Protein AF-0000000081116086 (afdb_homodimer)

Solvent-accessible surface area (backbone atoms only — not comparable to full-atom values): 27758 Å² total; per-residue (Å²): 128,58,71,66,54,51,37,51,52,21,59,43,34,40,37,57,37,63,44,95,88,68,47,77,42,72,48,69,58,72,46,71,72,46,87,49,93,83,41,43,52,74,77,48,47,69,71,54,38,50,50,47,30,51,51,56,29,65,63,47,38,68,45,58,45,32,50,53,48,49,65,33,37,45,79,37,75,60,87,66,86,84,50,93,80,52,85,68,71,59,41,80,45,38,36,45,76,40,76,43,96,88,49,49,69,39,82,42,76,39,50,67,60,37,52,29,19,33,64,54,52,58,71,64,59,52,49,51,29,46,52,42,24,40,75,43,75,72,37,70,58,78,75,56,82,90,64,59,84,83,59,84,76,85,72,50,69,58,19,53,50,46,52,53,56,53,57,66,69,59,68,73,40,90,60,82,82,50,56,89,80,59,83,60,45,29,32,55,51,88,54,44,69,69,54,49,46,55,50,42,57,53,45,34,62,75,69,64,55,53,74,88,32,51,74,89,46,66,68,59,50,48,50,52,42,61,72,75,39,54,73,44,58,42,72,84,128,128,57,70,66,54,52,39,50,50,21,59,42,35,38,38,56,37,62,45,94,87,67,48,77,41,73,50,70,58,72,47,70,71,45,86,51,94,81,42,45,52,74,74,48,48,67,70,53,40,51,50,46,30,49,52,55,30,64,64,47,36,68,46,58,46,31,50,52,47,50,65,33,36,46,79,35,75,60,87,67,86,83,51,92,80,52,86,69,73,59,39,78,45,36,35,44,75,40,74,42,95,87,49,48,69,39,79,41,77,39,51,67,59,37,54,29,19,34,64,54,53,57,71,63,58,53,48,50,30,48,50,42,24,41,75,42,75,73,38,70,60,78,76,56,82,90,65,60,84,82,59,82,76,85,71,48,70,59,19,54,50,45,52,52,56,54,58,66,71,57,68,71,41,87,60,83,82,50,57,89,79,61,84,60,46,28,30,53,49,88,54,45,69,69,56,50,46,54,51,42,58,52,46,34,63,75,68,64,54,54,73,86,32,51,74,89,46,65,67,58,50,49,51,51,44,61,72,76,40,54,72,43,58,42,73,84,127

Sequence (474 aa):
MWLDEKRKFNVNRGLEYMSRSGKLRQQRKIKTACKCPKKCFEKIKESARCTIFKNYWEIGDHTRQWDFITKYVSRLDKKCVVKQNSQRNCTLQYSLPVTRDSGSIEKVYVCKVMFLNTLSISSIVVKTALDKFEKGFGVIGKDCRGKHSNHPIKIPRTAVESVCSHVKTFQPVESHNTRKKTSKVYLDGSLTYARMFNLYREWCVKEAIPVNCQIKILRHYRDIINKNFNLSFKKEKMWLDEKRKFNVNRGLEYMSRSGKLRQQRKIKTACKCPKKCFEKIKESARCTIFKNYWEIGDHTRQWDFITKYVSRLDKKCVVKQNSQRNCTLQYSLPVTRDSGSIEKVYVCKVMFLNTLSISSIVVKTALDKFEKGFGVIGKDCRGKHSNHPIKIPRTAVESVCSHVKTFQPVESHNTRKKTSKVYLDGSLTYARMFNLYREWCVKEAIPVNCQIKILRHYRDIINKNFNLSFKKEK

Structure (mmCIF, N/CA/C/O backbone):
data_AF-0000000081116086-model_v1
#
loop_
_entity.id
_entity.type
_entity.pdbx_description
1 polymer 'Uncharacterized protein'
#
loop_
_atom_site.group_PDB
_atom_site.id
_atom_site.type_symbol
_atom_site.label_atom_id
_atom_site.label_alt_id
_atom_site.label_comp_id
_atom_site.label_asym_id
_atom_site.label_entity_id
_atom_site.label_seq_id
_atom_site.pdbx_PDB_ins_code
_atom_site.Cartn_x
_atom_site.Cartn_y
_atom_site.Cartn_z
_atom_site.occupancy
_atom_site.B_iso_or_equiv
_atom_site.auth_seq_id
_atom_site.auth_comp_id
_atom_site.auth_asym_id
_atom_site.auth_atom_id
_atom_site.pdbx_PDB_model_num
ATOM 1 N N . MET A 1 1 ? -7.676 7.156 15.594 1 62.53 1 MET A N 1
ATOM 2 C CA . MET A 1 1 ? -8.031 6.699 14.25 1 62.53 1 MET A CA 1
ATOM 3 C C . MET A 1 1 ? -9.445 7.145 13.883 1 62.53 1 MET A C 1
ATOM 5 O O . MET A 1 1 ? -10.352 7.086 14.711 1 62.53 1 MET A O 1
ATOM 9 N N . TRP A 1 2 ? -9.578 7.82 12.781 1 77.56 2 TRP A N 1
ATOM 10 C CA . TRP A 1 2 ? -10.898 8.25 12.336 1 77.56 2 TRP A CA 1
ATOM 11 C C . TRP A 1 2 ? -11.828 7.055 12.133 1 77.56 2 TRP A C 1
ATOM 13 O O . TRP A 1 2 ? -11.367 5.961 11.789 1 77.56 2 TRP A O 1
ATOM 23 N N . LEU A 1 3 ? -13.047 7.094 12.594 1 80.44 3 LEU A N 1
ATOM 24 C CA . LEU A 1 3 ? -14.047 6.035 12.555 1 80.44 3 LEU A CA 1
ATOM 25 C C . LEU A 1 3 ? -14.047 5.332 11.203 1 80.44 3 LEU A C 1
ATOM 27 O O . LEU A 1 3 ? -14.141 4.102 11.141 1 80.44 3 LEU A O 1
ATOM 31 N N . ASP A 1 4 ? -13.891 6.074 10.172 1 87.5 4 ASP A N 1
ATOM 32 C CA . ASP A 1 4 ? -13.914 5.492 8.828 1 87.5 4 ASP A CA 1
ATOM 33 C C . ASP A 1 4 ? -12.641 4.688 8.555 1 87.5 4 ASP A C 1
ATOM 35 O O . ASP A 1 4 ? -12.688 3.664 7.875 1 87.5 4 ASP A O 1
ATOM 39 N N . GLU A 1 5 ? -11.633 5.145 9.102 1 86.12 5 GLU A N 1
ATOM 40 C CA . GLU A 1 5 ? -10.375 4.43 8.93 1 86.12 5 GLU A CA 1
ATOM 41 C C . GLU A 1 5 ? -10.406 3.074 9.633 1 86.12 5 GLU A C 1
ATOM 43 O O . GLU A 1 5 ? -9.906 2.082 9.102 1 86.12 5 GLU A O 1
ATOM 48 N N . LYS A 1 6 ? -10.906 3.154 10.805 1 87.81 6 LYS A N 1
ATOM 49 C CA . LYS A 1 6 ? -11.047 1.907 11.547 1 87.81 6 LYS A CA 1
ATOM 50 C C . LYS A 1 6 ? -11.945 0.925 10.805 1 87.81 6 LYS A C 1
ATOM 52 O O . LYS A 1 6 ? -11.664 -0.273 10.758 1 87.81 6 LYS A O 1
ATOM 57 N N . ARG A 1 7 ? -13.016 1.45 10.328 1 90.56 7 ARG A N 1
ATOM 58 C CA . ARG A 1 7 ? -13.938 0.611 9.562 1 90.56 7 ARG A CA 1
ATOM 59 C C . ARG A 1 7 ? -13.234 -0.019 8.367 1 90.56 7 ARG A C 1
ATOM 61 O O . ARG A 1 7 ? -13.359 -1.222 8.125 1 90.56 7 ARG A O 1
ATOM 68 N N . LYS A 1 8 ? -12.539 0.809 7.676 1 88.31 8 LYS A N 1
ATOM 69 C CA . LYS A 1 8 ? -11.82 0.302 6.508 1 88.31 8 LYS A CA 1
ATOM 70 C C . LYS A 1 8 ? -10.797 -0.754 6.906 1 88.31 8 LYS A C 1
ATOM 72 O O . LYS A 1 8 ? -10.625 -1.752 6.203 1 88.31 8 LYS A O 1
ATOM 77 N N . PHE A 1 9 ? -10.195 -0.54 7.93 1 92.19 9 PHE A N 1
ATOM 78 C CA . PHE A 1 9 ? -9.219 -1.485 8.469 1 92.19 9 PHE A CA 1
ATOM 79 C C . PHE A 1 9 ? -9.867 -2.838 8.727 1 92.19 9 PHE A C 1
ATOM 81 O O . PHE A 1 9 ? -9.336 -3.877 8.328 1 92.19 9 PHE A O 1
ATOM 88 N N . ASN A 1 10 ? -10.977 -2.781 9.305 1 92.88 10 ASN A N 1
ATOM 89 C CA . ASN A 1 10 ? -11.688 -4.004 9.656 1 92.88 10 ASN A CA 1
ATOM 90 C C . ASN A 1 10 ? -12.25 -4.703 8.422 1 92.88 10 ASN A C 1
ATOM 92 O O . ASN A 1 10 ? -12.203 -5.93 8.32 1 92.88 10 ASN A O 1
ATOM 96 N N . VAL A 1 11 ? -12.773 -3.941 7.52 1 91.69 11 VAL A N 1
ATOM 97 C CA . VAL A 1 11 ? -13.328 -4.496 6.289 1 91.69 11 VAL A CA 1
ATOM 98 C C . VAL A 1 11 ? -12.25 -5.281 5.547 1 91.69 11 VAL A C 1
ATOM 100 O O . VAL A 1 11 ? -12.461 -6.43 5.152 1 91.69 11 VAL A O 1
ATOM 103 N N . ASN A 1 12 ? -11.062 -4.691 5.457 1 92.25 12 ASN A N 1
ATOM 104 C CA . ASN A 1 12 ? -9.977 -5.266 4.664 1 92.25 12 ASN A CA 1
ATOM 105 C C . ASN A 1 12 ? -9.383 -6.5 5.34 1 92.25 12 ASN A C 1
ATOM 107 O O . ASN A 1 12 ? -8.734 -7.316 4.688 1 92.25 12 ASN A O 1
ATOM 111 N N . ARG A 1 13 ? -9.664 -6.648 6.562 1 94.81 13 ARG A N 1
ATOM 112 C CA . ARG A 1 13 ? -9.094 -7.773 7.297 1 94.81 13 ARG A CA 1
ATOM 113 C C . ARG A 1 13 ? -10.164 -8.797 7.652 1 94.81 13 ARG A C 1
ATOM 115 O O . ARG A 1 13 ? -9.883 -9.781 8.336 1 94.81 13 ARG A O 1
ATOM 122 N N . GLY A 1 14 ? -11.336 -8.586 7.207 1 93.38 14 GLY A N 1
ATOM 123 C CA . GLY A 1 14 ? -12.43 -9.508 7.449 1 93.38 14 GLY A CA 1
ATOM 124 C C . GLY A 1 14 ? -12.898 -9.516 8.891 1 93.38 14 GLY A C 1
ATOM 125 O O . GLY A 1 14 ? -13.422 -10.523 9.367 1 93.38 14 GLY A O 1
ATOM 126 N N . LEU A 1 15 ? -12.656 -8.453 9.562 1 94.81 15 LEU A N 1
ATOM 127 C CA . LEU A 1 15 ? -13.07 -8.328 10.953 1 94.81 15 LEU A CA 1
ATOM 128 C C . LEU A 1 15 ? -14.469 -7.715 11.047 1 94.81 15 LEU A C 1
ATOM 130 O O . LEU A 1 15 ? -15.008 -7.234 10.055 1 94.81 15 LEU A O 1
ATOM 134 N N . GLU A 1 16 ? -14.977 -7.82 12.242 1 94.62 16 GLU A N 1
ATOM 135 C CA . GLU A 1 16 ? -16.297 -7.262 12.477 1 94.62 16 GLU A CA 1
ATOM 136 C C . GLU A 1 16 ? -16.281 -5.738 12.375 1 94.62 16 GLU A C 1
ATOM 138 O O . GLU A 1 16 ? -15.336 -5.09 12.82 1 94.62 16 GLU A O 1
ATOM 143 N N . TYR A 1 17 ? -17.359 -5.23 11.812 1 93.31 17 TYR A N 1
ATOM 144 C CA . TYR A 1 17 ? -17.438 -3.777 11.711 1 93.31 17 TYR A CA 1
ATOM 145 C C . TYR A 1 17 ? -18.891 -3.311 11.609 1 93.31 17 TYR A C 1
ATOM 147 O O . TYR A 1 17 ? -19.781 -4.113 11.359 1 93.31 17 TYR A O 1
ATOM 155 N N . MET A 1 18 ? -19.078 -2.068 11.828 1 92.06 18 MET A N 1
ATOM 156 C CA . MET A 1 18 ? -20.375 -1.425 11.641 1 92.06 18 MET A CA 1
ATOM 157 C C . MET A 1 18 ? -20.406 -0.617 10.352 1 92.06 18 MET A C 1
ATOM 159 O O . MET A 1 18 ? -19.547 0.243 10.133 1 92.06 18 MET A O 1
ATOM 163 N N . SER A 1 19 ? -21.391 -0.964 9.539 1 90.88 19 SER A N 1
ATOM 164 C CA . SER A 1 19 ? -21.484 -0.231 8.281 1 90.88 19 SER A CA 1
ATOM 165 C C . SER A 1 19 ? -21.922 1.214 8.516 1 90.88 19 SER A C 1
ATOM 167 O O . SER A 1 19 ? -22.281 1.585 9.641 1 90.88 19 SER A O 1
ATOM 169 N N . ARG A 1 20 ? -21.828 2.01 7.523 1 86.25 20 ARG A N 1
ATOM 170 C CA . ARG A 1 20 ? -22.219 3.41 7.617 1 86.25 20 ARG A CA 1
ATOM 171 C C . ARG A 1 20 ? -23.719 3.537 7.922 1 86.25 20 ARG A C 1
ATOM 173 O O . ARG A 1 20 ? -24.141 4.492 8.57 1 86.25 20 ARG A O 1
ATOM 180 N N . SER A 1 21 ? -24.453 2.51 7.402 1 89.25 21 SER A N 1
ATOM 181 C CA . SER A 1 21 ? -25.891 2.496 7.609 1 89.25 21 SER A CA 1
ATOM 182 C C . SER A 1 21 ? -26.25 1.929 8.977 1 89.25 21 SER A C 1
ATOM 184 O O . SER A 1 21 ? -27.438 1.806 9.32 1 89.25 21 SER A O 1
ATOM 186 N N . GLY A 1 22 ? -25.266 1.469 9.766 1 88.56 22 GLY A N 1
ATOM 187 C CA . GLY A 1 22 ? -25.516 0.996 11.117 1 88.56 22 GLY A CA 1
ATOM 188 C C . GLY A 1 22 ? -25.703 -0.508 11.203 1 88.56 22 GLY A C 1
ATOM 189 O O . GLY A 1 22 ? -26.125 -1.033 12.234 1 88.56 22 GLY A O 1
ATOM 190 N N . LYS A 1 23 ? -25.469 -1.086 10.078 1 92.69 23 LYS A N 1
ATOM 191 C CA . LYS A 1 23 ? -25.594 -2.539 10.086 1 92.69 23 LYS A CA 1
ATOM 192 C C . LYS A 1 23 ? -24.312 -3.205 10.547 1 92.69 23 LYS A C 1
ATOM 194 O O . LYS A 1 23 ? -23.219 -2.861 10.078 1 92.69 23 LYS A O 1
ATOM 199 N N . LEU A 1 24 ? -24.453 -4.121 11.469 1 93.5 24 LEU A N 1
ATOM 200 C CA . LEU A 1 24 ? -23.312 -4.855 11.992 1 93.5 24 LEU A CA 1
ATOM 201 C C . LEU A 1 24 ? -22.906 -5.988 11.047 1 93.5 24 LEU A C 1
ATOM 203 O O . LEU A 1 24 ? -23.734 -6.848 10.727 1 93.5 24 LEU A O 1
ATOM 207 N N . ARG A 1 25 ? -21.766 -5.902 10.539 1 94.06 25 ARG A N 1
ATOM 208 C CA . ARG A 1 25 ? -21.219 -6.969 9.703 1 94.06 25 ARG A CA 1
ATOM 209 C C . ARG A 1 25 ? -20.297 -7.875 10.508 1 94.06 25 ARG A C 1
ATOM 211 O O . ARG A 1 25 ? -19.359 -7.402 11.156 1 94.06 25 ARG A O 1
ATOM 218 N N . GLN A 1 26 ? -20.594 -9.125 10.484 1 93.88 26 GLN A N 1
ATOM 219 C CA . GLN A 1 26 ? -19.859 -10.086 11.289 1 93.88 26 GLN A CA 1
ATOM 220 C C . GLN A 1 26 ? -18.484 -10.383 10.672 1 93.88 26 GLN A C 1
ATOM 222 O O . GLN A 1 26 ? -18.281 -10.172 9.477 1 93.88 26 GLN A O 1
ATOM 227 N N . GLN A 1 27 ? -17.578 -10.797 11.547 1 95.75 27 GLN A N 1
ATOM 228 C CA . GLN A 1 27 ? -16.266 -11.219 11.102 1 95.75 27 GLN A CA 1
ATOM 229 C C . GLN A 1 27 ? -16.359 -12.414 10.156 1 95.75 27 GLN A C 1
ATOM 231 O O . GLN A 1 27 ? -17.188 -13.297 10.344 1 95.75 27 GLN A O 1
ATOM 236 N N . ARG A 1 28 ? -15.516 -12.422 9.195 1 95.56 28 ARG A N 1
ATOM 237 C CA . ARG A 1 28 ? -15.445 -13.562 8.297 1 95.56 28 ARG A CA 1
ATOM 238 C C . ARG A 1 28 ? -14.961 -14.812 9.031 1 95.56 28 ARG A C 1
ATOM 240 O O . ARG A 1 28 ? -14.047 -14.734 9.859 1 95.56 28 ARG A O 1
ATOM 247 N N . LYS A 1 29 ? -15.609 -15.898 8.773 1 96.31 29 LYS A N 1
ATOM 248 C CA . LYS A 1 29 ? -15.219 -17.188 9.344 1 96.31 29 LYS A CA 1
ATOM 249 C C . LYS A 1 29 ? -14.977 -18.219 8.258 1 96.31 29 LYS A C 1
ATOM 251 O O . LYS A 1 29 ? -15.672 -18.234 7.238 1 96.31 29 LYS A O 1
ATOM 256 N N . ILE A 1 30 ? -13.984 -18.984 8.539 1 96.94 30 ILE A N 1
ATOM 257 C CA . ILE A 1 30 ? -13.688 -20.062 7.605 1 96.94 30 ILE A CA 1
ATOM 258 C C . ILE A 1 30 ? -14.891 -21 7.492 1 96.94 30 ILE A C 1
ATOM 260 O O . ILE A 1 30 ? -15.539 -21.312 8.5 1 96.94 30 ILE A O 1
ATOM 264 N N . LYS A 1 31 ? -15.211 -21.391 6.27 1 97 31 LYS A N 1
ATOM 265 C CA . LYS A 1 31 ? -16.328 -22.297 6.039 1 97 31 LYS A CA 1
ATOM 266 C C . LYS A 1 31 ? -15.867 -23.75 6 1 97 31 LYS A C 1
ATOM 268 O O . LYS A 1 31 ? -14.664 -24.016 6.008 1 97 31 LYS A O 1
ATOM 273 N N . THR A 1 32 ? -16.781 -24.625 5.961 1 95.38 32 THR A N 1
ATOM 274 C CA . THR A 1 32 ? -16.484 -26.047 6.039 1 95.38 32 THR A CA 1
ATOM 275 C C . THR A 1 32 ? -15.766 -26.531 4.777 1 95.38 32 THR A C 1
ATOM 277 O O . THR A 1 32 ? -16 -26 3.689 1 95.38 32 THR A O 1
ATOM 280 N N . ALA A 1 33 ? -14.922 -27.547 4.977 1 95.62 33 ALA A N 1
ATOM 281 C CA . ALA A 1 33 ? -14.203 -28.141 3.848 1 95.62 33 ALA A CA 1
ATOM 282 C C . ALA A 1 33 ? -15.172 -28.828 2.881 1 95.62 33 ALA A C 1
ATOM 284 O O . ALA A 1 33 ? -16.281 -29.203 3.266 1 95.62 33 ALA A O 1
ATOM 285 N N . CYS A 1 34 ? -14.695 -28.922 1.717 1 95.31 34 CYS A N 1
ATOM 286 C CA . CYS A 1 34 ? -15.516 -29.594 0.718 1 95.31 34 CYS A CA 1
ATOM 287 C C . CYS A 1 34 ? -15.547 -31.109 0.961 1 95.31 34 CYS A C 1
ATOM 289 O O . CYS A 1 34 ? -14.742 -31.625 1.724 1 95.31 34 CYS A O 1
ATOM 291 N N . LYS A 1 35 ? -16.547 -31.75 0.383 1 92.31 35 LYS A N 1
ATOM 292 C CA . LYS A 1 35 ? -16.656 -33.219 0.395 1 92.31 35 LYS A CA 1
ATOM 293 C C . LYS A 1 35 ? -16.656 -33.781 -1.023 1 92.31 35 LYS A C 1
ATOM 295 O O . LYS A 1 35 ? -17.438 -34.688 -1.339 1 92.31 35 LYS A O 1
ATOM 300 N N . CYS A 1 36 ? -15.75 -33.219 -1.729 1 92.88 36 CYS A N 1
ATOM 301 C CA . CYS A 1 36 ? -15.773 -33.562 -3.15 1 92.88 36 CYS A CA 1
ATOM 302 C C . CYS A 1 36 ? -15.023 -34.844 -3.426 1 92.88 36 CYS A C 1
ATOM 304 O O . CYS A 1 36 ? -14.273 -35.344 -2.57 1 92.88 36 CYS A O 1
ATOM 306 N N . PRO A 1 37 ? -15.211 -35.406 -4.555 1 93.5 37 PRO A N 1
ATOM 307 C CA . PRO A 1 37 ? -14.555 -36.688 -4.91 1 93.5 37 PRO A CA 1
ATOM 308 C C . PRO A 1 37 ? -13.039 -36.531 -5.066 1 93.5 37 PRO A C 1
ATOM 310 O O . PRO A 1 37 ? -12.312 -37.531 -5.016 1 93.5 37 PRO A O 1
ATOM 313 N N . LYS A 1 38 ? -12.547 -35.375 -5.227 1 93 38 LYS A N 1
ATOM 314 C CA . LYS A 1 38 ? -11.117 -35.125 -5.348 1 93 38 LYS A CA 1
ATOM 315 C C . LYS A 1 38 ? -10.43 -35.219 -3.986 1 93 38 LYS A C 1
ATOM 317 O O . LYS A 1 38 ? -9.195 -35.188 -3.902 1 93 38 LYS A O 1
ATOM 322 N N . LYS A 1 39 ? -11.242 -35.312 -2.895 1 94.81 39 LYS A N 1
ATOM 323 C CA . LYS A 1 39 ? -10.773 -35.5 -1.525 1 94.81 39 LYS A CA 1
ATOM 324 C C . LYS A 1 39 ? -9.844 -34.375 -1.106 1 94.81 39 LYS A C 1
ATOM 326 O O . LYS A 1 39 ? -8.766 -34.625 -0.551 1 94.81 39 LYS A O 1
ATOM 331 N N . CYS A 1 40 ? -10.203 -33.188 -1.398 1 95.94 40 CYS A N 1
ATOM 332 C CA . CYS A 1 40 ? -9.43 -32 -1.026 1 95.94 40 CYS A CA 1
ATOM 333 C C . CYS A 1 40 ? -9.195 -31.953 0.478 1 95.94 40 CYS A C 1
ATOM 335 O O . CYS A 1 40 ? -8.133 -31.516 0.931 1 95.94 40 CYS A O 1
ATOM 337 N N . PHE A 1 41 ? -10.156 -32.469 1.258 1 93.75 41 PHE A N 1
ATOM 338 C CA . PHE A 1 41 ? -10.094 -32.438 2.715 1 93.75 41 PHE A CA 1
ATOM 339 C C . PHE A 1 41 ? -8.984 -33.344 3.24 1 93.75 41 PHE A C 1
ATOM 341 O O . PHE A 1 41 ? -8.547 -33.188 4.383 1 93.75 41 PHE A O 1
ATOM 348 N N . GLU A 1 42 ? -8.562 -34.219 2.412 1 94.19 42 GLU A N 1
ATOM 349 C CA . GLU A 1 42 ? -7.441 -35.062 2.787 1 94.19 42 GLU A CA 1
ATOM 350 C C . GLU A 1 42 ? -6.109 -34.438 2.402 1 94.19 42 GLU A C 1
ATOM 352 O O . GLU A 1 42 ? -5.098 -34.656 3.072 1 94.19 42 GLU A O 1
ATOM 357 N N . LYS A 1 43 ? -6.191 -33.688 1.354 1 94.69 43 LYS A N 1
ATOM 358 C CA . LYS A 1 43 ? -4.977 -33.094 0.84 1 94.69 43 LYS A CA 1
ATOM 359 C C . LYS A 1 43 ? -4.527 -31.922 1.734 1 94.69 43 LYS A C 1
ATOM 361 O O . LYS A 1 43 ? -3.33 -31.703 1.918 1 94.69 43 LYS A O 1
ATOM 366 N N . ILE A 1 44 ? -5.512 -31.172 2.266 1 95.25 44 ILE A N 1
ATOM 367 C CA . ILE A 1 44 ? -5.207 -30.031 3.113 1 95.25 44 ILE A CA 1
ATOM 368 C C . ILE A 1 44 ? -5.918 -30.172 4.457 1 95.25 44 ILE A C 1
ATOM 370 O O . ILE A 1 44 ? -7.148 -30.156 4.52 1 95.25 44 ILE A O 1
ATOM 374 N N . LYS A 1 45 ? -5.07 -30.25 5.414 1 93.62 45 LYS A N 1
ATOM 375 C CA . LYS A 1 45 ? -5.609 -30.406 6.762 1 93.62 45 LYS A CA 1
ATOM 376 C C . LYS A 1 45 ? -6.305 -29.125 7.23 1 93.62 45 LYS A C 1
ATOM 378 O O . LYS A 1 45 ? -6.008 -28.047 6.742 1 93.62 45 LYS A O 1
ATOM 383 N N . GLU A 1 46 ? -7.148 -29.328 8.211 1 95.19 46 GLU A N 1
ATOM 384 C CA . GLU A 1 46 ? -7.922 -28.203 8.734 1 95.19 46 GLU A CA 1
ATOM 385 C C . GLU A 1 46 ? -7.008 -27.141 9.344 1 95.19 46 GLU A C 1
ATOM 387 O O . GLU A 1 46 ? -7.273 -25.938 9.219 1 95.19 46 GLU A O 1
ATOM 392 N N . SER A 1 47 ? -5.992 -27.578 10.008 1 94.06 47 SER A N 1
ATOM 393 C CA . SER A 1 47 ? -5.047 -26.625 10.594 1 94.06 47 SER A CA 1
ATOM 394 C C . SER A 1 47 ? -4.395 -25.766 9.523 1 94.06 47 SER A C 1
ATOM 396 O O . SER A 1 47 ? -4.211 -24.562 9.727 1 94.06 47 SER A O 1
ATOM 398 N N . ALA A 1 48 ? -4.074 -26.359 8.406 1 94.31 48 ALA A N 1
ATOM 399 C CA . ALA A 1 48 ? -3.49 -25.625 7.285 1 94.31 48 ALA A CA 1
ATOM 400 C C . ALA A 1 48 ? -4.496 -24.641 6.691 1 94.31 48 ALA A C 1
ATOM 402 O O . ALA A 1 48 ? -4.141 -23.5 6.352 1 94.31 48 ALA A O 1
ATOM 403 N N . ARG A 1 49 ? -5.75 -25.062 6.637 1 96.25 49 ARG A N 1
ATOM 404 C CA . ARG A 1 49 ? -6.801 -24.188 6.129 1 96.25 49 ARG A CA 1
ATOM 405 C C . ARG A 1 49 ? -6.949 -22.938 7.004 1 96.25 49 ARG A C 1
ATOM 407 O O . ARG A 1 49 ? -7.07 -21.828 6.492 1 96.25 49 ARG A O 1
ATOM 414 N N . CYS A 1 50 ? -6.848 -23.141 8.25 1 96.56 50 CYS A N 1
ATOM 415 C CA . CYS A 1 50 ? -6.977 -22.047 9.195 1 96.56 50 CYS A CA 1
ATOM 416 C C . CYS A 1 50 ? -5.82 -21.062 9.047 1 96.56 50 CYS A C 1
ATOM 418 O O . CYS A 1 50 ? -6.023 -19.844 9.109 1 96.56 50 CYS A O 1
ATOM 420 N N . THR A 1 51 ? -4.695 -21.641 8.859 1 94.62 51 THR A N 1
ATOM 421 C CA . THR A 1 51 ? -3.518 -20.797 8.688 1 94.62 51 THR A CA 1
ATOM 422 C C . THR A 1 51 ? -3.633 -19.969 7.41 1 94.62 51 THR A C 1
ATOM 424 O O . THR A 1 51 ? -3.324 -18.766 7.406 1 94.62 51 THR A O 1
ATOM 427 N N . ILE A 1 52 ? -4.078 -20.609 6.383 1 96.38 52 ILE A N 1
ATOM 428 C CA . ILE A 1 52 ? -4.242 -19.938 5.102 1 96.38 52 ILE A CA 1
ATOM 429 C C . ILE A 1 52 ? -5.27 -18.812 5.238 1 96.38 52 ILE A C 1
ATOM 431 O O . ILE A 1 52 ? -5.051 -17.703 4.758 1 96.38 52 ILE A O 1
ATOM 435 N N . PHE A 1 53 ? -6.379 -19.141 5.918 1 97.56 53 PHE A N 1
ATOM 436 C CA . PHE A 1 53 ? -7.438 -18.156 6.164 1 97.56 53 PHE A CA 1
ATOM 437 C C . PHE A 1 53 ? -6.895 -16.938 6.902 1 97.56 53 PHE A C 1
ATOM 439 O O . PHE A 1 53 ? -7.102 -15.812 6.473 1 97.56 53 PHE A O 1
ATOM 446 N N . LYS A 1 54 ? -6.203 -17.203 7.891 1 95.69 54 LYS A N 1
ATOM 447 C CA . LYS A 1 54 ? -5.641 -16.141 8.711 1 95.69 54 LYS A CA 1
ATOM 448 C C . LYS A 1 54 ? -4.66 -15.289 7.91 1 95.69 54 LYS A C 1
ATOM 450 O O . LYS A 1 54 ? -4.723 -14.062 7.941 1 95.69 54 LYS A O 1
ATOM 455 N N . ASN A 1 55 ? -3.816 -15.922 7.215 1 94.31 55 ASN A N 1
ATOM 456 C CA . ASN A 1 55 ? -2.789 -15.234 6.441 1 94.31 55 ASN A CA 1
ATOM 457 C C . ASN A 1 55 ? -3.398 -14.352 5.355 1 94.31 55 ASN A C 1
ATOM 459 O O . ASN A 1 55 ? -2.963 -13.219 5.148 1 94.31 55 ASN A O 1
ATOM 463 N N . TYR A 1 56 ? -4.398 -14.883 4.738 1 95.88 56 TYR A N 1
ATOM 464 C CA . TYR A 1 56 ? -5.066 -14.141 3.674 1 95.88 56 TYR A CA 1
ATOM 465 C C . TYR A 1 56 ? -5.676 -12.852 4.203 1 95.88 56 TYR A C 1
ATOM 467 O O . TYR A 1 56 ? -5.469 -11.781 3.635 1 95.88 56 TYR A O 1
ATOM 475 N N . TRP A 1 57 ? -6.328 -12.93 5.289 1 96.25 57 TRP A N 1
ATOM 476 C CA . TRP A 1 57 ? -7.059 -11.766 5.781 1 96.25 57 TRP A CA 1
ATOM 477 C C . TRP A 1 57 ? -6.129 -10.812 6.531 1 96.25 57 TRP A C 1
ATOM 479 O O . TRP A 1 57 ? -6.398 -9.617 6.621 1 96.25 57 TRP A O 1
ATOM 489 N N . GLU A 1 58 ? -5.02 -11.336 6.93 1 93.62 58 GLU A N 1
ATOM 490 C CA . GLU A 1 58 ? -4.035 -10.484 7.59 1 93.62 58 GLU A CA 1
ATOM 491 C C . GLU A 1 58 ? -3.369 -9.531 6.598 1 93.62 58 GLU A C 1
ATOM 493 O O . GLU A 1 58 ? -2.787 -8.523 6.996 1 93.62 58 GLU A O 1
ATOM 498 N N . ILE A 1 59 ? -3.373 -9.953 5.301 1 93.5 59 ILE A N 1
ATOM 499 C CA . ILE A 1 59 ? -2.836 -9.055 4.289 1 93.5 59 ILE A CA 1
ATOM 500 C C . ILE A 1 59 ? -3.457 -7.668 4.449 1 93.5 59 ILE A C 1
ATOM 502 O O . ILE A 1 59 ? -2.762 -6.652 4.348 1 93.5 59 ILE A O 1
ATOM 506 N N . GLY A 1 60 ? -4.797 -7.535 4.605 1 93 60 GLY A N 1
ATOM 507 C CA . GLY A 1 60 ? -5.508 -6.305 4.926 1 93 60 GLY A CA 1
ATOM 508 C C . GLY A 1 60 ? -5.492 -5.297 3.793 1 93 60 GLY A C 1
ATOM 509 O O . GLY A 1 60 ? -5.699 -4.102 4.016 1 93 60 GLY A O 1
ATOM 510 N N . ASP A 1 61 ? -5.082 -5.691 2.594 1 92.81 61 ASP A N 1
ATOM 511 C CA . ASP A 1 61 ? -5.023 -4.867 1.391 1 92.81 61 ASP A CA 1
ATOM 512 C C . ASP A 1 61 ? -5.645 -5.59 0.199 1 92.81 61 ASP A C 1
ATOM 514 O O . ASP A 1 61 ? -5.223 -6.691 -0.156 1 92.81 61 ASP A O 1
ATOM 518 N N . HIS A 1 62 ? -6.59 -4.949 -0.396 1 92.94 62 HIS A N 1
ATOM 519 C CA . HIS A 1 62 ? -7.352 -5.598 -1.458 1 92.94 62 HIS A CA 1
ATOM 520 C C . HIS A 1 62 ? -6.461 -5.926 -2.65 1 92.94 62 HIS A C 1
ATOM 522 O O . HIS A 1 62 ? -6.605 -6.984 -3.266 1 92.94 62 HIS A O 1
ATOM 528 N N . THR A 1 63 ? -5.625 -4.996 -3.008 1 93.81 63 THR A N 1
ATOM 529 C CA . THR A 1 63 ? -4.738 -5.227 -4.141 1 93.81 63 THR A CA 1
ATOM 530 C C . THR A 1 63 ? -3.869 -6.461 -3.91 1 93.81 63 THR A C 1
ATOM 532 O O . THR A 1 63 ? -3.744 -7.312 -4.793 1 93.81 63 THR A O 1
ATOM 535 N N . ARG A 1 64 ? -3.379 -6.598 -2.75 1 94.38 64 ARG A N 1
ATOM 536 C CA . ARG A 1 64 ? -2.521 -7.734 -2.42 1 94.38 64 ARG A CA 1
ATOM 537 C C . ARG A 1 64 ? -3.34 -9.016 -2.268 1 94.38 64 ARG A C 1
ATOM 539 O O . ARG A 1 64 ? -2.852 -10.102 -2.562 1 94.38 64 ARG A O 1
ATOM 546 N N . GLN A 1 65 ? -4.512 -8.844 -1.805 1 95.94 65 GLN A N 1
ATOM 547 C CA . GLN A 1 65 ? -5.398 -10 -1.734 1 95.94 65 GLN A CA 1
ATOM 548 C C . GLN A 1 65 ? -5.723 -10.531 -3.127 1 95.94 65 GLN A C 1
ATOM 550 O O . GLN A 1 65 ? -5.773 -11.742 -3.338 1 95.94 65 GLN A O 1
ATOM 555 N N . TRP A 1 66 ? -5.902 -9.586 -4.047 1 96.25 66 TRP A N 1
ATOM 556 C CA . TRP A 1 66 ? -6.082 -10.008 -5.434 1 96.25 66 TRP A CA 1
ATOM 557 C C . TRP A 1 66 ? -4.824 -10.688 -5.965 1 96.25 66 TRP A C 1
ATOM 559 O O . TRP A 1 66 ? -4.91 -11.68 -6.691 1 96.25 66 TRP A O 1
ATOM 569 N N . ASP A 1 67 ? -3.689 -10.125 -5.602 1 95.62 67 ASP A N 1
ATOM 570 C CA . ASP A 1 67 ? -2.436 -10.773 -5.973 1 95.62 67 ASP A CA 1
ATOM 571 C C . ASP A 1 67 ? -2.393 -12.211 -5.461 1 95.62 67 ASP A C 1
ATOM 573 O O . ASP A 1 67 ? -1.978 -13.125 -6.188 1 95.62 67 ASP A O 1
ATOM 577 N N . PHE A 1 68 ? -2.812 -12.422 -4.246 1 96.44 68 PHE A N 1
ATOM 578 C CA . PHE A 1 68 ? -2.846 -13.75 -3.645 1 96.44 68 PHE A CA 1
ATOM 579 C C . PHE A 1 68 ? -3.738 -14.688 -4.449 1 96.44 68 PHE A C 1
ATOM 581 O O . PHE A 1 68 ? -3.336 -15.805 -4.785 1 96.44 68 PHE A O 1
ATOM 588 N N . ILE A 1 69 ? -4.871 -14.211 -4.762 1 97.38 69 ILE A N 1
ATOM 589 C CA . ILE A 1 69 ? -5.859 -15.031 -5.461 1 97.38 69 ILE A CA 1
ATOM 590 C C . ILE A 1 69 ? -5.316 -15.438 -6.828 1 97.38 69 ILE A C 1
ATOM 592 O O . ILE A 1 69 ? -5.383 -16.609 -7.203 1 97.38 69 ILE A O 1
ATOM 596 N N . THR A 1 70 ? -4.73 -14.531 -7.547 1 95.88 70 THR A N 1
ATOM 597 C CA . THR A 1 70 ? -4.262 -14.812 -8.898 1 95.88 70 THR A CA 1
ATOM 598 C C . THR A 1 70 ? -3.02 -15.695 -8.875 1 95.88 70 THR A C 1
ATOM 600 O O . THR A 1 70 ? -2.641 -16.266 -9.898 1 95.88 70 THR A O 1
ATOM 603 N N . LYS A 1 71 ? -2.426 -15.758 -7.738 1 95.5 71 LYS A N 1
ATOM 604 C CA . LYS A 1 71 ? -1.303 -16.672 -7.57 1 95.5 71 LYS A CA 1
ATOM 605 C C . LYS A 1 71 ? -1.781 -18.125 -7.484 1 95.5 71 LYS A C 1
ATOM 607 O O . LYS A 1 71 ? -1.084 -19.031 -7.926 1 95.5 71 LYS A O 1
ATOM 612 N N . TYR A 1 72 ? -2.992 -18.25 -7 1 96.75 72 TYR A N 1
ATOM 613 C CA . TYR A 1 72 ? -3.408 -19.609 -6.68 1 96.75 72 TYR A CA 1
ATOM 614 C C . TYR A 1 72 ? -4.617 -20.016 -7.512 1 96.75 72 TYR A C 1
ATOM 616 O O . TYR A 1 72 ? -5.121 -21.141 -7.379 1 96.75 72 TYR A O 1
ATOM 624 N N . VAL A 1 73 ? -5.062 -19.141 -8.312 1 96.5 73 VAL A N 1
ATOM 625 C CA . VAL A 1 73 ? -6.117 -19.469 -9.266 1 96.5 73 VAL A CA 1
ATOM 626 C C . VAL A 1 73 ? -5.672 -19.109 -10.68 1 96.5 73 VAL A C 1
ATOM 628 O O . VAL A 1 73 ? -5.145 -18.016 -10.906 1 96.5 73 VAL A O 1
ATOM 631 N N . SER A 1 74 ? -5.84 -19.984 -11.641 1 91.56 74 SER A N 1
ATOM 632 C CA . SER A 1 74 ? -5.465 -19.719 -13.023 1 91.56 74 SER A CA 1
ATOM 633 C C . SER A 1 74 ? -6.566 -20.125 -13.992 1 91.56 74 SER A C 1
ATOM 635 O O . SER A 1 74 ? -7.363 -21.016 -13.68 1 91.56 74 SER A O 1
ATOM 637 N N . ARG A 1 75 ? -6.555 -19.484 -15.102 1 89.06 75 ARG A N 1
ATOM 638 C CA . ARG A 1 75 ? -7.496 -19.812 -16.172 1 89.06 75 ARG A CA 1
ATOM 639 C C . ARG A 1 75 ? -6.883 -20.797 -17.156 1 89.06 75 ARG A C 1
ATOM 641 O O . ARG A 1 75 ? -5.734 -20.641 -17.578 1 89.06 75 ARG A O 1
ATOM 648 N N . LEU A 1 76 ? -7.641 -21.875 -17.328 1 84.06 76 LEU A N 1
ATOM 649 C CA . LEU A 1 76 ? -7.211 -22.844 -18.312 1 84.06 76 LEU A CA 1
ATOM 650 C C . LEU A 1 76 ? -8.125 -22.812 -19.531 1 84.06 76 LEU A C 1
ATOM 652 O O . LEU A 1 76 ? -9.336 -22.609 -19.406 1 84.06 76 LEU A O 1
ATOM 656 N N . ASP A 1 77 ? -7.465 -22.891 -20.672 1 76.94 77 ASP A N 1
ATOM 657 C CA . ASP A 1 77 ? -8.25 -22.906 -21.906 1 76.94 77 ASP A CA 1
ATOM 658 C C . ASP A 1 77 ? -9.141 -24.156 -21.953 1 76.94 77 ASP A C 1
ATOM 660 O O . ASP A 1 77 ? -8.773 -25.203 -21.438 1 76.94 77 ASP A O 1
ATOM 664 N N . LYS A 1 78 ? -10.297 -23.891 -22.5 1 73.88 78 LYS A N 1
ATOM 665 C CA . LYS A 1 78 ? -11.234 -25 -22.625 1 73.88 78 LYS A CA 1
ATOM 666 C C . LYS A 1 78 ? -10.656 -26.109 -23.5 1 73.88 78 LYS A C 1
ATOM 668 O O . LYS A 1 78 ? -10.156 -25.844 -24.594 1 73.88 78 LYS A O 1
ATOM 673 N N . LYS A 1 79 ? -10.352 -27.328 -22.922 1 66.06 79 LYS A N 1
ATOM 674 C CA . LYS A 1 79 ? -9.836 -28.438 -23.703 1 66.06 79 LYS A CA 1
ATOM 675 C C . LYS A 1 79 ? -10.883 -28.953 -24.688 1 66.06 79 LYS A C 1
ATOM 677 O O . LYS A 1 79 ? -10.57 -29.25 -25.844 1 66.06 79 LYS A O 1
ATOM 682 N N . CYS A 1 80 ? -12.164 -29.203 -24.109 1 66.5 80 CYS A N 1
ATOM 683 C CA . CYS A 1 80 ? -13.188 -29.797 -24.969 1 66.5 80 CYS A CA 1
ATOM 684 C C . CYS A 1 80 ? -14.469 -28.969 -24.922 1 66.5 80 CYS A C 1
ATOM 686 O O . CYS A 1 80 ? -14.797 -28.375 -23.906 1 66.5 80 CYS A O 1
ATOM 688 N N . VAL A 1 81 ? -14.898 -28.375 -26.156 1 63.78 81 VAL A N 1
ATOM 689 C CA . VAL A 1 81 ? -16.203 -27.734 -26.234 1 63.78 81 VAL A CA 1
ATOM 690 C C . VAL A 1 81 ? -17.312 -28.766 -26.047 1 63.78 81 VAL A C 1
ATOM 692 O O . VAL A 1 81 ? -17.484 -29.656 -26.875 1 63.78 81 VAL A O 1
ATOM 695 N N . VAL A 1 82 ? -17.75 -29.125 -24.766 1 62.78 82 VAL A N 1
ATOM 696 C CA . VAL A 1 82 ? -18.812 -30.094 -24.5 1 62.78 82 VAL A CA 1
ATOM 697 C C . VAL A 1 82 ? -20.141 -29.594 -25.047 1 62.78 82 VAL A C 1
ATOM 699 O O . VAL A 1 82 ? -20.922 -30.359 -25.609 1 62.78 82 VAL A O 1
ATOM 702 N N . LYS A 1 83 ? -20.438 -28.266 -24.688 1 63.62 83 LYS A N 1
ATOM 703 C CA . LYS A 1 83 ? -21.734 -27.781 -25.141 1 63.62 83 LYS A CA 1
ATOM 704 C C . LYS A 1 83 ? -21.594 -26.672 -26.172 1 63.62 83 LYS A C 1
ATOM 706 O O . LYS A 1 83 ? -20.766 -25.766 -26 1 63.62 83 LYS A O 1
ATOM 711 N N . GLN A 1 84 ? -22.031 -26.984 -27.297 1 63.84 84 GLN A N 1
ATOM 712 C CA . GLN A 1 84 ? -21.984 -26.062 -28.422 1 63.84 84 GLN A CA 1
ATOM 713 C C . GLN A 1 84 ? -22.219 -24.625 -27.969 1 63.84 84 GLN A C 1
ATOM 715 O O . GLN A 1 84 ? -21.562 -23.703 -28.453 1 63.84 84 GLN A O 1
ATOM 720 N N . ASN A 1 85 ? -23.109 -24.328 -27.078 1 62.41 85 ASN A N 1
ATOM 721 C CA . ASN A 1 85 ? -23.5 -22.969 -26.719 1 62.41 85 ASN A CA 1
ATOM 722 C C . ASN A 1 85 ? -22.969 -22.562 -25.359 1 62.41 85 ASN A C 1
ATOM 724 O O . ASN A 1 85 ? -23.578 -21.75 -24.656 1 62.41 85 ASN A O 1
ATOM 728 N N . SER A 1 86 ? -21.906 -23.25 -25.078 1 65.94 86 SER A N 1
ATOM 729 C CA . SER A 1 86 ? -21.438 -22.922 -23.734 1 65.94 86 SER A CA 1
ATOM 730 C C . SER A 1 86 ? -20.781 -21.531 -23.688 1 65.94 86 SER A C 1
ATOM 732 O O . SER A 1 86 ? -20.016 -21.188 -24.578 1 65.94 86 SER A O 1
ATOM 734 N N . GLN A 1 87 ? -21.391 -20.703 -22.875 1 69.44 87 GLN A N 1
ATOM 735 C CA . GLN A 1 87 ? -20.844 -19.359 -22.688 1 69.44 87 GLN A CA 1
ATOM 736 C C . GLN A 1 87 ? -19.531 -19.406 -21.891 1 69.44 87 GLN A C 1
ATOM 738 O O . GLN A 1 87 ? -18.781 -18.438 -21.891 1 69.44 87 GLN A O 1
ATOM 743 N N . ARG A 1 88 ? -19.25 -20.75 -21.594 1 73.19 88 ARG A N 1
ATOM 744 C CA . ARG A 1 88 ? -18.047 -20.875 -20.781 1 73.19 88 ARG A CA 1
ATOM 745 C C . ARG A 1 88 ? -16.797 -20.938 -21.672 1 73.19 88 ARG A C 1
ATOM 747 O O . ARG A 1 88 ? -16.703 -21.797 -22.547 1 73.19 88 ARG A O 1
ATOM 754 N N . ASN A 1 89 ? -15.992 -19.984 -21.531 1 72.38 89 ASN A N 1
ATOM 755 C CA . ASN A 1 89 ? -14.828 -19.875 -22.406 1 72.38 89 ASN A CA 1
ATOM 756 C C . ASN A 1 89 ? -13.562 -20.375 -21.719 1 72.38 89 ASN A C 1
ATOM 758 O O . ASN A 1 89 ? -12.547 -20.625 -22.391 1 72.38 89 ASN A O 1
ATOM 762 N N . CYS A 1 90 ? -13.734 -20.641 -20.312 1 82 90 CYS A N 1
ATOM 763 C CA . CYS A 1 90 ? -12.5 -21.078 -19.656 1 82 90 CYS A CA 1
ATOM 764 C C . CYS A 1 90 ? -12.805 -21.875 -18.406 1 82 90 CYS A C 1
ATOM 766 O O . CYS A 1 90 ? -13.953 -21.938 -17.953 1 82 90 CYS A O 1
ATOM 768 N N . THR A 1 91 ? -11.93 -22.688 -18.125 1 87.75 91 THR A N 1
ATOM 769 C CA . THR A 1 91 ? -11.977 -23.438 -16.859 1 87.75 91 THR A CA 1
ATOM 770 C C . THR A 1 91 ? -10.984 -22.859 -15.859 1 87.75 91 THR A C 1
ATOM 772 O O . THR A 1 91 ? -9.859 -22.516 -16.219 1 87.75 91 THR A O 1
ATOM 775 N N . LEU A 1 92 ? -11.492 -22.797 -14.641 1 93.19 92 LEU A N 1
ATOM 776 C CA . LEU A 1 92 ? -10.617 -22.266 -13.594 1 93.19 92 LEU A CA 1
ATOM 777 C C . LEU A 1 92 ? -9.984 -23.406 -12.805 1 93.19 92 LEU A C 1
ATOM 779 O O . LEU A 1 92 ? -10.633 -24.406 -12.516 1 93.19 92 LEU A O 1
ATOM 783 N N . GLN A 1 93 ? -8.711 -23.234 -12.562 1 95.25 93 GLN A N 1
ATOM 784 C CA . GLN A 1 93 ? -7.965 -24.141 -11.711 1 95.25 93 GLN A CA 1
ATOM 785 C C . GLN A 1 93 ? -7.609 -23.5 -10.375 1 95.25 93 GLN A C 1
ATOM 787 O O . GLN A 1 93 ? -7.055 -22.391 -10.344 1 95.25 93 GLN A O 1
ATOM 792 N N . TYR A 1 94 ? -7.926 -24.25 -9.297 1 97.38 94 TYR A N 1
ATOM 793 C CA . TYR A 1 94 ? -7.734 -23.688 -7.957 1 97.38 94 TYR A CA 1
ATOM 794 C C . TYR A 1 94 ? -6.629 -24.438 -7.215 1 97.38 94 TYR A C 1
ATOM 796 O O . TYR A 1 94 ? -6.512 -25.656 -7.324 1 97.38 94 TYR A O 1
ATOM 804 N N . SER A 1 95 ? -5.879 -23.703 -6.453 1 97.12 95 SER A N 1
ATOM 805 C CA . SER A 1 95 ? -4.852 -24.266 -5.586 1 97.12 95 SER A CA 1
ATOM 806 C C . SER A 1 95 ? -4.699 -23.453 -4.305 1 97.12 95 SER A C 1
ATOM 808 O O . SER A 1 95 ? -5.219 -22.344 -4.203 1 97.12 95 SER A O 1
ATOM 810 N N . LEU A 1 96 ? -4.078 -24 -3.27 1 96.81 96 LEU A N 1
ATOM 811 C CA . LEU A 1 96 ? -3.809 -23.328 -2.002 1 96.81 96 LEU A CA 1
ATOM 812 C C . LEU A 1 96 ? -2.369 -23.562 -1.558 1 96.81 96 LEU A C 1
ATOM 814 O O . LEU A 1 96 ? -1.78 -24.594 -1.878 1 96.81 96 LEU A O 1
ATOM 818 N N . PRO A 1 97 ? -1.849 -22.578 -0.9 1 95.31 97 PRO A N 1
ATOM 819 C CA . PRO A 1 97 ? -0.492 -22.75 -0.376 1 95.31 97 PRO A CA 1
ATOM 820 C C . PRO A 1 97 ? -0.448 -23.641 0.864 1 95.31 97 PRO A C 1
ATOM 822 O O . PRO A 1 97 ? -1.198 -23.422 1.817 1 95.31 97 PRO A O 1
ATOM 825 N N . VAL A 1 98 ? 0.368 -24.609 0.82 1 92.62 98 VAL A N 1
ATOM 826 C CA . VAL A 1 98 ? 0.565 -25.469 1.981 1 92.62 98 VAL A CA 1
ATOM 827 C C . VAL A 1 98 ? 2.049 -25.516 2.342 1 92.62 98 VAL A C 1
ATOM 829 O O . VAL A 1 98 ? 2.898 -25.719 1.47 1 92.62 98 VAL A O 1
ATOM 832 N N . THR A 1 99 ? 2.303 -25.297 3.568 1 88.75 99 THR A N 1
ATOM 833 C CA . THR A 1 99 ? 3.68 -25.359 4.047 1 88.75 99 THR A CA 1
ATOM 834 C C . THR A 1 99 ? 4.105 -26.797 4.305 1 88.75 99 THR A C 1
ATOM 836 O O . THR A 1 99 ? 3.436 -27.531 5.043 1 88.75 99 THR A O 1
ATOM 839 N N . ARG A 1 100 ? 5.203 -27.172 3.699 1 85.19 100 ARG A N 1
ATOM 840 C CA . ARG A 1 100 ? 5.746 -28.5 3.914 1 85.19 100 ARG A CA 1
ATOM 841 C C . ARG A 1 100 ? 6.68 -28.531 5.121 1 85.19 100 ARG A C 1
ATOM 843 O O . ARG A 1 100 ? 6.984 -27.484 5.695 1 85.19 100 ARG A O 1
ATOM 850 N N . ASP A 1 101 ? 7 -29.703 5.469 1 80.75 101 ASP A N 1
ATOM 851 C CA . ASP A 1 101 ? 7.867 -29.875 6.633 1 80.75 101 ASP A CA 1
ATOM 852 C C . ASP A 1 101 ? 9.219 -29.188 6.418 1 80.75 101 ASP A C 1
ATOM 854 O O . ASP A 1 101 ? 9.836 -28.719 7.371 1 80.75 101 ASP A O 1
ATOM 858 N N . SER A 1 102 ? 9.625 -29.047 5.184 1 76.75 102 SER A N 1
ATOM 859 C CA . SER A 1 102 ? 10.898 -28.406 4.855 1 76.75 102 SER A CA 1
ATOM 860 C C . SER A 1 102 ? 10.82 -26.891 4.98 1 76.75 102 SER A C 1
ATOM 862 O O . SER A 1 102 ? 11.844 -26.203 4.926 1 76.75 102 SER A O 1
ATOM 864 N N . GLY A 1 103 ? 9.555 -26.375 5.199 1 79.81 103 GLY A N 1
ATOM 865 C CA . GLY A 1 103 ? 9.367 -24.938 5.27 1 79.81 103 GLY A CA 1
ATOM 866 C C . GLY A 1 103 ? 9 -24.312 3.934 1 79.81 103 GLY A C 1
ATOM 867 O O . GLY A 1 103 ? 8.586 -23.156 3.873 1 79.81 103 GLY A O 1
ATOM 868 N N . SER A 1 104 ? 9.125 -25.141 2.945 1 85.5 104 SER A N 1
ATOM 869 C CA . SER A 1 104 ? 8.789 -24.672 1.609 1 85.5 104 SER A CA 1
ATOM 870 C C . SER A 1 104 ? 7.277 -24.625 1.396 1 85.5 104 SER A C 1
ATOM 872 O O . SER A 1 104 ? 6.539 -25.391 2.025 1 85.5 104 SER A O 1
ATOM 874 N N . ILE A 1 105 ? 6.844 -23.703 0.589 1 90.25 105 ILE A N 1
ATOM 875 C CA . ILE A 1 105 ? 5.422 -23.562 0.296 1 90.25 105 ILE A CA 1
ATOM 876 C C . ILE A 1 105 ? 5.102 -24.234 -1.036 1 90.25 105 ILE A C 1
ATOM 878 O O . ILE A 1 105 ? 5.738 -23.953 -2.053 1 90.25 105 ILE A O 1
ATOM 882 N N . GLU A 1 106 ? 4.172 -25.141 -0.959 1 89.44 106 GLU A N 1
ATOM 883 C CA . GLU A 1 106 ? 3.781 -25.844 -2.17 1 89.44 106 GLU A CA 1
ATOM 884 C C . GLU A 1 106 ? 2.34 -25.531 -2.559 1 89.44 106 GLU A C 1
ATOM 886 O O . GLU A 1 106 ? 1.499 -25.281 -1.693 1 89.44 106 GLU A O 1
ATOM 891 N N . LYS A 1 107 ? 2.133 -25.594 -3.852 1 92.5 107 LYS A N 1
ATOM 892 C CA . LYS A 1 107 ? 0.787 -25.422 -4.391 1 92.5 107 LYS A CA 1
ATOM 893 C C . LYS A 1 107 ? 0.038 -26.75 -4.441 1 92.5 107 LYS A C 1
ATOM 895 O O . LYS A 1 107 ? 0.508 -27.703 -5.055 1 92.5 107 LYS A O 1
ATOM 900 N N . VAL A 1 108 ? -1.028 -26.766 -3.748 1 95.44 108 VAL A N 1
ATOM 901 C CA . VAL A 1 108 ? -1.867 -27.953 -3.766 1 95.44 108 VAL A CA 1
ATOM 902 C C . VAL A 1 108 ? -3.176 -27.656 -4.492 1 95.44 108 VAL A C 1
ATOM 904 O O . VAL A 1 108 ? -3.908 -26.75 -4.117 1 95.44 108 VAL A O 1
ATOM 907 N N . TYR A 1 109 ? -3.457 -28.422 -5.516 1 96.5 109 TYR A N 1
ATOM 908 C CA . TYR A 1 109 ? -4.656 -28.203 -6.312 1 96.5 109 TYR A CA 1
ATOM 909 C C . TYR A 1 109 ? -5.898 -28.672 -5.574 1 96.5 109 TYR A C 1
ATOM 911 O O . TYR A 1 109 ? -5.902 -29.766 -4.992 1 96.5 109 TYR A O 1
ATOM 919 N N . VAL A 1 110 ? -6.902 -27.859 -5.547 1 97.94 110 VAL A N 1
ATOM 920 C CA . VAL A 1 110 ? -8.148 -28.141 -4.848 1 97.94 110 VAL A CA 1
ATOM 921 C C . VAL A 1 110 ? -9.336 -27.75 -5.719 1 97.94 110 VAL A C 1
ATOM 923 O O . VAL A 1 110 ? -9.164 -27.141 -6.777 1 97.94 110 VAL A O 1
ATOM 926 N N . CYS A 1 111 ? -10.523 -28.125 -5.281 1 97.25 111 CYS A N 1
ATOM 927 C CA . CYS A 1 111 ? -11.727 -27.766 -6.012 1 97.25 111 CYS A CA 1
ATOM 928 C C . CYS A 1 111 ? -12.141 -26.328 -5.684 1 97.25 111 CYS A C 1
ATOM 930 O O . CYS A 1 111 ? -11.602 -25.719 -4.766 1 97.25 111 CYS A O 1
ATOM 932 N N . LYS A 1 112 ? -13.094 -25.875 -6.383 1 97 112 LYS A N 1
ATOM 933 C CA . LYS A 1 112 ? -13.586 -24.5 -6.234 1 97 112 LYS A CA 1
ATOM 934 C C . LYS A 1 112 ? -14.172 -24.281 -4.84 1 97 112 LYS A C 1
ATOM 936 O O . LYS A 1 112 ? -13.875 -23.281 -4.191 1 97 112 LYS A O 1
ATOM 941 N N . VAL A 1 113 ? -14.898 -25.203 -4.367 1 97.75 113 VAL A N 1
ATOM 942 C CA . VAL A 1 113 ? -15.586 -25.078 -3.084 1 97.75 113 VAL A CA 1
ATOM 943 C C . VAL A 1 113 ? -14.562 -25 -1.955 1 97.75 113 VAL A C 1
ATOM 945 O O . VAL A 1 113 ? -14.672 -24.156 -1.065 1 97.75 113 VAL A O 1
ATOM 948 N N . MET A 1 114 ? -13.578 -25.844 -1.996 1 98.06 114 MET A N 1
ATOM 949 C CA . MET A 1 114 ? -12.523 -25.844 -0.985 1 98.06 114 MET A CA 1
ATOM 950 C C . MET A 1 114 ? -11.812 -24.5 -0.945 1 98.06 114 MET A C 1
ATOM 952 O O . MET A 1 114 ? -11.578 -23.953 0.131 1 98.06 114 MET A O 1
ATOM 956 N N . PHE A 1 115 ? -11.492 -23.969 -2.088 1 98.44 115 PHE A N 1
ATOM 957 C CA . PHE A 1 115 ? -10.789 -22.703 -2.193 1 98.44 115 PHE A CA 1
ATOM 958 C C . PHE A 1 115 ? -11.625 -21.578 -1.611 1 98.44 115 PHE A C 1
ATOM 960 O O . PHE A 1 115 ? -11.164 -20.828 -0.743 1 98.44 115 PHE A O 1
ATOM 967 N N . LEU A 1 116 ? -12.852 -21.469 -2.045 1 98.62 116 LEU A N 1
ATOM 968 C CA . LEU A 1 116 ? -13.734 -20.391 -1.628 1 98.62 116 LEU A CA 1
ATOM 969 C C . LEU A 1 116 ? -14.039 -20.484 -0.135 1 98.62 116 LEU A C 1
ATOM 971 O O . LEU A 1 116 ? -14.008 -19.469 0.568 1 98.62 116 LEU A O 1
ATOM 975 N N . ASN A 1 117 ? -14.234 -21.688 0.291 1 98.25 117 ASN A N 1
ATOM 976 C CA . ASN A 1 117 ? -14.602 -21.891 1.688 1 98.25 117 ASN A CA 1
ATOM 977 C C . ASN A 1 117 ? -13.422 -21.625 2.623 1 98.25 117 ASN A C 1
ATOM 979 O O . ASN A 1 117 ? -13.609 -21.188 3.76 1 98.25 117 ASN A O 1
ATOM 983 N N . THR A 1 118 ? -12.281 -21.922 2.174 1 98 118 THR A N 1
ATOM 984 C CA . THR A 1 118 ? -11.102 -21.688 2.996 1 98 118 THR A CA 1
ATOM 985 C C . THR A 1 118 ? -10.867 -20.188 3.186 1 98 118 THR A C 1
ATOM 987 O O . THR A 1 118 ? -10.586 -19.734 4.297 1 98 118 THR A O 1
ATOM 990 N N . LEU A 1 119 ? -11.094 -19.453 2.146 1 97.88 119 LEU A N 1
ATOM 991 C CA . LEU A 1 119 ? -10.859 -18.016 2.213 1 97.88 119 LEU A CA 1
ATOM 992 C C . LEU A 1 119 ? -12.133 -17.266 2.607 1 97.88 119 LEU A C 1
ATOM 994 O O . LEU A 1 119 ? -12.086 -16.078 2.949 1 97.88 119 LEU A O 1
ATOM 998 N N . SER A 1 120 ? -13.234 -17.969 2.559 1 98.12 120 SER A N 1
ATOM 999 C CA . SER A 1 120 ? -14.539 -17.375 2.836 1 98.12 120 SER A CA 1
ATOM 1000 C C . SER A 1 120 ? -14.82 -16.188 1.904 1 98.12 120 SER A C 1
ATOM 1002 O O . SER A 1 120 ? -15.164 -15.102 2.361 1 98.12 120 SER A O 1
ATOM 1004 N N . ILE A 1 121 ? -14.68 -16.484 0.611 1 97.81 121 ILE A N 1
ATOM 1005 C CA . ILE A 1 121 ? -14.945 -15.484 -0.414 1 97.81 121 ILE A CA 1
ATOM 1006 C C . ILE A 1 121 ? -15.891 -16.062 -1.465 1 97.81 121 ILE A C 1
ATOM 1008 O O . ILE A 1 121 ? -16.125 -17.266 -1.504 1 97.81 121 ILE A O 1
ATOM 1012 N N . SER A 1 122 ? -16.469 -15.141 -2.236 1 97.25 122 SER A N 1
ATOM 1013 C CA . SER A 1 122 ? -17.359 -15.57 -3.307 1 97.25 122 SER A CA 1
ATOM 1014 C C . SER A 1 122 ? -16.609 -15.727 -4.625 1 97.25 122 SER A C 1
ATOM 1016 O O . SER A 1 122 ? -15.477 -15.266 -4.758 1 97.25 122 SER A O 1
ATOM 1018 N N . SER A 1 123 ? -17.266 -16.359 -5.582 1 96.19 123 SER A N 1
ATOM 1019 C CA . SER A 1 123 ? -16.672 -16.562 -6.898 1 96.19 123 SER A CA 1
ATOM 1020 C C . SER A 1 123 ? -16.5 -15.25 -7.641 1 96.19 123 SER A C 1
ATOM 1022 O O . SER A 1 123 ? -15.633 -15.141 -8.523 1 96.19 123 SER A O 1
ATOM 1024 N N . ILE A 1 124 ? -17.25 -14.273 -7.25 1 96.69 124 ILE A N 1
ATOM 1025 C CA . ILE A 1 124 ? -17.188 -12.977 -7.91 1 96.69 124 ILE A CA 1
ATOM 1026 C C . ILE A 1 124 ? -15.852 -12.305 -7.586 1 96.69 124 ILE A C 1
ATOM 1028 O O . ILE A 1 124 ? -15.258 -11.633 -8.438 1 96.69 124 ILE A O 1
ATOM 1032 N N . VAL A 1 125 ? -15.406 -12.539 -6.336 1 96.5 125 VAL A N 1
ATOM 1033 C CA . VAL A 1 125 ? -14.125 -11.969 -5.918 1 96.5 125 VAL A CA 1
ATOM 1034 C C . VAL A 1 125 ? -12.992 -12.57 -6.754 1 96.5 125 VAL A C 1
ATOM 1036 O O . VAL A 1 125 ? -12.094 -11.852 -7.195 1 96.5 125 VAL A O 1
ATOM 1039 N N . VAL A 1 126 ? -13.062 -13.789 -7.027 1 97.38 126 VAL A N 1
ATOM 1040 C CA . VAL A 1 126 ? -12.062 -14.492 -7.824 1 97.38 126 VAL A CA 1
ATOM 1041 C C . VAL A 1 126 ? -12.109 -13.984 -9.266 1 97.38 126 VAL A C 1
ATOM 1043 O O . VAL A 1 126 ? -11.062 -13.68 -9.852 1 97.38 126 VAL A O 1
ATOM 1046 N N . LYS A 1 127 ? -13.297 -13.859 -9.766 1 95.12 127 LYS A N 1
ATOM 1047 C CA . LYS A 1 127 ? -13.461 -13.391 -11.141 1 95.12 127 LYS A CA 1
ATOM 1048 C C . LYS A 1 127 ? -12.914 -11.977 -11.305 1 95.12 127 LYS A C 1
ATOM 1050 O O . LYS A 1 127 ? -12.227 -11.688 -12.289 1 95.12 127 LYS A O 1
ATOM 1055 N N . THR A 1 128 ? -13.234 -11.211 -10.359 1 95.81 128 THR A N 1
ATOM 1056 C CA . THR A 1 128 ? -12.758 -9.836 -10.398 1 95.81 128 THR A CA 1
ATOM 1057 C C . THR A 1 128 ? -11.227 -9.789 -10.367 1 95.81 128 THR A C 1
ATOM 1059 O O . THR A 1 128 ? -10.609 -9.047 -11.141 1 95.81 128 THR A O 1
ATOM 1062 N N . ALA A 1 129 ? -10.641 -10.594 -9.508 1 96.44 129 ALA A N 1
ATOM 1063 C CA . ALA A 1 129 ? -9.188 -10.641 -9.398 1 96.44 129 ALA A CA 1
ATOM 1064 C C . ALA A 1 129 ? -8.547 -11.078 -10.711 1 96.44 129 ALA A C 1
ATOM 1066 O O . ALA A 1 129 ? -7.582 -10.461 -11.172 1 96.44 129 ALA A O 1
ATOM 1067 N N . LEU A 1 130 ? -9.078 -12.055 -11.305 1 94.69 130 LEU A N 1
ATOM 1068 C CA . LEU A 1 130 ? -8.531 -12.586 -12.555 1 94.69 130 LEU A CA 1
ATOM 1069 C C . LEU A 1 130 ? -8.688 -11.578 -13.688 1 94.69 130 LEU A C 1
ATOM 1071 O O . LEU A 1 130 ? -7.777 -11.414 -14.508 1 94.69 130 LEU A O 1
ATOM 1075 N N . ASP A 1 131 ? -9.852 -10.93 -13.727 1 93.19 131 ASP A N 1
ATOM 1076 C CA . ASP A 1 131 ? -10.086 -9.914 -14.75 1 93.19 131 ASP A CA 1
ATOM 1077 C C . ASP A 1 131 ? -9.078 -8.773 -14.633 1 93.19 131 ASP A C 1
ATOM 1079 O O . ASP A 1 131 ? -8.508 -8.328 -15.633 1 93.19 131 ASP A O 1
ATOM 1083 N N . LYS A 1 132 ? -8.898 -8.375 -13.438 1 93.69 132 LYS A N 1
ATOM 1084 C CA . LYS A 1 132 ? -7.938 -7.305 -13.195 1 93.69 132 LYS A CA 1
ATOM 1085 C C . LYS A 1 132 ? -6.523 -7.742 -13.57 1 93.69 132 LYS A C 1
ATOM 1087 O O . LYS A 1 132 ? -5.746 -6.957 -14.117 1 93.69 132 LYS A O 1
ATOM 1092 N N . PHE A 1 133 ? -6.23 -8.945 -13.258 1 94 133 PHE A N 1
ATOM 1093 C CA . PHE A 1 133 ? -4.922 -9.516 -13.547 1 94 133 PHE A CA 1
ATOM 1094 C C . PHE A 1 133 ? -4.664 -9.555 -15.047 1 94 133 PHE A C 1
ATOM 1096 O O . PHE A 1 133 ? -3.59 -9.164 -15.508 1 94 133 PHE A O 1
ATOM 1103 N N . GLU A 1 134 ? -5.613 -9.914 -15.75 1 91 134 GLU A N 1
ATOM 1104 C CA . GLU A 1 134 ? -5.484 -10.023 -17.203 1 91 134 GLU A CA 1
ATOM 1105 C C . GLU A 1 134 ? -5.457 -8.648 -17.859 1 91 134 GLU A C 1
ATOM 1107 O O . GLU A 1 134 ? -4.66 -8.406 -18.766 1 91 134 GLU A O 1
ATOM 1112 N N . LYS A 1 135 ? -6.281 -7.805 -17.359 1 89.44 135 LYS A N 1
ATOM 1113 C CA . LYS A 1 135 ? -6.305 -6.445 -17.891 1 89.44 135 LYS A CA 1
ATOM 1114 C C . LYS A 1 135 ? -4.98 -5.73 -17.641 1 89.44 135 LYS A C 1
ATOM 1116 O O . LYS A 1 135 ? -4.555 -4.902 -18.438 1 89.44 135 LYS A O 1
ATOM 1121 N N . GLY A 1 136 ? -4.348 -6.141 -16.562 1 88.75 136 GLY A N 1
ATOM 1122 C CA . GLY A 1 136 ? -3.082 -5.523 -16.203 1 88.75 136 GLY A CA 1
ATOM 1123 C C . GLY A 1 136 ? -1.88 -6.262 -16.766 1 88.75 136 GLY A C 1
ATOM 1124 O O . GLY A 1 136 ? -0.752 -6.051 -16.312 1 88.75 136 GLY A O 1
ATOM 1125 N N . PHE A 1 137 ? -2.098 -7.203 -17.625 1 86.25 137 PHE A N 1
ATOM 1126 C CA . PHE A 1 137 ? -1.037 -7.961 -18.281 1 86.25 137 PHE A CA 1
ATOM 1127 C C . PHE A 1 137 ? -0.151 -8.656 -17.25 1 86.25 137 PHE A C 1
ATOM 1129 O O . PHE A 1 137 ? 1.077 -8.602 -17.344 1 86.25 137 PHE A O 1
ATOM 1136 N N . GLY A 1 138 ? -0.816 -9.094 -16.219 1 86.94 138 GLY A N 1
ATOM 1137 C CA . GLY A 1 138 ? -0.081 -9.883 -15.242 1 86.94 138 GLY A CA 1
ATOM 1138 C C . GLY A 1 138 ? 0.209 -9.133 -13.953 1 86.94 138 GLY A C 1
ATOM 1139 O O . GLY A 1 138 ? 0.89 -9.656 -13.07 1 86.94 138 GLY A O 1
ATOM 1140 N N . VAL A 1 139 ? -0.188 -7.934 -13.906 1 90.12 139 VAL A N 1
ATOM 1141 C CA . VAL A 1 139 ? 0 -7.137 -12.695 1 90.12 139 VAL A CA 1
ATOM 1142 C C . VAL A 1 139 ? -1.336 -6.547 -12.25 1 90.12 139 VAL A C 1
ATOM 1144 O O . VAL A 1 139 ? -2.088 -6.012 -13.07 1 90.12 139 VAL A O 1
ATOM 1147 N N . ILE A 1 140 ? -1.569 -6.645 -11 1 92.19 140 ILE A N 1
ATOM 1148 C CA . ILE A 1 140 ? -2.811 -6.105 -10.453 1 92.19 140 ILE A CA 1
ATOM 1149 C C . ILE A 1 140 ? -2.664 -4.602 -10.227 1 92.19 140 ILE A C 1
ATOM 1151 O O . ILE A 1 140 ? -1.709 -4.156 -9.586 1 92.19 140 ILE A O 1
ATOM 1155 N N . GLY A 1 141 ? -3.555 -3.873 -10.789 1 87.75 141 GLY A N 1
ATOM 1156 C CA . GLY A 1 141 ? -3.549 -2.436 -10.578 1 87.75 141 GLY A CA 1
ATOM 1157 C C . GLY A 1 141 ? -4.039 -2.029 -9.203 1 87.75 141 GLY A C 1
ATOM 1158 O O . GLY A 1 141 ? -4.562 -2.859 -8.453 1 87.75 141 GLY A O 1
ATOM 1159 N N . LYS A 1 142 ? -3.84 -0.862 -8.898 1 86.69 142 LYS A N 1
ATOM 1160 C CA . LYS A 1 142 ? -4.258 -0.311 -7.609 1 86.69 142 LYS A CA 1
ATOM 1161 C C . LYS A 1 142 ? -5.773 -0.402 -7.438 1 86.69 142 LYS A C 1
ATOM 1163 O O . LYS A 1 142 ? -6.52 -0.29 -8.414 1 86.69 142 LYS A O 1
ATOM 1168 N N . ASP A 1 143 ? -6.062 -0.628 -6.23 1 87.69 143 ASP A N 1
ATOM 1169 C CA . ASP A 1 143 ? -7.48 -0.637 -5.887 1 87.69 143 ASP A CA 1
ATOM 1170 C C . ASP A 1 143 ? -8.109 0.737 -6.105 1 87.69 143 ASP A C 1
ATOM 1172 O O . ASP A 1 143 ? -7.707 1.718 -5.473 1 87.69 143 ASP A O 1
ATOM 1176 N N . CYS A 1 144 ? -9.094 0.859 -6.941 1 84.62 144 CYS A N 1
ATOM 1177 C CA . CYS A 1 144 ? -9.711 2.135 -7.277 1 84.62 144 CYS A CA 1
ATOM 1178 C C . CYS A 1 144 ? -11.164 2.178 -6.816 1 84.62 144 CYS A C 1
ATOM 1180 O O . CYS A 1 144 ? -11.977 2.93 -7.359 1 84.62 144 CYS A O 1
ATOM 1182 N N . ARG A 1 145 ? -11.477 1.316 -5.879 1 81.56 145 ARG A N 1
ATOM 1183 C CA . ARG A 1 145 ? -12.82 1.402 -5.324 1 81.56 145 ARG A CA 1
ATOM 1184 C C . ARG A 1 145 ? -13.047 2.746 -4.641 1 81.56 145 ARG A C 1
ATOM 1186 O O . ARG A 1 145 ? -12.188 3.225 -3.9 1 81.56 145 ARG A O 1
ATOM 1193 N N . GLY A 1 146 ? -14.102 3.449 -4.93 1 76.25 146 GLY A N 1
ATOM 1194 C CA . GLY A 1 146 ? -14.438 4.75 -4.375 1 76.25 146 GLY A CA 1
ATOM 1195 C C . GLY A 1 146 ? -13.797 5.902 -5.133 1 76.25 146 GLY A C 1
ATOM 1196 O O . GLY A 1 146 ? -14.078 7.07 -4.844 1 76.25 146 GLY A O 1
ATOM 1197 N N . LYS A 1 147 ? -12.945 5.562 -6.062 1 81.06 147 LYS A N 1
ATOM 1198 C CA . LYS A 1 147 ? -12.258 6.625 -6.789 1 81.06 147 LYS A CA 1
ATOM 1199 C C . LYS A 1 147 ? -12.805 6.762 -8.211 1 81.06 147 LYS A C 1
ATOM 1201 O O . LYS A 1 147 ? -12.078 7.168 -9.117 1 81.06 147 LYS A O 1
ATOM 1206 N N . HIS A 1 148 ? -13.992 6.352 -8.352 1 80.25 148 HIS A N 1
ATOM 1207 C CA . HIS A 1 148 ? -14.617 6.473 -9.664 1 80.25 148 HIS A CA 1
ATOM 1208 C C . HIS A 1 148 ? -15.039 7.91 -9.945 1 80.25 148 HIS A C 1
ATOM 1210 O O . HIS A 1 148 ? -15.117 8.727 -9.023 1 80.25 148 HIS A O 1
ATOM 1216 N N . SER A 1 149 ? -15.016 8.289 -11.094 1 77.06 149 SER A N 1
ATOM 1217 C CA . SER A 1 149 ? -15.25 9.672 -11.516 1 77.06 149 SER A CA 1
ATOM 1218 C C . SER A 1 149 ? -16.734 10.023 -11.484 1 77.06 149 SER A C 1
ATOM 1220 O O . SER A 1 149 ? -17.109 11.188 -11.633 1 77.06 149 SER A O 1
ATOM 1222 N N . ASN A 1 150 ? -17.516 9.062 -11.25 1 76.88 150 ASN A N 1
ATOM 1223 C CA . ASN A 1 150 ? -18.938 9.305 -11.352 1 76.88 150 ASN A CA 1
ATOM 1224 C C . ASN A 1 150 ? -19.531 9.766 -10.016 1 76.88 150 ASN A C 1
ATOM 1226 O O . ASN A 1 150 ? -20.672 9.422 -9.688 1 76.88 150 ASN A O 1
ATOM 1230 N N . HIS A 1 151 ? -18.797 10.516 -9.258 1 80.44 151 HIS A N 1
ATOM 1231 C CA . HIS A 1 151 ? -19.344 11.039 -8.016 1 80.44 151 HIS A CA 1
ATOM 1232 C C . HIS A 1 151 ? -20.281 12.211 -8.273 1 80.44 151 HIS A C 1
ATOM 1234 O O . HIS A 1 151 ? -20.047 13.016 -9.18 1 80.44 151 HIS A O 1
ATOM 1240 N N . PRO A 1 152 ? -21.312 12.203 -7.539 1 79.31 152 PRO A N 1
ATOM 1241 C CA . PRO A 1 152 ? -22.234 13.32 -7.734 1 79.31 152 PRO A CA 1
ATOM 1242 C C . PRO A 1 152 ? -21.578 14.68 -7.457 1 79.31 152 PRO A C 1
ATOM 1244 O O . PRO A 1 152 ? -20.766 14.797 -6.539 1 79.31 152 PRO A O 1
ATOM 1247 N N . ILE A 1 153 ? -21.797 15.555 -8.391 1 78.12 153 ILE A N 1
ATOM 1248 C CA . ILE A 1 153 ? -21.312 16.922 -8.227 1 78.12 153 ILE A CA 1
ATOM 1249 C C . ILE A 1 153 ? -22.266 17.703 -7.32 1 78.12 153 ILE A C 1
ATOM 1251 O O . ILE A 1 153 ? -23.422 17.906 -7.668 1 78.12 153 ILE A O 1
ATOM 1255 N N . LYS A 1 154 ? -21.844 18 -6.121 1 79.06 154 LYS A N 1
ATOM 1256 C CA . LYS A 1 154 ? -22.688 18.656 -5.137 1 79.06 154 LYS A CA 1
ATOM 1257 C C . LYS A 1 154 ? -22.828 20.156 -5.445 1 79.06 154 LYS A C 1
ATOM 1259 O O . LYS A 1 154 ? -23.891 20.734 -5.238 1 79.06 154 LYS A O 1
ATOM 1264 N N . ILE A 1 155 ? -21.781 20.781 -5.957 1 87.88 155 ILE A N 1
ATOM 1265 C CA . ILE A 1 155 ? -21.797 22.203 -6.266 1 87.88 155 ILE A CA 1
ATOM 1266 C C . ILE A 1 155 ? -21.719 22.406 -7.777 1 87.88 155 ILE A C 1
ATOM 1268 O O . ILE A 1 155 ? -20.672 22.141 -8.391 1 87.88 155 ILE A O 1
ATOM 1272 N N . PRO A 1 156 ? -22.891 22.828 -8.266 1 88.25 156 PRO A N 1
ATOM 1273 C CA . PRO A 1 156 ? -22.875 23.031 -9.711 1 88.25 156 PRO A CA 1
ATOM 1274 C C . PRO A 1 156 ? -21.859 24.094 -10.148 1 88.25 156 PRO A C 1
ATOM 1276 O O . PRO A 1 156 ? -21.531 25 -9.375 1 88.25 156 PRO A O 1
ATOM 1279 N N . ARG A 1 157 ? -21.406 23.922 -11.375 1 92 157 ARG A N 1
ATOM 1280 C CA . ARG A 1 157 ? -20.438 24.844 -11.945 1 92 157 ARG A CA 1
ATOM 1281 C C . ARG A 1 157 ? -20.984 26.281 -11.945 1 92 157 ARG A C 1
ATOM 1283 O O . ARG A 1 157 ? -20.234 27.219 -11.711 1 92 157 ARG A O 1
ATOM 1290 N N . THR A 1 158 ? -22.219 26.406 -12.156 1 93.56 158 THR A N 1
ATOM 1291 C CA . THR A 1 158 ? -22.844 27.719 -12.219 1 93.56 158 THR A CA 1
ATOM 1292 C C . THR A 1 158 ? -22.797 28.422 -10.867 1 93.56 158 THR A C 1
ATOM 1294 O O . THR A 1 158 ? -22.625 29.641 -10.797 1 93.56 158 THR A O 1
ATOM 1297 N N . ALA A 1 159 ? -22.891 27.719 -9.836 1 95.06 159 ALA A N 1
ATOM 1298 C CA . ALA A 1 159 ? -22.797 28.281 -8.492 1 95.06 159 ALA A CA 1
ATOM 1299 C C . ALA A 1 159 ? -21.391 28.766 -8.188 1 95.06 159 ALA A C 1
ATOM 1301 O O . ALA A 1 159 ? -21.203 29.828 -7.582 1 95.06 159 ALA A O 1
ATOM 1302 N N . VAL A 1 160 ? -20.469 27.969 -8.641 1 96.25 160 VAL A N 1
ATOM 1303 C CA . VAL A 1 160 ? -19.078 28.359 -8.469 1 96.25 160 VAL A CA 1
ATOM 1304 C C . VAL A 1 160 ? -18.812 29.672 -9.211 1 96.25 160 VAL A C 1
ATOM 1306 O O . VAL A 1 160 ? -18.188 30.594 -8.68 1 96.25 160 VAL A O 1
ATOM 1309 N N . GLU A 1 161 ? -19.328 29.75 -10.383 1 95.88 161 GLU A N 1
ATOM 1310 C CA . GLU A 1 161 ? -19.141 30.938 -11.211 1 95.88 161 GLU A CA 1
ATOM 1311 C C . GLU A 1 161 ? -19.766 32.156 -10.555 1 95.88 161 GLU A C 1
ATOM 1313 O O . GLU A 1 161 ? -19.219 33.281 -10.641 1 95.88 161 GLU A O 1
ATOM 1318 N N . SER A 1 162 ? -20.906 31.969 -9.992 1 96.69 162 SER A N 1
ATOM 1319 C CA . SER A 1 162 ? -21.562 33.094 -9.336 1 96.69 162 SER A CA 1
ATOM 1320 C C . SER A 1 162 ? -20.719 33.656 -8.195 1 96.69 162 SER A C 1
ATOM 1322 O O . SER A 1 162 ? -20.609 34.875 -8.031 1 96.69 162 SER A O 1
ATOM 1324 N N . VAL A 1 163 ? -20.156 32.781 -7.406 1 97 163 VAL A N 1
ATOM 1325 C CA . VAL A 1 163 ? -19.297 33.188 -6.297 1 97 163 VAL A CA 1
ATOM 1326 C C . VAL A 1 163 ? -18.078 33.938 -6.832 1 97 163 VAL A C 1
ATOM 1328 O O . VAL A 1 163 ? -17.734 35 -6.328 1 97 163 VAL A O 1
ATOM 1331 N N . CYS A 1 164 ? -17.469 33.406 -7.852 1 96.56 164 CYS A N 1
ATOM 1332 C CA . CYS A 1 164 ? -16.281 34.031 -8.438 1 96.56 164 CYS A CA 1
ATOM 1333 C C . CYS A 1 164 ? -16.609 35.438 -8.977 1 96.56 164 CYS A C 1
ATOM 1335 O O . CYS A 1 164 ? -15.828 36.375 -8.805 1 96.56 164 CYS A O 1
ATOM 1337 N N . SER A 1 165 ? -17.734 35.531 -9.648 1 95.94 165 SER A N 1
ATOM 1338 C CA . SER A 1 165 ? -18.156 36.812 -10.172 1 95.94 165 SER A CA 1
ATOM 1339 C C . SER A 1 165 ? -18.344 37.844 -9.047 1 95.94 165 SER A C 1
ATOM 1341 O O . SER A 1 165 ? -17.984 39 -9.195 1 95.94 165 SER A O 1
ATOM 1343 N N . HIS A 1 166 ? -18.922 37.438 -8.008 1 96.5 166 HIS A N 1
ATOM 1344 C CA . HIS A 1 166 ? -19.125 38.312 -6.855 1 96.5 166 HIS A CA 1
ATOM 1345 C C . HIS A 1 166 ? -17.797 38.781 -6.273 1 96.5 166 HIS A C 1
ATOM 1347 O O . HIS A 1 166 ? -17.641 39.969 -5.973 1 96.5 166 HIS A O 1
ATOM 1353 N N . VAL A 1 167 ? -16.859 37.844 -6.066 1 95.25 167 VAL A N 1
ATOM 1354 C CA . VAL A 1 167 ? -15.57 38.156 -5.449 1 95.25 167 VAL A CA 1
ATOM 1355 C C . VAL A 1 167 ? -14.812 39.188 -6.305 1 95.25 167 VAL A C 1
ATOM 1357 O O . VAL A 1 167 ? -14.125 40.062 -5.777 1 95.25 167 VAL A O 1
ATOM 1360 N N . LYS A 1 168 ? -14.984 39.062 -7.566 1 94.19 168 LYS A N 1
ATOM 1361 C CA . LYS A 1 168 ? -14.289 39.938 -8.5 1 94.19 168 LYS A CA 1
ATOM 1362 C C . LYS A 1 168 ? -14.805 41.375 -8.391 1 94.19 168 LYS A C 1
ATOM 1364 O O . LYS A 1 168 ? -14.164 42.312 -8.867 1 94.19 168 LYS A O 1
ATOM 1369 N N . THR A 1 169 ? -15.938 41.562 -7.793 1 93.06 169 THR A N 1
ATOM 1370 C CA . THR A 1 169 ? -16.484 42.875 -7.617 1 93.06 169 THR A CA 1
ATOM 1371 C C . THR A 1 169 ? -15.75 43.625 -6.52 1 93.06 169 THR A C 1
ATOM 1373 O O . THR A 1 169 ? -15.82 44.875 -6.445 1 93.06 169 THR A O 1
ATOM 1376 N N . PHE A 1 170 ? -15.023 42.906 -5.652 1 92.88 170 PHE A N 1
ATOM 1377 C CA . PHE A 1 170 ? -14.305 43.562 -4.57 1 92.88 170 PHE A CA 1
ATOM 1378 C C . PHE A 1 170 ? -13.008 44.188 -5.082 1 92.88 170 PHE A C 1
ATOM 1380 O O . PHE A 1 170 ? -12.328 43.594 -5.934 1 92.88 170 PHE A O 1
ATOM 1387 N N . GLN A 1 171 ? -12.672 45.344 -4.656 1 85.25 171 GLN A N 1
ATOM 1388 C CA . GLN A 1 171 ? -11.445 46.031 -5.027 1 85.25 171 GLN A CA 1
ATOM 1389 C C . GLN A 1 171 ? -10.281 45.625 -4.125 1 85.25 171 GLN A C 1
ATOM 1391 O O . GLN A 1 171 ? -10.375 45.719 -2.9 1 85.25 171 GLN A O 1
ATOM 1396 N N . PRO A 1 172 ? -9.234 45.156 -4.707 1 86.5 172 PRO A N 1
ATOM 1397 C CA . PRO A 1 172 ? -8.062 44.812 -3.893 1 86.5 172 PRO A CA 1
ATOM 1398 C C . PRO A 1 172 ? -7.414 46.031 -3.25 1 86.5 172 PRO A C 1
ATOM 1400 O O . PRO A 1 172 ? -7.508 47.156 -3.783 1 86.5 172 PRO A O 1
ATOM 1403 N N . VAL A 1 173 ? -6.867 45.812 -2.027 1 82.69 173 VAL A N 1
ATOM 1404 C CA . VAL A 1 173 ? -6.16 46.875 -1.342 1 82.69 173 VAL A CA 1
ATOM 1405 C C . VAL A 1 173 ? -4.656 46.656 -1.412 1 82.69 173 VAL A C 1
ATOM 1407 O O . VAL A 1 173 ? -4.207 45.5 -1.483 1 82.69 173 VAL A O 1
ATOM 1410 N N . GLU A 1 174 ? -3.863 47.688 -1.611 1 72.88 174 GLU A N 1
ATOM 1411 C CA . GLU A 1 174 ? -2.406 47.625 -1.66 1 72.88 174 GLU A CA 1
ATOM 1412 C C . GLU A 1 174 ? -1.831 47.219 -0.308 1 72.88 174 GLU A C 1
ATOM 1414 O O . GLU A 1 174 ? -2.281 47.688 0.735 1 72.88 174 GLU A O 1
ATOM 1419 N N . SER A 1 175 ? -1.279 46.125 -0.205 1 67.56 175 SER A N 1
ATOM 1420 C CA . SER A 1 175 ? -0.639 45.75 1.048 1 67.56 175 SER A CA 1
ATOM 1421 C C . SER A 1 175 ? 0.835 46.156 1.059 1 67.56 175 SER A C 1
ATOM 1423 O O . SER A 1 175 ? 1.546 45.938 0.074 1 67.56 175 SER A O 1
ATOM 1425 N N . HIS A 1 176 ? 1.194 47.094 1.706 1 61.06 176 HIS A N 1
ATOM 1426 C CA . HIS A 1 176 ? 2.59 47.5 1.825 1 61.06 176 HIS A CA 1
ATOM 1427 C C . HIS A 1 176 ? 3.482 46.344 2.184 1 61.06 176 HIS A C 1
ATOM 1429 O O . HIS A 1 176 ? 4.648 46.281 1.788 1 61.06 176 HIS A O 1
ATOM 1435 N N . ASN A 1 177 ? 3.123 45.688 3.168 1 52.06 177 ASN A N 1
ATOM 1436 C CA . ASN A 1 177 ? 4.004 44.656 3.693 1 52.06 177 ASN A CA 1
ATOM 1437 C C . ASN A 1 177 ? 4.039 43.438 2.777 1 52.06 177 ASN A C 1
ATOM 1439 O O . ASN A 1 177 ? 4.371 42.312 3.219 1 52.06 177 ASN A O 1
ATOM 1443 N N . THR A 1 178 ? 3.355 43.625 1.763 1 53.84 178 THR A N 1
ATOM 1444 C CA . THR A 1 178 ? 3.238 42.438 0.929 1 53.84 178 THR A CA 1
ATOM 1445 C C . THR A 1 178 ? 4.594 42.062 0.341 1 53.84 178 THR A C 1
ATOM 1447 O O . THR A 1 178 ? 5.277 42.906 -0.251 1 53.84 178 THR A O 1
ATOM 1450 N N . ARG A 1 179 ? 5.145 41.312 0.983 1 54.34 179 ARG A N 1
ATOM 1451 C CA . ARG A 1 179 ? 6.383 40.781 0.43 1 54.34 179 ARG A CA 1
ATOM 1452 C C . ARG A 1 179 ? 6.297 40.656 -1.088 1 54.34 179 ARG A C 1
ATOM 1454 O O . ARG A 1 179 ? 5.219 40.438 -1.639 1 54.34 179 ARG A O 1
ATOM 1461 N N . LYS A 1 180 ? 7.09 41.375 -1.802 1 54.22 180 LYS A N 1
ATOM 1462 C CA . LYS A 1 180 ? 7.25 41.469 -3.25 1 54.22 180 LYS A CA 1
ATOM 1463 C C . LYS A 1 180 ? 6.676 40.219 -3.936 1 54.22 180 LYS A C 1
ATOM 1465 O O . LYS A 1 180 ? 6.227 40.281 -5.082 1 54.22 180 LYS A O 1
ATOM 1470 N N . LYS A 1 181 ? 6.82 39.156 -3.383 1 59.88 181 LYS A N 1
ATOM 1471 C CA . LYS A 1 181 ? 6.672 37.969 -4.199 1 59.88 181 LYS A CA 1
ATOM 1472 C C . LYS A 1 181 ? 5.355 37.25 -3.902 1 59.88 181 LYS A C 1
ATOM 1474 O O . LYS A 1 181 ? 5.129 36.125 -4.355 1 59.88 181 LYS A O 1
ATOM 1479 N N . THR A 1 182 ? 4.441 38 -3.135 1 63.53 182 THR A N 1
ATOM 1480 C CA . THR A 1 182 ? 3.303 37.125 -2.863 1 63.53 182 THR A CA 1
ATOM 1481 C C . THR A 1 182 ? 2.203 37.344 -3.9 1 63.53 182 THR A C 1
ATOM 1483 O O . THR A 1 182 ? 2.037 38.438 -4.422 1 63.53 182 THR A O 1
ATOM 1486 N N . SER A 1 183 ? 1.612 36.469 -4.582 1 69.5 183 SER A N 1
ATOM 1487 C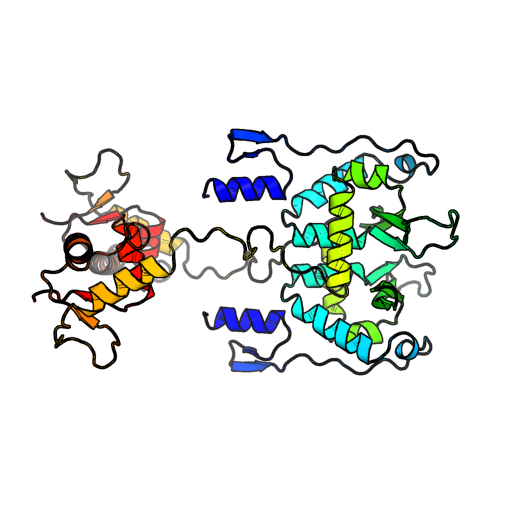 CA . SER A 1 183 ? 0.49 36.469 -5.516 1 69.5 183 SER A CA 1
ATOM 1488 C C . SER A 1 183 ? -0.839 36.625 -4.781 1 69.5 183 SER A C 1
ATOM 1490 O O . SER A 1 183 ? -1.905 36.438 -5.379 1 69.5 183 SER A O 1
ATOM 1492 N N . LYS A 1 184 ? -0.667 37.062 -3.537 1 81.25 184 LYS A N 1
ATOM 1493 C CA . LYS A 1 184 ? -1.899 37.156 -2.76 1 81.25 184 LYS A CA 1
ATOM 1494 C C . LYS A 1 184 ? -2.635 38.438 -3.053 1 81.25 184 LYS A C 1
ATOM 1496 O O . LYS A 1 184 ? -2.01 39.5 -3.209 1 81.25 184 LYS A O 1
ATOM 1501 N N . VAL A 1 185 ? -3.938 38.375 -3.305 1 83.19 185 VAL A N 1
ATOM 1502 C CA . VAL A 1 185 ? -4.809 39.531 -3.439 1 83.19 185 VAL A CA 1
ATOM 1503 C C . VAL A 1 185 ? -5.34 39.938 -2.066 1 83.19 185 VAL A C 1
ATOM 1505 O O . VAL A 1 185 ? -5.934 39.125 -1.355 1 83.19 185 VAL A O 1
ATOM 1508 N N . TYR A 1 186 ? -5.09 41.156 -1.696 1 87.56 186 TYR A N 1
ATOM 1509 C CA . TYR A 1 186 ? -5.516 41.625 -0.384 1 87.56 186 TYR A CA 1
ATOM 1510 C C . TYR A 1 186 ? -6.797 42.438 -0.488 1 87.56 186 TYR A C 1
ATOM 1512 O O . TYR A 1 186 ? -6.902 43.344 -1.335 1 87.56 186 TYR A O 1
ATOM 1520 N N . LEU A 1 187 ? -7.707 42.094 0.307 1 90.5 187 LEU A N 1
ATOM 1521 C CA . LEU A 1 187 ? -8.945 42.875 0.427 1 90.5 187 LEU A CA 1
ATOM 1522 C C . LEU A 1 187 ? -8.945 43.688 1.707 1 90.5 187 LEU A C 1
ATOM 1524 O O . LEU A 1 187 ? -8.039 43.562 2.535 1 90.5 187 LEU A O 1
ATOM 1528 N N . ASP A 1 188 ? -9.891 44.625 1.732 1 87.94 188 ASP A N 1
ATOM 1529 C CA . ASP A 1 188 ? -10.016 45.531 2.887 1 87.94 188 ASP A CA 1
ATOM 1530 C C . ASP A 1 188 ? -10.094 44.719 4.184 1 87.94 188 ASP A C 1
ATOM 1532 O O . ASP A 1 188 ? -10.758 43.688 4.242 1 87.94 188 ASP A O 1
ATOM 1536 N N . GLY A 1 189 ? -9.445 45.125 5.238 1 88.12 189 GLY A N 1
ATOM 1537 C CA . GLY A 1 189 ? -9.359 44.438 6.523 1 88.12 189 GLY A CA 1
ATOM 1538 C C . GLY A 1 189 ? -10.688 44.344 7.234 1 88.12 189 GLY A C 1
ATOM 1539 O O . GLY A 1 189 ? -10.844 43.531 8.164 1 88.12 189 GLY A O 1
ATOM 1540 N N . SER A 1 190 ? -11.664 45.156 6.832 1 88.38 190 SER A N 1
ATOM 1541 C CA . SER A 1 190 ? -12.992 45.125 7.434 1 88.38 190 SER A CA 1
ATOM 1542 C C . SER A 1 190 ? -13.797 43.938 6.891 1 88.38 190 SER A C 1
ATOM 1544 O O . SER A 1 190 ? -14.828 43.562 7.461 1 88.38 190 SER A O 1
ATOM 1546 N N . LEU A 1 191 ? -13.336 43.406 5.844 1 92.06 191 LEU A N 1
ATOM 1547 C CA . LEU A 1 191 ? -14.047 42.312 5.23 1 92.06 191 LEU A CA 1
ATOM 1548 C C . LEU A 1 191 ? -13.617 40.969 5.855 1 92.06 191 LEU A C 1
ATOM 1550 O O . LEU A 1 191 ? -12.477 40.844 6.301 1 92.06 191 LEU A O 1
ATOM 1554 N N . THR A 1 192 ? -14.547 40.125 6 1 93.31 192 THR A N 1
ATOM 1555 C CA . THR A 1 192 ? -14.391 38.719 6.375 1 93.31 192 THR A CA 1
ATOM 1556 C C . THR A 1 192 ? -15.203 37.812 5.449 1 93.31 192 THR A C 1
ATOM 1558 O O . THR A 1 192 ? -16.047 38.281 4.688 1 93.31 192 THR A O 1
ATOM 1561 N N . TYR A 1 193 ? -14.938 36.594 5.496 1 95.62 193 TYR A N 1
ATOM 1562 C CA . TYR A 1 193 ? -15.719 35.656 4.676 1 95.62 193 TYR A CA 1
ATOM 1563 C C . TYR A 1 193 ? -17.203 35.75 5.031 1 95.62 193 TYR A C 1
ATOM 1565 O O . TYR A 1 193 ? -18.062 35.656 4.148 1 95.62 193 TYR A O 1
ATOM 1573 N N . ALA A 1 194 ? -17.406 35.906 6.301 1 96.19 194 ALA A N 1
ATOM 1574 C CA . ALA A 1 194 ? -18.781 36 6.746 1 96.19 194 ALA A CA 1
ATOM 1575 C C . ALA A 1 194 ? -19.469 37.25 6.148 1 96.19 194 ALA A C 1
ATOM 1577 O O . ALA A 1 194 ? -20.594 37.156 5.656 1 96.19 194 ALA A O 1
ATOM 1578 N N . ARG A 1 195 ? -18.719 38.375 6.195 1 95.88 195 ARG A N 1
ATOM 1579 C CA . ARG A 1 195 ? -19.266 39.625 5.641 1 95.88 195 ARG A CA 1
ATOM 1580 C C . ARG A 1 195 ? -19.422 39.531 4.129 1 95.88 195 ARG A C 1
ATOM 1582 O O . ARG A 1 195 ? -20.422 39.969 3.568 1 95.88 195 ARG A O 1
ATOM 1589 N N . MET A 1 196 ? -18.484 38.906 3.502 1 96.62 196 MET A N 1
ATOM 1590 C CA . MET A 1 196 ? -18.531 38.75 2.053 1 96.62 196 MET A CA 1
ATOM 1591 C C . MET A 1 196 ? -19.703 37.844 1.648 1 96.62 196 MET A C 1
ATOM 1593 O O . MET A 1 196 ? -20.359 38.094 0.63 1 96.62 196 MET A O 1
ATOM 1597 N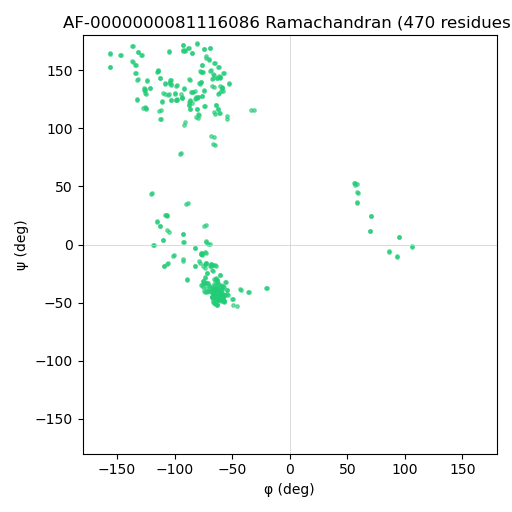 N . PHE A 1 197 ? -19.938 36.875 2.436 1 97.56 197 PHE A N 1
ATOM 1598 C CA . PHE A 1 197 ? -21.047 35.938 2.154 1 97.56 197 PHE A CA 1
ATOM 1599 C C . PHE A 1 197 ? -22.375 36.656 2.256 1 97.56 197 PHE A C 1
ATOM 1601 O O . PHE A 1 197 ? -23.266 36.438 1.431 1 97.56 197 PHE A O 1
ATOM 1608 N N . ASN A 1 198 ? -22.484 37.5 3.279 1 97.12 198 ASN A N 1
ATOM 1609 C CA . ASN A 1 198 ? -23.703 38.312 3.398 1 97.12 198 ASN A CA 1
ATOM 1610 C C . ASN A 1 198 ? -23.891 39.219 2.195 1 97.12 198 ASN A C 1
ATOM 1612 O O . ASN A 1 198 ? -25 39.344 1.678 1 97.12 198 ASN A O 1
ATOM 1616 N N . LEU A 1 199 ? -22.797 39.812 1.78 1 96.62 199 LEU A N 1
ATOM 1617 C CA . LEU A 1 199 ? -22.844 40.688 0.608 1 96.62 199 LEU A CA 1
ATOM 1618 C C . LEU A 1 199 ? -23.172 39.875 -0.647 1 96.62 199 LEU A C 1
ATOM 1620 O O . LEU A 1 199 ? -23.844 40.406 -1.552 1 96.62 199 LEU A O 1
ATOM 1624 N N . TYR A 1 200 ? -22.766 38.656 -0.624 1 97.75 200 TYR A N 1
ATOM 1625 C CA . TYR A 1 200 ? -23.047 37.781 -1.74 1 97.75 200 TYR A CA 1
ATOM 1626 C C . TYR A 1 200 ? -24.547 37.5 -1.861 1 97.75 200 TYR A C 1
ATOM 1628 O O . TYR A 1 200 ? -25.094 37.531 -2.961 1 97.75 200 TYR A O 1
ATOM 1636 N N . ARG A 1 201 ? -25.141 37.156 -0.754 1 96.62 201 ARG A N 1
ATOM 1637 C CA . ARG A 1 201 ? -26.578 36.938 -0.741 1 96.62 201 ARG A CA 1
ATOM 1638 C C . ARG A 1 201 ? -27.344 38.125 -1.28 1 96.62 201 ARG A C 1
ATOM 1640 O O . ARG A 1 201 ? -28.281 37.969 -2.066 1 96.62 201 ARG A O 1
ATOM 1647 N N . GLU A 1 202 ? -26.922 39.312 -0.874 1 96.81 202 GLU A N 1
ATOM 1648 C CA . GLU A 1 202 ? -27.531 40.531 -1.358 1 96.81 202 GLU A CA 1
ATOM 1649 C C . GLU A 1 202 ? -27.281 40.719 -2.852 1 96.81 202 GLU A C 1
ATOM 1651 O O . GLU A 1 202 ? -28.188 41.125 -3.59 1 96.81 202 GLU A O 1
ATOM 1656 N N . TRP A 1 203 ? -26.094 40.406 -3.209 1 96.75 203 TRP A N 1
ATOM 1657 C CA . TRP A 1 203 ? -25.688 40.531 -4.605 1 96.75 203 TRP A CA 1
ATOM 1658 C C . TRP A 1 203 ? -26.484 39.594 -5.492 1 96.75 203 TRP A C 1
ATOM 1660 O O . TRP A 1 203 ? -26.875 39.969 -6.609 1 96.75 203 TRP A O 1
ATOM 1670 N N . CYS A 1 204 ? -26.781 38.469 -5.055 1 96.75 204 CYS A N 1
ATOM 1671 C CA . CYS A 1 204 ? -27.562 37.5 -5.812 1 96.75 204 CYS A CA 1
ATOM 1672 C C . CYS A 1 204 ? -28.969 38 -6.07 1 96.75 204 CYS A C 1
ATOM 1674 O O . CYS A 1 204 ? -29.531 37.781 -7.148 1 96.75 204 CYS A O 1
ATOM 1676 N N . VAL A 1 205 ? -29.531 38.656 -5.027 1 95.56 205 VAL A N 1
ATOM 1677 C CA . VAL A 1 205 ? -30.875 39.219 -5.164 1 95.56 205 VAL A CA 1
ATOM 1678 C C . VAL A 1 205 ? -30.844 40.344 -6.184 1 95.56 205 VAL A C 1
ATOM 1680 O O . VAL A 1 205 ? -31.703 40.406 -7.066 1 95.56 205 VAL A O 1
ATOM 1683 N N . LYS A 1 206 ? -29.859 41.188 -6.098 1 96.12 206 LYS A N 1
ATOM 1684 C CA . LYS A 1 206 ? -29.734 42.344 -6.961 1 96.12 206 LYS A CA 1
ATOM 1685 C C . LYS A 1 206 ? -29.531 41.938 -8.414 1 96.12 206 LYS A C 1
ATOM 1687 O O . LYS A 1 206 ? -30.141 42.531 -9.32 1 96.12 206 LYS A O 1
ATOM 1692 N N . GLU A 1 207 ? -28.719 40.906 -8.633 1 95.69 207 GLU A N 1
ATOM 1693 C CA . GLU A 1 207 ? -28.391 40.469 -9.977 1 95.69 207 GLU A CA 1
ATOM 1694 C C . GLU A 1 207 ? -29.344 39.375 -10.461 1 95.69 207 GLU A C 1
ATOM 1696 O O . GLU A 1 207 ? -29.172 38.844 -11.562 1 95.69 207 GLU A O 1
ATOM 1701 N N . ALA A 1 208 ? -30.312 39 -9.703 1 95.06 208 ALA A N 1
ATOM 1702 C CA . ALA A 1 208 ? -31.328 38 -10.039 1 95.06 208 ALA A CA 1
ATOM 1703 C C . ALA A 1 208 ? -30.688 36.688 -10.414 1 95.06 208 ALA A C 1
ATOM 1705 O O . ALA A 1 208 ? -31 36.094 -11.453 1 95.06 208 ALA A O 1
ATOM 1706 N N . ILE A 1 209 ? -29.844 36.156 -9.625 1 95.19 209 ILE A N 1
ATOM 1707 C CA . ILE A 1 209 ? -29.203 34.875 -9.828 1 95.19 209 ILE A CA 1
ATOM 1708 C C . ILE A 1 209 ? -30.156 33.75 -9.43 1 95.19 209 ILE A C 1
ATOM 1710 O O . ILE A 1 209 ? -30.734 33.781 -8.336 1 95.19 209 ILE A O 1
ATOM 1714 N N . PRO A 1 210 ? -30.344 32.844 -10.328 1 94.88 210 PRO A N 1
ATOM 1715 C CA . PRO A 1 210 ? -31.219 31.734 -9.984 1 94.88 210 PRO A CA 1
ATOM 1716 C C . PRO A 1 210 ? -30.766 30.969 -8.742 1 94.88 210 PRO A C 1
ATOM 1718 O O . PRO A 1 210 ? -29.562 30.844 -8.5 1 94.88 210 PRO A O 1
ATOM 1721 N N . VAL A 1 211 ? -31.734 30.484 -8.062 1 92.19 211 VAL A N 1
ATOM 1722 C CA . VAL A 1 211 ? -31.484 29.812 -6.785 1 92.19 211 VAL A CA 1
ATOM 1723 C C . VAL A 1 211 ? -30.562 28.609 -6.988 1 92.19 211 VAL A C 1
ATOM 1725 O O . VAL A 1 211 ? -29.703 28.344 -6.152 1 92.19 211 VAL A O 1
ATOM 1728 N N . ASN A 1 212 ? -30.703 27.984 -8.07 1 89.56 212 ASN A N 1
ATOM 1729 C CA . ASN A 1 212 ? -29.906 26.797 -8.359 1 89.56 212 ASN A CA 1
ATOM 1730 C C . ASN A 1 212 ? -28.469 27.141 -8.695 1 89.56 212 ASN A C 1
ATOM 1732 O O . ASN A 1 212 ? -27.594 26.266 -8.734 1 89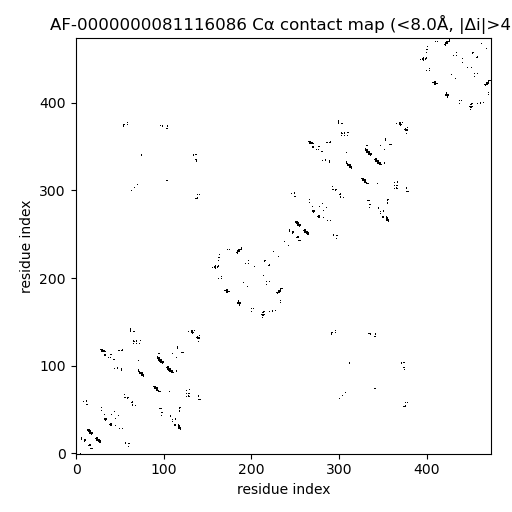.56 212 ASN A O 1
ATOM 1736 N N . CYS A 1 213 ? -28.219 28.438 -8.805 1 94.25 213 CYS A N 1
ATOM 1737 C CA . CYS A 1 213 ? -26.875 28.906 -9.141 1 94.25 213 CYS A CA 1
ATOM 1738 C C . CYS A 1 213 ? -26.25 29.656 -7.973 1 94.25 213 CYS A C 1
ATOM 1740 O O . CYS A 1 213 ? -25.281 30.391 -8.148 1 94.25 213 CYS A O 1
ATOM 1742 N N . GLN A 1 214 ? -26.844 29.484 -6.801 1 95.19 214 GLN A N 1
ATOM 1743 C CA . GLN A 1 214 ? -26.359 30.203 -5.625 1 95.19 214 GLN A CA 1
ATOM 1744 C C . GLN A 1 214 ? -25.781 29.234 -4.59 1 95.19 214 GLN A C 1
ATOM 1746 O O . GLN A 1 214 ? -26.188 28.078 -4.512 1 95.19 214 GLN A O 1
ATOM 1751 N N . ILE A 1 215 ? -24.859 29.703 -3.889 1 95.62 215 ILE A N 1
ATOM 1752 C CA . ILE A 1 215 ? -24.328 28.969 -2.734 1 95.62 215 ILE A CA 1
ATOM 1753 C C . ILE A 1 215 ? -25.094 29.391 -1.477 1 95.62 215 ILE A C 1
ATOM 1755 O O . ILE A 1 215 ? -25.297 30.594 -1.241 1 95.62 215 ILE A O 1
ATOM 1759 N N . LYS A 1 216 ? -25.469 28.391 -0.737 1 92.06 216 LYS A N 1
ATOM 1760 C CA . LYS A 1 216 ? -26.359 28.688 0.38 1 92.06 216 LYS A CA 1
ATOM 1761 C C . LYS A 1 216 ? -25.609 28.625 1.711 1 92.06 216 LYS A C 1
ATOM 1763 O O . LYS A 1 216 ? -26.109 29.109 2.727 1 92.06 216 LYS A O 1
ATOM 1768 N N . ILE A 1 217 ? -24.453 28.031 1.69 1 93.94 217 ILE A N 1
ATOM 1769 C CA . ILE A 1 217 ? -23.766 27.812 2.959 1 93.94 217 ILE A CA 1
ATOM 1770 C C . ILE A 1 217 ? -22.391 28.5 2.924 1 93.94 217 ILE A C 1
ATOM 1772 O O . ILE A 1 217 ? -21.703 28.469 1.9 1 93.94 217 ILE A O 1
ATOM 1776 N N . LEU A 1 218 ? -22.078 29.219 4.031 1 96.31 218 LEU A N 1
ATOM 1777 C CA . LEU A 1 218 ? -20.844 30 4.164 1 96.31 218 LEU A CA 1
ATOM 1778 C C . LEU A 1 218 ? -19.625 29.125 3.904 1 96.31 218 LEU A C 1
ATOM 1780 O O . LEU A 1 218 ? -18.672 29.547 3.252 1 96.31 218 LEU A O 1
ATOM 1784 N N . ARG A 1 219 ? -19.688 27.906 4.383 1 95.81 219 ARG A N 1
ATOM 1785 C CA . ARG A 1 219 ? -18.547 27.016 4.227 1 95.81 219 ARG A CA 1
ATOM 1786 C C . ARG A 1 219 ? -18.219 26.797 2.752 1 95.81 219 ARG A C 1
ATOM 1788 O O . ARG A 1 219 ? -17.062 26.891 2.354 1 95.81 219 ARG A O 1
ATOM 1795 N N . HIS A 1 220 ? -19.25 26.562 1.959 1 95.19 220 HIS A N 1
ATOM 1796 C CA . HIS A 1 220 ? -19.047 26.359 0.529 1 95.19 220 HIS A CA 1
ATOM 1797 C C . HIS A 1 220 ? -18.516 27.641 -0.133 1 95.19 220 HIS A C 1
ATOM 1799 O O . HIS A 1 220 ? -17.672 27.578 -1.022 1 95.19 220 HIS A O 1
ATOM 1805 N N . TYR A 1 221 ? -19.109 28.766 0.316 1 96.69 221 TYR A N 1
ATOM 1806 C CA . TYR A 1 221 ? -18.672 30.062 -0.197 1 96.69 221 TYR A CA 1
ATOM 1807 C C . TYR A 1 221 ? -17.172 30.266 0.033 1 96.69 221 TYR A C 1
ATOM 1809 O O . TYR A 1 221 ? -16.438 30.594 -0.898 1 96.69 221 TYR A O 1
ATOM 1817 N N . ARG A 1 222 ? -16.828 30 1.204 1 95.88 222 ARG A N 1
ATOM 1818 C CA . ARG A 1 222 ? -15.422 30.141 1.591 1 95.88 222 ARG A CA 1
ATOM 1819 C C . ARG A 1 222 ? -14.539 29.172 0.804 1 95.88 222 ARG A C 1
ATOM 1821 O O . ARG A 1 222 ? -13.477 29.562 0.301 1 95.88 222 ARG A O 1
ATOM 1828 N N . ASP A 1 223 ? -14.938 27.953 0.692 1 95.25 223 ASP A N 1
ATOM 1829 C CA . ASP A 1 223 ? -14.164 26.938 0.001 1 95.25 223 ASP A CA 1
ATOM 1830 C C . ASP A 1 223 ? -13.93 27.312 -1.461 1 95.25 223 ASP A C 1
ATOM 1832 O O . ASP A 1 223 ? -12.836 27.141 -1.99 1 95.25 223 ASP A O 1
ATOM 1836 N N . ILE A 1 224 ? -14.945 27.812 -2.064 1 95 224 ILE A N 1
ATOM 1837 C CA . ILE A 1 224 ? -14.859 28.203 -3.469 1 95 224 ILE A CA 1
ATOM 1838 C C . ILE A 1 224 ? -13.852 29.328 -3.631 1 95 224 ILE A C 1
ATOM 1840 O O . ILE A 1 224 ? -13.031 29.312 -4.551 1 95 224 ILE A O 1
ATOM 1844 N N . ILE A 1 225 ? -13.914 30.25 -2.736 1 95.25 225 ILE A N 1
ATOM 1845 C CA . ILE A 1 225 ? -13.008 31.391 -2.807 1 95.25 225 ILE A CA 1
ATOM 1846 C C . ILE A 1 225 ? -11.562 30.922 -2.629 1 95.25 225 ILE A C 1
ATOM 1848 O O . ILE A 1 225 ? -10.68 31.297 -3.398 1 95.25 225 ILE A O 1
ATOM 1852 N N . ASN A 1 226 ? -11.391 30.125 -1.653 1 94 226 ASN A N 1
ATOM 1853 C CA . ASN A 1 226 ? -10.047 29.641 -1.366 1 94 226 ASN A CA 1
ATOM 1854 C C . ASN A 1 226 ? -9.484 28.812 -2.521 1 94 226 ASN A C 1
ATOM 1856 O O . ASN A 1 226 ? -8.281 28.812 -2.766 1 94 226 ASN A O 1
ATOM 1860 N N . LYS A 1 227 ? -10.336 28.156 -3.16 1 93.75 227 LYS A N 1
ATOM 1861 C CA . LYS A 1 227 ? -9.922 27.312 -4.277 1 93.75 227 LYS A CA 1
ATOM 1862 C C . LYS A 1 227 ? -9.586 28.156 -5.508 1 93.75 227 LYS A C 1
ATOM 1864 O O . LYS A 1 227 ? -8.703 27.797 -6.285 1 93.75 227 LYS A O 1
ATOM 1869 N N . ASN A 1 228 ? -10.25 29.281 -5.676 1 92.94 228 ASN A N 1
ATOM 1870 C CA . ASN A 1 228 ? -10.156 30.016 -6.934 1 92.94 228 ASN A CA 1
ATOM 1871 C C . ASN A 1 228 ? -9.367 31.312 -6.766 1 92.94 228 ASN A C 1
ATOM 1873 O O . ASN A 1 228 ? -8.938 31.906 -7.754 1 92.94 228 ASN A O 1
ATOM 1877 N N . PHE A 1 229 ? -9.266 31.719 -5.516 1 92.19 229 PHE A N 1
ATOM 1878 C CA . PHE A 1 229 ? -8.586 32.969 -5.266 1 92.19 229 PHE A CA 1
ATOM 1879 C C . PHE A 1 229 ? -7.566 32.844 -4.141 1 92.19 229 PHE A C 1
ATOM 1881 O O . PHE A 1 229 ? -7.75 32.031 -3.232 1 92.19 229 PHE A O 1
ATOM 1888 N N . ASN A 1 230 ? -6.484 33.438 -4.219 1 89.38 230 ASN A N 1
ATOM 1889 C CA . ASN A 1 230 ? -5.516 33.562 -3.135 1 89.38 230 ASN A CA 1
ATOM 1890 C C . ASN A 1 230 ? -5.707 34.875 -2.379 1 89.38 230 ASN A C 1
ATOM 1892 O O . ASN A 1 230 ? -4.918 35.812 -2.539 1 89.38 230 ASN A O 1
ATOM 1896 N N . LEU A 1 231 ? -6.719 34.844 -1.536 1 87.94 231 LEU A N 1
ATOM 1897 C CA . LEU A 1 231 ? -7.184 36.094 -0.916 1 87.94 231 LEU A CA 1
ATOM 1898 C C . LEU A 1 231 ? -6.707 36.188 0.529 1 87.94 231 LEU A C 1
ATOM 1900 O O . LEU A 1 231 ? -6.551 35.156 1.206 1 87.94 231 LEU A O 1
ATOM 1904 N N . SER A 1 232 ? -6.359 37.375 0.9 1 88.62 232 SER A N 1
ATOM 1905 C CA . SER A 1 232 ? -6.086 37.688 2.295 1 88.62 232 SER A CA 1
ATOM 1906 C C . SER A 1 232 ? -6.723 39.031 2.678 1 88.62 232 SER A C 1
ATOM 1908 O O . SER A 1 232 ? -7.09 39.812 1.808 1 88.62 232 SER A O 1
ATOM 1910 N N . PHE A 1 233 ? -6.922 39.156 4.008 1 87.75 233 PHE A N 1
ATOM 1911 C CA . PHE A 1 233 ? -7.512 40.375 4.508 1 87.75 233 PHE A CA 1
ATOM 1912 C C . PHE A 1 233 ? -6.457 41.25 5.191 1 87.75 233 PHE A C 1
ATOM 1914 O O . PHE A 1 233 ? -5.668 40.75 5.996 1 87.75 233 PHE A O 1
ATOM 1921 N N . LYS A 1 234 ? -6.395 42.5 4.809 1 81.06 234 LYS A N 1
ATOM 1922 C CA . LYS A 1 234 ? -5.402 43.406 5.363 1 81.06 234 LYS A CA 1
ATOM 1923 C C . LYS A 1 234 ? -5.59 43.594 6.867 1 81.06 234 LYS A C 1
ATOM 1925 O O . LYS A 1 234 ? -6.707 43.812 7.336 1 81.06 234 LYS A O 1
ATOM 1930 N N . LYS A 1 235 ? -4.617 43.188 7.625 1 74.12 235 LYS A N 1
ATOM 1931 C CA . LYS A 1 235 ? -4.637 43.406 9.07 1 74.12 235 LYS A CA 1
ATOM 1932 C C . LYS A 1 235 ? -4.254 44.812 9.422 1 74.12 235 LYS A C 1
ATOM 1934 O O . LYS A 1 235 ? -3.311 45.375 8.852 1 74.12 235 LYS A O 1
ATOM 1939 N N . GLU A 1 236 ? -5.145 45.719 9.953 1 60.5 236 GLU A N 1
ATOM 1940 C CA . GLU A 1 236 ? -4.738 47.031 10.43 1 60.5 236 GLU A CA 1
ATOM 1941 C C . GLU A 1 236 ? -3.619 46.938 11.461 1 60.5 236 GLU A C 1
ATOM 1943 O O . GLU A 1 236 ? -3.65 46.062 12.336 1 60.5 236 GLU A O 1
ATOM 1948 N N . LYS A 1 237 ? -2.363 47.344 11.086 1 50.38 237 LYS A N 1
ATOM 1949 C CA . LYS A 1 237 ? -1.301 47.5 12.07 1 50.38 237 LYS A CA 1
ATOM 1950 C C . LYS A 1 237 ? -1.798 48.281 13.289 1 50.38 237 LYS A C 1
ATOM 1952 O O . LYS A 1 237 ? -2.658 49.156 13.164 1 50.38 237 LYS A O 1
ATOM 1957 N N . MET B 1 1 ? 6.16 17.641 -3.75 1 61.62 1 MET B N 1
ATOM 1958 C CA . MET B 1 1 ? 6.66 16.359 -3.254 1 61.62 1 MET B CA 1
ATOM 1959 C C . MET B 1 1 ? 8.023 16.531 -2.59 1 61.62 1 MET B C 1
ATOM 1961 O O . MET B 1 1 ? 8.883 17.25 -3.102 1 61.62 1 MET B O 1
ATOM 1965 N N . TRP B 1 2 ? 8.141 16.109 -1.363 1 77.62 2 TRP B N 1
ATOM 1966 C CA . TRP B 1 2 ? 9.422 16.203 -0.673 1 77.62 2 TRP B CA 1
ATOM 1967 C C . TRP B 1 2 ? 10.5 15.43 -1.423 1 77.62 2 TRP B C 1
ATOM 1969 O O . TRP B 1 2 ? 10.211 14.43 -2.078 1 77.62 2 TRP B O 1
ATOM 1979 N N . LEU B 1 3 ? 11.672 15.984 -1.607 1 79.75 3 LEU B N 1
ATOM 1980 C CA . LEU B 1 3 ? 12.797 15.445 -2.359 1 79.75 3 LEU B CA 1
ATOM 1981 C C . LEU B 1 3 ? 12.992 13.961 -2.059 1 79.75 3 LEU B C 1
ATOM 1983 O O . LEU B 1 3 ? 13.25 13.164 -2.965 1 79.75 3 LEU B O 1
ATOM 1987 N N . ASP B 1 4 ? 12.797 13.602 -0.837 1 87.38 4 ASP B N 1
ATOM 1988 C CA . ASP B 1 4 ? 13 12.211 -0.449 1 87.38 4 ASP B CA 1
ATOM 1989 C C . ASP B 1 4 ? 11.867 11.328 -0.977 1 87.38 4 ASP B C 1
ATOM 1991 O O . ASP B 1 4 ? 12.102 10.172 -1.338 1 87.38 4 ASP B O 1
ATOM 1995 N N . GLU B 1 5 ? 10.766 11.883 -1.027 1 86.25 5 GLU B N 1
ATOM 1996 C CA . GLU B 1 5 ? 9.625 11.133 -1.547 1 86.25 5 GLU B CA 1
ATOM 1997 C C . GLU B 1 5 ? 9.789 10.844 -3.037 1 86.25 5 GLU B C 1
ATOM 1999 O O . GLU B 1 5 ? 9.461 9.758 -3.504 1 86.25 5 GLU B O 1
ATOM 2004 N N . LYS B 1 6 ? 10.188 11.875 -3.684 1 87.81 6 LYS B N 1
ATOM 2005 C CA . LYS B 1 6 ? 10.445 11.695 -5.109 1 87.81 6 LYS B CA 1
ATOM 2006 C C . LYS B 1 6 ? 11.516 10.641 -5.352 1 87.81 6 LYS B C 1
ATOM 2008 O O . LYS B 1 6 ? 11.398 9.82 -6.262 1 87.81 6 LYS B O 1
ATOM 2013 N N . ARG B 1 7 ? 12.547 10.727 -4.582 1 90.5 7 ARG B N 1
ATOM 2014 C CA . ARG B 1 7 ? 13.617 9.742 -4.695 1 90.5 7 ARG B CA 1
ATOM 2015 C C . ARG B 1 7 ? 13.094 8.328 -4.469 1 90.5 7 ARG B C 1
ATOM 2017 O O . ARG B 1 7 ? 13.398 7.414 -5.238 1 90.5 7 ARG B O 1
ATOM 2024 N N . LYS B 1 8 ? 12.344 8.219 -3.441 1 88.5 8 LYS B N 1
ATOM 2025 C CA . LYS B 1 8 ? 11.789 6.902 -3.137 1 88.5 8 LYS B CA 1
ATOM 2026 C C . LYS B 1 8 ? 10.891 6.41 -4.266 1 88.5 8 LYS B C 1
ATOM 2028 O O . LYS B 1 8 ? 10.898 5.227 -4.602 1 88.5 8 LYS B O 1
ATOM 2033 N N . PHE B 1 9 ? 10.18 7.254 -4.785 1 92.44 9 PHE B N 1
ATOM 2034 C CA . PHE B 1 9 ? 9.312 6.945 -5.914 1 92.44 9 PHE B CA 1
ATOM 2035 C C . PHE B 1 9 ? 10.117 6.395 -7.086 1 92.44 9 PHE B C 1
ATOM 2037 O O . PHE B 1 9 ? 9.758 5.367 -7.664 1 92.44 9 PHE B O 1
ATOM 2044 N N . ASN B 1 10 ? 11.164 7.039 -7.344 1 93 10 ASN B N 1
ATOM 2045 C CA . ASN B 1 10 ? 12.008 6.648 -8.469 1 93 10 ASN B CA 1
ATOM 2046 C C . ASN B 1 10 ? 12.742 5.336 -8.195 1 93 10 ASN B C 1
ATOM 2048 O O . ASN B 1 10 ? 12.859 4.488 -9.078 1 93 10 ASN B O 1
ATOM 2052 N N . VAL B 1 11 ? 13.203 5.184 -6.992 1 91.88 11 VAL B N 1
ATOM 2053 C CA . VAL B 1 11 ? 13.906 3.963 -6.609 1 91.88 11 VAL B CA 1
ATOM 2054 C C . VAL B 1 11 ? 12.992 2.756 -6.812 1 91.88 11 VAL B C 1
ATOM 2056 O O . VAL B 1 11 ? 13.391 1.769 -7.438 1 91.88 11 VAL B O 1
ATOM 2059 N N . ASN B 1 12 ? 11.766 2.893 -6.379 1 92.31 12 ASN B N 1
ATOM 2060 C CA . ASN B 1 12 ? 10.828 1.775 -6.391 1 92.31 12 ASN B CA 1
ATOM 2061 C C . ASN B 1 12 ? 10.359 1.448 -7.805 1 92.31 12 ASN B C 1
ATOM 2063 O O . ASN B 1 12 ? 9.875 0.346 -8.062 1 92.31 12 ASN B O 1
ATOM 2067 N N . ARG B 1 13 ? 10.562 2.33 -8.672 1 94.81 13 ARG B N 1
ATOM 2068 C CA . ARG B 1 13 ? 10.094 2.123 -10.039 1 94.81 13 ARG B CA 1
ATOM 2069 C C . ARG B 1 13 ? 11.266 1.903 -10.984 1 94.81 13 ARG B C 1
ATOM 2071 O O . ARG B 1 13 ? 11.078 1.777 -12.195 1 94.81 13 ARG B O 1
ATOM 2078 N N . GLY B 1 14 ? 12.422 1.853 -10.484 1 93.5 14 GLY B N 1
ATOM 2079 C CA . GLY B 1 14 ? 13.609 1.612 -11.281 1 93.5 14 GLY B CA 1
ATOM 2080 C C . GLY B 1 14 ? 13.977 2.785 -12.172 1 93.5 14 GLY B C 1
ATOM 2081 O O . GLY B 1 14 ? 14.602 2.604 -13.219 1 93.5 14 GLY B O 1
ATOM 2082 N N . LEU B 1 15 ? 13.555 3.939 -11.773 1 94.94 15 LEU B N 1
ATOM 2083 C CA . LEU B 1 15 ? 13.852 5.148 -12.523 1 94.94 15 LEU B CA 1
ATOM 2084 C C . LEU B 1 15 ? 15.148 5.793 -12.031 1 94.94 15 LEU B C 1
ATOM 2086 O O . LEU B 1 15 ? 15.688 5.395 -11 1 94.94 15 LEU B O 1
ATOM 2090 N N . GLU B 1 16 ? 15.602 6.703 -12.836 1 94.69 16 GLU B N 1
ATOM 2091 C CA . GLU B 1 16 ? 16.828 7.41 -12.469 1 94.69 16 GLU B CA 1
ATOM 2092 C C . GLU B 1 16 ? 16.609 8.273 -11.234 1 94.69 16 GLU B C 1
ATOM 2094 O O . GLU B 1 16 ? 15.555 8.898 -11.078 1 94.69 16 GLU B O 1
ATOM 2099 N N . TYR B 1 17 ? 17.641 8.305 -10.422 1 93.38 17 TYR B N 1
ATOM 2100 C CA . TYR B 1 17 ? 17.531 9.141 -9.227 1 93.38 17 TYR B CA 1
ATOM 2101 C C . TYR B 1 17 ? 18.906 9.547 -8.711 1 93.38 17 TYR B C 1
ATOM 2103 O O . TYR B 1 17 ? 19.922 8.977 -9.125 1 93.38 17 TYR B O 1
ATOM 2111 N N . MET B 1 18 ? 18.906 10.516 -7.887 1 92.19 18 MET B N 1
ATOM 2112 C CA . MET B 1 18 ? 20.125 10.953 -7.195 1 92.19 18 MET B CA 1
ATOM 2113 C C . MET B 1 18 ? 20.141 10.461 -5.754 1 92.19 18 MET B C 1
ATOM 2115 O O . MET B 1 18 ? 19.188 10.703 -5 1 92.19 18 MET B O 1
ATOM 2119 N N . SER B 1 19 ? 21.219 9.758 -5.453 1 91 19 SER B N 1
ATOM 2120 C CA . SER B 1 19 ? 21.297 9.258 -4.086 1 91 19 SER B CA 1
ATOM 2121 C C . SER B 1 19 ? 21.516 10.391 -3.092 1 91 19 SER B C 1
ATOM 2123 O O . SER B 1 19 ? 21.75 11.539 -3.492 1 91 19 SER B O 1
ATOM 2125 N N . ARG B 1 20 ? 21.391 10.109 -1.86 1 86.44 20 ARG B N 1
ATOM 2126 C CA . ARG B 1 20 ? 21.594 11.109 -0.816 1 86.44 20 ARG B CA 1
ATOM 2127 C C . ARG B 1 20 ? 23.031 11.625 -0.818 1 86.44 20 ARG B C 1
ATOM 2129 O O . ARG B 1 20 ? 23.281 12.773 -0.463 1 86.44 20 ARG B O 1
ATOM 2136 N N . SER B 1 21 ? 23.922 10.688 -1.239 1 89.56 21 SER B N 1
ATOM 2137 C CA . SER B 1 21 ? 25.344 11.039 -1.295 1 89.56 21 SER B CA 1
ATOM 2138 C C . SER B 1 21 ? 25.672 11.797 -2.578 1 89.56 21 SER B C 1
ATOM 2140 O O . SER B 1 21 ? 26.828 12.125 -2.828 1 89.56 21 SER B O 1
ATOM 2142 N N . GLY B 1 22 ? 24.688 11.984 -3.484 1 88.69 22 GLY B N 1
ATOM 2143 C CA . GLY B 1 22 ? 24.906 12.773 -4.691 1 88.69 22 GLY B CA 1
ATOM 2144 C C . GLY B 1 22 ? 25.281 11.922 -5.891 1 88.69 22 GLY B C 1
ATOM 2145 O O . GLY B 1 22 ? 25.703 12.453 -6.922 1 88.69 22 GLY B O 1
ATOM 2146 N N . LYS B 1 23 ? 25.203 10.656 -5.641 1 92.88 23 LYS B N 1
ATOM 2147 C CA . LYS B 1 23 ? 25.531 9.773 -6.758 1 92.88 23 LYS B CA 1
ATOM 2148 C C . LYS B 1 23 ? 24.312 9.539 -7.645 1 92.88 23 LYS B C 1
ATOM 2150 O O . LYS B 1 23 ? 23.234 9.234 -7.148 1 92.88 23 LYS B O 1
ATOM 2155 N N . LEU B 1 24 ? 24.516 9.703 -8.93 1 93.62 24 LEU B N 1
ATOM 2156 C CA . LEU B 1 24 ? 23.453 9.492 -9.898 1 93.62 24 LEU B CA 1
ATOM 2157 C C . LEU B 1 24 ? 23.281 8.008 -10.203 1 93.62 24 LEU B C 1
ATOM 2159 O O . LEU B 1 24 ? 24.234 7.336 -10.602 1 93.62 24 LEU B O 1
ATOM 2163 N N . ARG B 1 25 ? 22.172 7.527 -9.883 1 94.25 25 ARG B N 1
ATOM 2164 C CA . ARG B 1 25 ? 21.828 6.145 -10.203 1 94.25 25 ARG B CA 1
ATOM 2165 C C . ARG B 1 25 ? 20.984 6.078 -11.477 1 94.25 25 ARG B C 1
ATOM 2167 O O . ARG B 1 25 ? 19.953 6.742 -11.57 1 94.25 25 ARG B O 1
ATOM 2174 N N . GLN B 1 26 ? 21.438 5.316 -12.406 1 94 26 GLN B N 1
ATOM 2175 C CA . GLN B 1 26 ? 20.781 5.238 -13.703 1 94 26 GLN B CA 1
ATOM 2176 C C . GLN B 1 26 ? 19.516 4.391 -13.625 1 94 26 GLN B C 1
ATOM 2178 O O . GLN B 1 26 ? 19.359 3.574 -12.719 1 94 26 GLN B O 1
ATOM 2183 N N . GLN B 1 27 ? 18.609 4.688 -14.539 1 95.81 27 GLN B N 1
ATOM 2184 C CA . GLN B 1 27 ? 17.391 3.9 -14.664 1 95.81 27 GLN B CA 1
ATOM 2185 C C . GLN B 1 27 ? 17.719 2.441 -14.984 1 95.81 27 GLN B C 1
ATOM 2187 O O . GLN B 1 27 ? 18.641 2.152 -15.734 1 95.81 27 GLN B O 1
ATOM 2192 N N . ARG B 1 28 ? 16.938 1.598 -14.438 1 95.56 28 ARG B N 1
ATOM 2193 C CA . ARG B 1 28 ? 17.094 0.181 -14.75 1 95.56 28 ARG B CA 1
ATOM 2194 C C . ARG B 1 28 ? 16.734 -0.095 -16.203 1 95.56 28 ARG B C 1
ATOM 2196 O O . ARG B 1 28 ? 15.773 0.472 -16.734 1 95.56 28 ARG B O 1
ATOM 2203 N N . LYS B 1 29 ? 17.547 -0.888 -16.844 1 96.38 29 LYS B N 1
ATOM 2204 C CA . LYS B 1 29 ? 17.312 -1.298 -18.219 1 96.38 29 LYS B CA 1
ATOM 2205 C C . LYS B 1 29 ? 17.281 -2.818 -18.344 1 96.38 29 LYS B C 1
ATOM 2207 O O . LYS B 1 29 ? 18.031 -3.518 -17.656 1 96.38 29 LYS B O 1
ATOM 2212 N N . ILE B 1 30 ? 16.359 -3.221 -19.188 1 96.94 30 ILE B N 1
ATOM 2213 C CA . ILE B 1 30 ? 16.281 -4.652 -19.453 1 96.94 30 ILE B CA 1
ATOM 2214 C C . ILE B 1 30 ? 17.609 -5.152 -20.016 1 96.94 30 ILE B C 1
ATOM 2216 O O . ILE B 1 30 ? 18.219 -4.484 -20.859 1 96.94 30 ILE B O 1
ATOM 2220 N N . LYS B 1 31 ? 18.062 -6.285 -19.516 1 97 31 LYS B N 1
ATOM 2221 C CA . LYS B 1 31 ? 19.312 -6.871 -20 1 97 31 LYS B CA 1
ATOM 2222 C C . LYS B 1 31 ? 19.047 -7.867 -21.125 1 97 31 LYS B C 1
ATOM 2224 O O . LYS B 1 31 ? 17.891 -8.188 -21.422 1 97 31 LYS B O 1
ATOM 2229 N N . THR B 1 32 ? 20.078 -8.32 -21.734 1 95.44 32 THR B N 1
ATOM 2230 C CA . THR B 1 32 ? 19.969 -9.188 -22.906 1 95.44 32 THR B CA 1
ATOM 2231 C C . THR B 1 32 ? 19.406 -10.547 -22.516 1 95.44 32 THR B C 1
ATOM 2233 O O . THR B 1 32 ? 19.625 -11.023 -21.406 1 95.44 32 THR B O 1
ATOM 2236 N N . ALA B 1 33 ? 18.688 -11.156 -23.484 1 95.62 33 ALA B N 1
ATOM 2237 C CA . ALA B 1 33 ? 18.141 -12.492 -23.281 1 95.62 33 ALA B CA 1
ATOM 2238 C C . ALA B 1 33 ? 19.25 -13.523 -23.125 1 95.62 33 ALA B C 1
ATOM 2240 O O . ALA B 1 33 ? 20.359 -13.312 -23.594 1 95.62 33 ALA B O 1
ATOM 2241 N N . CYS B 1 34 ? 18.859 -14.547 -22.484 1 95.19 34 CYS B N 1
ATOM 2242 C CA . CYS B 1 34 ? 19.844 -15.625 -22.328 1 95.19 34 CYS B CA 1
ATOM 2243 C C . CYS B 1 34 ? 20.062 -16.359 -23.641 1 95.19 34 CYS B C 1
ATOM 2245 O O . CYS B 1 34 ? 19.266 -16.219 -24.578 1 95.19 34 CYS B O 1
ATOM 2247 N N . LYS B 1 35 ? 21.156 -17.078 -23.719 1 92.25 35 LYS B N 1
ATOM 2248 C CA . LYS B 1 35 ? 21.469 -17.953 -24.844 1 92.25 35 LYS B CA 1
ATOM 2249 C C . LYS B 1 35 ? 21.641 -19.406 -24.391 1 92.25 35 LYS B C 1
ATOM 2251 O O . LYS B 1 35 ? 22.547 -20.094 -24.844 1 92.25 35 LYS B O 1
ATOM 2256 N N . CYS B 1 36 ? 20.719 -19.719 -23.562 1 92.88 36 CYS B N 1
ATOM 2257 C CA . CYS B 1 36 ? 20.891 -21.031 -22.922 1 92.88 36 CYS B CA 1
ATOM 2258 C C . CYS B 1 36 ? 20.328 -22.141 -23.797 1 92.88 36 CYS B C 1
ATOM 2260 O O . CYS B 1 36 ? 19.609 -21.875 -24.766 1 92.88 36 CYS B O 1
ATOM 2262 N N . PRO B 1 37 ? 20.672 -23.344 -23.516 1 93.31 37 PRO B N 1
ATOM 2263 C CA . PRO B 1 37 ? 20.219 -24.484 -24.297 1 93.31 37 PRO B CA 1
ATOM 2264 C C . PRO B 1 37 ? 18.719 -24.734 -24.188 1 93.31 37 PRO B C 1
ATOM 2266 O O . PRO B 1 37 ? 18.125 -25.406 -25.031 1 93.31 37 PRO B O 1
ATOM 2269 N N . LYS B 1 38 ? 18.078 -24.203 -23.234 1 92.81 38 LYS B N 1
ATOM 2270 C CA . LYS B 1 38 ? 16.641 -24.344 -23.062 1 92.81 38 LYS B CA 1
ATOM 2271 C C . LYS B 1 38 ? 15.883 -23.438 -24.031 1 92.81 38 LYS B C 1
ATOM 2273 O O . LYS B 1 38 ? 14.656 -23.516 -24.125 1 92.81 38 LYS B O 1
ATOM 2278 N N . LYS B 1 39 ? 16.625 -22.547 -24.75 1 94.75 39 LYS B N 1
ATOM 2279 C CA . LYS B 1 39 ? 16.094 -21.672 -25.797 1 94.75 39 LYS B CA 1
ATOM 2280 C C . LYS B 1 39 ? 15 -20.766 -25.25 1 94.75 39 LYS B C 1
ATOM 2282 O O . LYS B 1 39 ? 13.938 -20.625 -25.859 1 94.75 39 LYS B O 1
ATOM 2287 N N . CYS B 1 40 ? 15.211 -20.203 -24.109 1 95.94 40 CYS B N 1
ATOM 2288 C CA . CYS B 1 40 ? 14.266 -19.281 -23.484 1 95.94 40 CYS B CA 1
ATOM 2289 C C . CYS B 1 40 ? 13.93 -18.125 -24.406 1 95.94 40 CYS B C 1
ATOM 2291 O O . CYS B 1 40 ? 12.789 -17.656 -24.438 1 95.94 40 CYS B O 1
ATOM 2293 N N . PHE B 1 41 ? 14.898 -17.719 -25.234 1 93.62 41 PHE B N 1
ATOM 2294 C CA . PHE B 1 41 ? 14.75 -16.562 -26.125 1 93.62 41 PHE B CA 1
ATOM 2295 C C . PHE B 1 41 ? 13.742 -16.859 -27.234 1 93.62 41 PHE B C 1
ATOM 2297 O O . PHE B 1 41 ? 13.219 -15.953 -27.859 1 93.62 41 PHE B O 1
ATOM 2304 N N . GLU B 1 42 ? 13.492 -18.109 -27.438 1 94.12 42 GLU B N 1
ATOM 2305 C CA . GLU B 1 42 ? 12.484 -18.5 -28.406 1 94.12 42 GLU B CA 1
ATOM 2306 C C . GLU B 1 42 ? 11.102 -18.594 -27.766 1 94.12 42 GLU B C 1
ATOM 2308 O O . GLU B 1 42 ? 10.086 -18.344 -28.422 1 94.12 42 GLU B O 1
ATOM 2313 N N . LYS B 1 43 ? 11.133 -18.938 -26.531 1 94.62 43 LYS B N 1
ATOM 2314 C CA . LYS B 1 43 ? 9.875 -19.109 -25.812 1 94.62 43 LYS B CA 1
ATOM 2315 C C . LYS B 1 43 ? 9.219 -17.766 -25.516 1 94.62 43 LYS B C 1
ATOM 2317 O O . LYS B 1 43 ? 7.992 -17.641 -25.547 1 94.62 43 LYS B O 1
ATOM 2322 N N . ILE B 1 44 ? 10.062 -16.766 -25.203 1 95.12 44 ILE B N 1
ATOM 2323 C CA . ILE B 1 44 ? 9.555 -15.438 -24.859 1 95.12 44 ILE B CA 1
ATOM 2324 C C . ILE B 1 44 ? 10.188 -14.391 -25.766 1 95.12 44 ILE B C 1
ATOM 2326 O O . ILE B 1 44 ? 11.398 -14.172 -25.719 1 95.12 44 ILE B O 1
ATOM 2330 N N . LYS B 1 45 ? 9.297 -13.82 -26.484 1 93.56 45 LYS B N 1
ATOM 2331 C CA . LYS B 1 45 ? 9.766 -12.805 -27.438 1 93.56 45 LYS B CA 1
ATOM 2332 C C . LYS B 1 45 ? 10.25 -11.555 -26.703 1 93.56 45 LYS B C 1
ATOM 2334 O O . LYS B 1 45 ? 9.836 -11.297 -25.562 1 93.56 45 LYS B O 1
ATOM 2339 N N . GLU B 1 46 ? 11.055 -10.797 -27.391 1 95.12 46 GLU B N 1
ATOM 2340 C CA . GLU B 1 46 ? 11.625 -9.594 -26.797 1 95.12 46 GLU B CA 1
ATOM 2341 C C . GLU B 1 46 ? 10.539 -8.586 -26.422 1 95.12 46 GLU B C 1
ATOM 2343 O O . GLU B 1 46 ? 10.648 -7.91 -25.406 1 95.12 46 GLU B O 1
ATOM 2348 N N . SER B 1 47 ? 9.555 -8.484 -27.25 1 94.06 47 SER B N 1
ATOM 2349 C CA . SER B 1 47 ? 8.453 -7.574 -26.969 1 94.06 47 SER B CA 1
ATOM 2350 C C . SER B 1 47 ? 7.758 -7.949 -25.656 1 94.06 47 SER B C 1
ATOM 2352 O O . SER B 1 47 ? 7.398 -7.074 -24.859 1 94.06 47 SER B O 1
ATOM 2354 N N . ALA B 1 48 ? 7.602 -9.219 -25.438 1 94.25 48 ALA B N 1
ATOM 2355 C CA . ALA B 1 48 ? 6.996 -9.711 -24.203 1 94.25 48 ALA B CA 1
ATOM 2356 C C . ALA B 1 48 ? 7.891 -9.422 -23 1 94.25 48 ALA B C 1
ATOM 2358 O O . ALA B 1 48 ? 7.406 -9.031 -21.938 1 94.25 48 ALA B O 1
ATOM 2359 N N . ARG B 1 49 ? 9.188 -9.562 -23.203 1 96.19 49 ARG B N 1
ATOM 2360 C CA . ARG B 1 49 ? 10.133 -9.266 -22.141 1 96.19 49 ARG B CA 1
ATOM 2361 C C . ARG B 1 49 ? 10.055 -7.805 -21.719 1 96.19 49 ARG B C 1
ATOM 2363 O O . ARG B 1 49 ? 10.062 -7.488 -20.531 1 96.19 49 ARG B O 1
ATOM 2370 N N . CYS B 1 50 ? 9.906 -6.98 -22.672 1 96.5 50 CYS B N 1
ATOM 2371 C CA . CYS B 1 50 ? 9.828 -5.547 -22.406 1 96.5 50 CYS B CA 1
ATOM 2372 C C . CYS B 1 50 ? 8.562 -5.207 -21.641 1 96.5 50 CYS B C 1
ATOM 2374 O O . CYS B 1 50 ? 8.594 -4.379 -20.719 1 96.5 50 CYS B O 1
ATOM 2376 N N . THR B 1 51 ? 7.535 -5.867 -22.031 1 94.56 51 THR B N 1
ATOM 2377 C CA . THR B 1 51 ? 6.266 -5.641 -21.344 1 94.56 51 THR B CA 1
ATOM 2378 C C . THR B 1 51 ? 6.348 -6.102 -19.891 1 94.56 51 THR B C 1
ATOM 2380 O O . THR B 1 51 ? 5.883 -5.406 -18.984 1 94.56 51 THR B O 1
ATOM 2383 N N . ILE B 1 52 ? 6.941 -7.234 -19.719 1 96.31 52 ILE B N 1
ATOM 2384 C CA . ILE B 1 52 ? 7.094 -7.781 -18.375 1 96.31 52 ILE B CA 1
ATOM 2385 C C . ILE B 1 52 ? 7.949 -6.848 -17.531 1 96.31 52 ILE B C 1
ATOM 2387 O O . ILE B 1 52 ? 7.609 -6.559 -16.375 1 96.31 52 ILE B O 1
ATOM 2391 N N . PHE B 1 53 ? 9.039 -6.367 -18.125 1 97.56 53 PHE B N 1
ATOM 2392 C CA . PHE B 1 53 ? 9.938 -5.434 -17.469 1 97.56 53 PHE B CA 1
ATOM 2393 C C . PHE B 1 53 ? 9.188 -4.184 -17.031 1 97.56 53 PHE B C 1
ATOM 2395 O O . PHE B 1 53 ? 9.266 -3.783 -15.859 1 97.56 53 PHE B O 1
ATOM 2402 N N . LYS B 1 54 ? 8.477 -3.668 -17.891 1 95.62 54 LYS B N 1
ATOM 2403 C CA . LYS B 1 54 ? 7.723 -2.447 -17.625 1 95.62 54 LYS B CA 1
ATOM 2404 C C . LYS B 1 54 ? 6.684 -2.674 -16.531 1 95.62 54 LYS B C 1
ATOM 2406 O O . LYS B 1 54 ? 6.582 -1.88 -15.594 1 95.62 54 LYS B O 1
ATOM 2411 N N . ASN B 1 55 ? 5.988 -3.713 -16.641 1 94.31 55 ASN B N 1
ATOM 2412 C CA . ASN B 1 55 ? 4.93 -4.023 -15.68 1 94.31 55 ASN B CA 1
ATOM 2413 C C . ASN B 1 55 ? 5.484 -4.238 -14.273 1 94.31 55 ASN B C 1
ATOM 2415 O O . ASN B 1 55 ? 4.91 -3.76 -13.297 1 94.31 55 ASN B O 1
ATOM 2419 N N . TYR B 1 56 ? 6.582 -4.906 -14.234 1 95.88 56 TYR B N 1
ATOM 2420 C CA . TYR B 1 56 ? 7.211 -5.184 -12.945 1 95.88 56 TYR B CA 1
ATOM 2421 C C . TYR B 1 56 ? 7.605 -3.889 -12.242 1 95.88 56 TYR B C 1
ATOM 2423 O O . TYR B 1 56 ? 7.289 -3.695 -11.062 1 95.88 56 TYR B O 1
ATOM 2431 N N . TRP B 1 57 ? 8.188 -3.008 -12.938 1 96.25 57 TRP B N 1
ATOM 2432 C CA . TRP B 1 57 ? 8.719 -1.809 -12.297 1 96.25 57 TRP B CA 1
ATOM 2433 C C . TRP B 1 57 ? 7.625 -0.767 -12.102 1 96.25 57 TRP B C 1
ATOM 2435 O O . TRP B 1 57 ? 7.727 0.084 -11.211 1 96.25 57 TRP B O 1
ATOM 2445 N N . GLU B 1 58 ? 6.578 -0.925 -12.828 1 93.56 58 GLU B N 1
ATOM 2446 C CA . GLU B 1 58 ? 5.441 -0.022 -12.648 1 93.56 58 GLU B CA 1
ATOM 2447 C C . GLU B 1 58 ? 4.719 -0.291 -11.336 1 93.56 58 GLU B C 1
ATOM 2449 O O . GLU B 1 58 ? 3.977 0.561 -10.844 1 93.56 58 GLU B O 1
ATOM 2454 N N . ILE B 1 59 ? 4.875 -1.55 -10.836 1 93.44 59 ILE B N 1
ATOM 2455 C CA . ILE B 1 59 ? 4.285 -1.848 -9.539 1 93.44 59 ILE B CA 1
ATOM 2456 C C . ILE B 1 59 ? 4.695 -0.78 -8.523 1 93.44 59 ILE B C 1
ATOM 2458 O O . ILE B 1 59 ? 3.873 -0.323 -7.73 1 93.44 59 ILE B O 1
ATOM 2462 N N . GLY B 1 60 ? 5.996 -0.395 -8.43 1 93.06 60 GLY B N 1
ATOM 2463 C CA . GLY B 1 60 ? 6.504 0.713 -7.633 1 93.06 60 GLY B CA 1
ATOM 2464 C C . GLY B 1 60 ? 6.434 0.458 -6.137 1 93.06 60 GLY B C 1
ATOM 2465 O O . GLY B 1 60 ? 6.461 1.398 -5.34 1 93.06 60 GLY B O 1
ATOM 2466 N N . ASP B 1 61 ? 6.164 -0.767 -5.723 1 92.88 61 ASP B N 1
ATOM 2467 C CA . ASP B 1 61 ? 6.074 -1.192 -4.328 1 92.88 61 ASP B CA 1
ATOM 2468 C C . ASP B 1 61 ? 6.867 -2.477 -4.094 1 92.88 61 ASP B C 1
ATOM 2470 O O . ASP B 1 61 ? 6.621 -3.492 -4.75 1 92.88 61 ASP B O 1
ATOM 2474 N N . HIS B 1 62 ? 7.75 -2.42 -3.154 1 93.06 62 HIS B N 1
ATOM 2475 C CA . HIS B 1 62 ? 8.664 -3.539 -2.936 1 93.06 62 HIS B CA 1
ATOM 2476 C C . HIS B 1 62 ? 7.902 -4.789 -2.498 1 93.06 62 HIS B C 1
ATOM 2478 O O . HIS B 1 62 ? 8.234 -5.898 -2.924 1 93.06 62 HIS B O 1
ATOM 2484 N N . THR B 1 63 ? 6.973 -4.594 -1.621 1 93.88 63 THR B N 1
ATOM 2485 C CA . THR B 1 63 ? 6.203 -5.734 -1.14 1 93.88 63 THR B CA 1
ATOM 2486 C C . THR B 1 63 ? 5.496 -6.438 -2.295 1 93.88 63 THR B C 1
ATOM 2488 O O . THR B 1 63 ? 5.543 -7.664 -2.408 1 93.88 63 THR B O 1
ATOM 2491 N N . ARG B 1 64 ? 4.953 -5.695 -3.158 1 94.38 64 ARG B N 1
ATOM 2492 C CA . ARG B 1 64 ? 4.238 -6.258 -4.301 1 94.38 64 ARG B CA 1
ATOM 2493 C C . ARG B 1 64 ? 5.211 -6.824 -5.332 1 94.38 64 ARG B C 1
ATOM 2495 O O . ARG B 1 64 ? 4.891 -7.793 -6.023 1 94.38 64 ARG B O 1
ATOM 2502 N N . GLN B 1 65 ? 6.312 -6.199 -5.422 1 95.94 65 GLN B N 1
ATOM 2503 C CA . GLN B 1 65 ? 7.344 -6.742 -6.301 1 95.94 65 GLN B CA 1
ATOM 2504 C C . GLN B 1 65 ? 7.824 -8.102 -5.812 1 95.94 65 GLN B C 1
ATOM 2506 O O . GLN B 1 65 ? 8.055 -9.016 -6.613 1 95.94 65 GLN B O 1
ATOM 2511 N N . TRP B 1 66 ? 7.926 -8.211 -4.488 1 96.31 66 TRP B N 1
ATOM 2512 C CA . TRP B 1 66 ? 8.25 -9.516 -3.924 1 96.31 66 TRP B CA 1
ATOM 2513 C C . TRP B 1 66 ? 7.133 -10.523 -4.195 1 96.31 66 TRP B C 1
ATOM 2515 O O . TRP B 1 66 ? 7.398 -11.688 -4.496 1 96.31 66 TRP B O 1
ATOM 2525 N N . ASP B 1 67 ? 5.91 -10.039 -4.066 1 95.69 67 ASP B N 1
ATOM 2526 C CA . ASP B 1 67 ? 4.785 -10.898 -4.414 1 95.69 67 ASP B CA 1
ATOM 2527 C C . ASP B 1 67 ? 4.902 -11.406 -5.852 1 95.69 67 ASP B C 1
ATOM 2529 O O . ASP B 1 67 ? 4.66 -12.586 -6.121 1 95.69 67 ASP B O 1
ATOM 2533 N N . PHE B 1 68 ? 5.27 -10.539 -6.746 1 96.38 68 PHE B N 1
ATOM 2534 C CA . PHE B 1 68 ? 5.445 -10.891 -8.148 1 96.38 68 PHE B CA 1
ATOM 2535 C C . PHE B 1 68 ? 6.508 -11.977 -8.305 1 96.38 68 PHE B C 1
ATOM 2537 O O . PHE B 1 68 ? 6.277 -12.984 -8.984 1 96.38 68 PHE B O 1
ATOM 2544 N N . ILE B 1 69 ? 7.586 -11.766 -7.68 1 97.38 69 ILE B N 1
ATOM 2545 C CA . ILE B 1 69 ? 8.719 -12.68 -7.805 1 97.38 69 ILE B CA 1
ATOM 2546 C C . ILE B 1 69 ? 8.328 -14.062 -7.289 1 97.38 69 ILE B C 1
ATOM 2548 O O . ILE B 1 69 ? 8.586 -15.07 -7.953 1 97.38 69 ILE B O 1
ATOM 2552 N N . THR B 1 70 ? 7.668 -14.133 -6.184 1 95.81 70 THR B N 1
ATOM 2553 C CA . THR B 1 70 ? 7.332 -15.414 -5.57 1 95.81 70 THR B CA 1
ATOM 2554 C C . THR B 1 70 ? 6.227 -16.109 -6.355 1 95.81 70 THR B C 1
ATOM 2556 O O . THR B 1 70 ? 5.996 -17.312 -6.18 1 95.81 70 THR B O 1
ATOM 2559 N N . LYS B 1 71 ? 5.57 -15.359 -7.152 1 95.44 71 LYS B N 1
ATOM 2560 C CA . LYS B 1 71 ? 4.574 -15.953 -8.039 1 95.44 71 LYS B CA 1
ATOM 2561 C C . LYS B 1 71 ? 5.238 -16.719 -9.18 1 95.44 71 LYS B C 1
ATOM 2563 O O . LYS B 1 71 ? 4.703 -17.719 -9.656 1 95.44 71 LYS B O 1
ATOM 2568 N N . TYR B 1 72 ? 6.422 -16.25 -9.516 1 96.69 72 TYR B N 1
ATOM 2569 C CA . TYR B 1 72 ? 7 -16.797 -10.742 1 96.69 72 TYR B CA 1
ATOM 2570 C C . TYR B 1 72 ? 8.305 -17.531 -10.453 1 96.69 72 TYR B C 1
ATOM 2572 O O . TYR B 1 72 ? 8.945 -18.047 -11.375 1 96.69 72 TYR B O 1
ATOM 2580 N N . VAL B 1 73 ? 8.68 -17.547 -9.234 1 96.5 73 VAL B N 1
ATOM 2581 C CA . VAL B 1 73 ? 9.828 -18.344 -8.82 1 96.5 73 VAL B CA 1
ATOM 2582 C C . VAL B 1 73 ? 9.43 -19.266 -7.668 1 96.5 73 VAL B C 1
ATOM 2584 O O . VAL B 1 73 ? 8.781 -18.828 -6.719 1 96.5 73 VAL B O 1
ATOM 2587 N N . SER B 1 74 ? 9.781 -20.516 -7.738 1 91.62 74 SER B N 1
ATOM 2588 C CA . SER B 1 74 ? 9.461 -21.469 -6.676 1 91.62 74 SER B CA 1
ATOM 2589 C C . SER B 1 74 ? 10.672 -22.328 -6.324 1 91.62 74 SER B C 1
ATOM 2591 O O . SER B 1 74 ? 11.555 -22.547 -7.156 1 91.62 74 SER B O 1
ATOM 2593 N N . ARG B 1 75 ? 10.656 -22.797 -5.121 1 89.06 75 ARG B N 1
ATOM 2594 C CA . ARG B 1 75 ? 11.703 -23.703 -4.641 1 89.06 75 ARG B CA 1
ATOM 2595 C C . ARG B 1 75 ? 11.289 -25.156 -4.82 1 89.06 75 ARG B C 1
ATOM 2597 O O . ARG B 1 75 ? 10.156 -25.531 -4.504 1 89.06 75 ARG B O 1
ATOM 2604 N N . LEU B 1 76 ? 12.188 -25.844 -5.5 1 83.88 76 LEU B N 1
ATOM 2605 C CA . LEU B 1 76 ? 11.953 -27.266 -5.656 1 83.88 76 LEU B CA 1
ATOM 2606 C C . LEU B 1 76 ? 12.93 -28.078 -4.809 1 83.88 76 LEU B C 1
ATOM 2608 O O . LEU B 1 76 ? 14.086 -27.672 -4.633 1 83.88 76 LEU B O 1
ATOM 2612 N N . ASP B 1 77 ? 12.359 -29.109 -4.207 1 76.62 77 ASP B N 1
ATOM 2613 C CA . ASP B 1 77 ? 13.219 -29.969 -3.41 1 76.62 77 ASP B CA 1
ATOM 2614 C C . ASP B 1 77 ? 14.281 -30.641 -4.281 1 76.62 77 ASP B C 1
ATOM 2616 O O . ASP B 1 77 ? 14.039 -30.922 -5.457 1 76.62 77 ASP B O 1
ATOM 2620 N N . LYS B 1 78 ? 15.414 -30.734 -3.645 1 73.62 78 LYS B N 1
ATOM 2621 C CA . LYS B 1 78 ? 16.5 -31.375 -4.379 1 73.62 78 LYS B CA 1
ATOM 2622 C C . LYS B 1 78 ? 16.141 -32.812 -4.738 1 73.62 78 LYS B C 1
ATOM 2624 O O . LYS B 1 78 ? 15.68 -33.594 -3.887 1 73.62 78 LYS B O 1
ATOM 2629 N N . LYS B 1 79 ? 15.961 -33.156 -6.059 1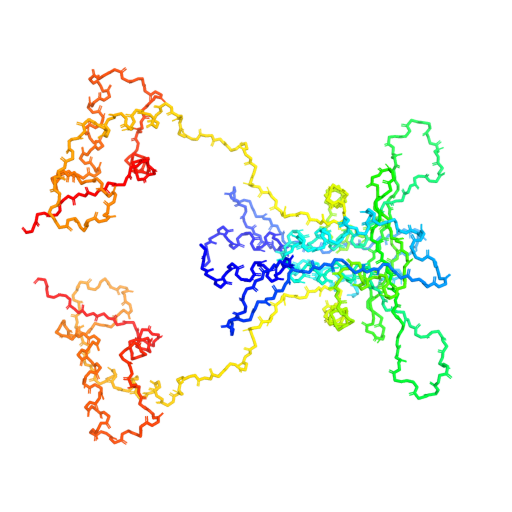 65.62 79 LYS B N 1
ATOM 2630 C CA . LYS B 1 79 ? 15.656 -34.531 -6.484 1 65.62 79 LYS B CA 1
ATOM 2631 C C . LYS B 1 79 ? 16.828 -35.469 -6.188 1 65.62 79 LYS B C 1
ATOM 2633 O O . LYS B 1 79 ? 16.625 -36.562 -5.715 1 65.62 79 LYS B O 1
ATOM 2638 N N . CYS B 1 80 ? 18.094 -35 -6.656 1 66.25 80 CYS B N 1
ATOM 2639 C CA . CYS B 1 80 ? 19.234 -35.875 -6.492 1 66.25 80 CYS B CA 1
ATOM 2640 C C . CYS B 1 80 ? 20.359 -35.188 -5.758 1 66.25 80 CYS B C 1
ATOM 2642 O O . CYS B 1 80 ? 20.531 -33.969 -5.879 1 66.25 80 CYS B O 1
ATOM 2644 N N . VAL B 1 81 ? 20.766 -35.75 -4.5 1 63.66 81 VAL B N 1
ATOM 2645 C CA . VAL B 1 81 ? 21.969 -35.219 -3.834 1 63.66 81 VAL B CA 1
ATOM 2646 C C . VAL B 1 81 ? 23.203 -35.562 -4.676 1 63.66 81 VAL B C 1
ATOM 2648 O O . VAL B 1 81 ? 23.547 -36.719 -4.859 1 63.66 81 VAL B O 1
ATOM 2651 N N . VAL B 1 82 ? 23.609 -34.719 -5.715 1 62.5 82 VAL B N 1
ATOM 2652 C CA . VAL B 1 82 ? 24.766 -34.969 -6.555 1 62.5 82 VAL B CA 1
ATOM 2653 C C . VAL B 1 82 ? 26.031 -34.938 -5.703 1 62.5 82 VAL B C 1
ATOM 2655 O O . VAL B 1 82 ? 26.938 -35.75 -5.887 1 62.5 82 VAL B O 1
ATOM 2658 N N . LYS B 1 83 ? 26.156 -33.781 -4.914 1 62.69 83 LYS B N 1
ATOM 2659 C CA . LYS B 1 83 ? 27.406 -33.688 -4.16 1 62.69 83 LYS B CA 1
ATOM 2660 C C . LYS B 1 83 ? 27.141 -33.812 -2.658 1 62.69 83 LYS B C 1
ATOM 2662 O O . LYS B 1 83 ? 26.203 -33.219 -2.135 1 62.69 83 LYS B O 1
ATOM 2667 N N . GLN B 1 84 ? 27.656 -34.812 -2.17 1 63.34 84 GLN B N 1
ATOM 2668 C CA . GLN B 1 84 ? 27.547 -35.125 -0.748 1 63.34 84 GLN B CA 1
ATOM 2669 C C . GLN B 1 84 ? 27.578 -33.844 0.095 1 63.34 84 GLN B C 1
ATOM 2671 O O . GLN B 1 84 ? 26.844 -33.719 1.074 1 63.34 84 GLN B O 1
ATOM 2676 N N . ASN B 1 85 ? 28.375 -32.875 -0.191 1 62.06 85 ASN B N 1
ATOM 2677 C CA . ASN B 1 85 ? 28.578 -31.703 0.666 1 62.06 85 ASN B CA 1
ATOM 2678 C C . ASN B 1 85 ? 27.922 -30.469 0.091 1 62.06 85 ASN B C 1
ATOM 2680 O O . ASN B 1 85 ? 28.375 -29.344 0.329 1 62.06 85 ASN B O 1
ATOM 2684 N N . SER B 1 86 ? 26.938 -30.781 -0.708 1 66.12 86 SER B N 1
ATOM 2685 C CA . SER B 1 86 ? 26.359 -29.594 -1.33 1 66.12 86 SER B CA 1
ATOM 2686 C C . SER B 1 86 ? 25.516 -28.812 -0.336 1 66.12 86 SER B C 1
ATOM 2688 O O . SER B 1 86 ? 24.75 -29.391 0.428 1 66.12 86 SER B O 1
ATOM 2690 N N . GLN B 1 87 ? 25.953 -27.578 -0.138 1 69.38 87 GLN B N 1
ATOM 2691 C CA . GLN B 1 87 ? 25.219 -26.672 0.73 1 69.38 87 GLN B CA 1
ATOM 2692 C C . GLN B 1 87 ? 23.891 -26.266 0.096 1 69.38 87 GLN B C 1
ATOM 2694 O O . GLN B 1 87 ? 23 -25.766 0.78 1 69.38 87 GLN B O 1
ATOM 2699 N N . ARG B 1 88 ? 23.781 -26.906 -1.159 1 73.31 88 ARG B N 1
ATOM 2700 C CA . ARG B 1 88 ? 22.562 -26.516 -1.849 1 73.31 88 ARG B CA 1
ATOM 2701 C C . ARG B 1 88 ? 21.391 -27.406 -1.429 1 73.31 88 ARG B C 1
ATOM 2703 O O . ARG B 1 88 ? 21.469 -28.625 -1.533 1 73.31 88 ARG B O 1
ATOM 2710 N N . ASN B 1 89 ? 20.438 -26.797 -0.839 1 71.94 89 ASN B N 1
ATOM 2711 C CA . ASN B 1 89 ? 19.328 -27.562 -0.278 1 71.94 89 ASN B CA 1
ATOM 2712 C C . ASN B 1 89 ? 18.109 -27.516 -1.185 1 71.94 89 ASN B C 1
ATOM 2714 O O . ASN B 1 89 ? 17.188 -28.328 -1.028 1 71.94 89 ASN B O 1
ATOM 2718 N N . CYS B 1 90 ? 18.234 -26.562 -2.266 1 81.69 90 CYS B N 1
ATOM 2719 C CA . CYS B 1 90 ? 17.031 -26.5 -3.084 1 81.69 90 CYS B CA 1
ATOM 2720 C C . CYS B 1 90 ? 17.344 -25.984 -4.484 1 81.69 90 CYS B C 1
ATOM 2722 O O . CYS B 1 90 ? 18.453 -25.516 -4.738 1 81.69 90 CYS B O 1
ATOM 2724 N N . THR B 1 91 ? 16.578 -26.375 -5.352 1 87.69 91 THR B N 1
ATOM 2725 C CA . THR B 1 91 ? 16.625 -25.859 -6.715 1 87.69 91 THR B CA 1
ATOM 2726 C C . THR B 1 91 ? 15.508 -24.875 -6.965 1 87.69 91 THR B C 1
ATOM 2728 O O . THR B 1 91 ? 14.375 -25.078 -6.531 1 87.69 91 THR B O 1
ATOM 2731 N N . LEU B 1 92 ? 15.93 -23.828 -7.645 1 93.19 92 LEU B N 1
ATOM 2732 C CA . LEU B 1 92 ? 14.922 -22.812 -7.953 1 93.19 92 LEU B CA 1
ATOM 2733 C C . LEU B 1 92 ? 14.398 -23 -9.375 1 93.19 92 LEU B C 1
ATOM 2735 O O . LEU B 1 92 ? 15.164 -23.297 -10.289 1 93.19 92 LEU B O 1
ATOM 2739 N N . GLN B 1 93 ? 13.102 -22.859 -9.469 1 95.19 93 GLN B N 1
ATOM 2740 C C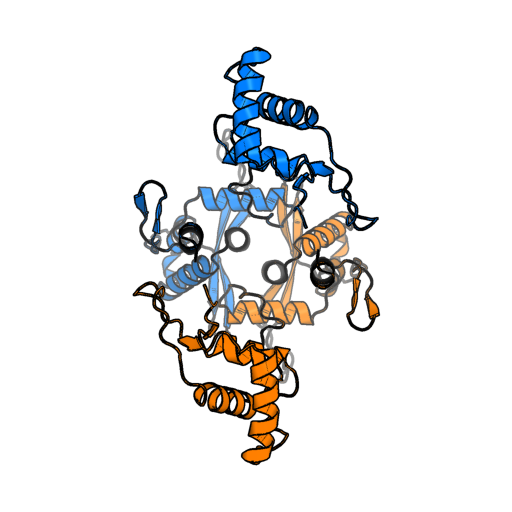A . GLN B 1 93 ? 12.438 -22.875 -10.766 1 95.19 93 GLN B CA 1
ATOM 2741 C C . GLN B 1 93 ? 11.914 -21.484 -11.133 1 95.19 93 GLN B C 1
ATOM 2743 O O . GLN B 1 93 ? 11.219 -20.859 -10.336 1 95.19 93 GLN B O 1
ATOM 2748 N N . TYR B 1 94 ? 12.258 -21.078 -12.367 1 97.31 94 TYR B N 1
ATOM 2749 C CA . TYR B 1 94 ? 11.914 -19.734 -12.805 1 97.31 94 TYR B CA 1
ATOM 2750 C C . TYR B 1 94 ? 10.875 -19.766 -13.914 1 97.31 94 TYR B C 1
ATOM 2752 O O . TYR B 1 94 ? 10.922 -20.625 -14.797 1 97.31 94 TYR B O 1
ATOM 2760 N N . SER B 1 95 ? 9.984 -18.812 -13.875 1 97.06 95 SER B N 1
ATOM 2761 C CA . SER B 1 95 ? 8.984 -18.641 -14.93 1 97.06 95 SER B CA 1
ATOM 2762 C C . SER B 1 95 ? 8.641 -17.156 -15.117 1 97.06 95 SER B C 1
ATOM 2764 O O . SER B 1 95 ? 8.992 -16.328 -14.289 1 97.06 95 SER B O 1
ATOM 2766 N N . LEU B 1 96 ? 8.023 -16.781 -16.234 1 96.69 96 LEU B N 1
ATOM 2767 C CA . LEU B 1 96 ? 7.586 -15.43 -16.531 1 96.69 96 LEU B CA 1
ATOM 2768 C C . LEU B 1 96 ? 6.164 -15.43 -17.094 1 96.69 96 LEU B C 1
ATOM 2770 O O . LEU B 1 96 ? 5.746 -16.406 -17.719 1 96.69 96 LEU B O 1
ATOM 2774 N N . PRO B 1 97 ? 5.477 -14.383 -16.781 1 95.19 97 PRO B N 1
ATOM 2775 C CA . PRO B 1 97 ? 4.125 -14.273 -17.344 1 95.19 97 PRO B CA 1
ATOM 2776 C C . PRO B 1 97 ? 4.117 -13.867 -18.812 1 95.19 97 PRO B C 1
ATOM 2778 O O . PRO B 1 97 ? 4.754 -12.875 -19.188 1 95.19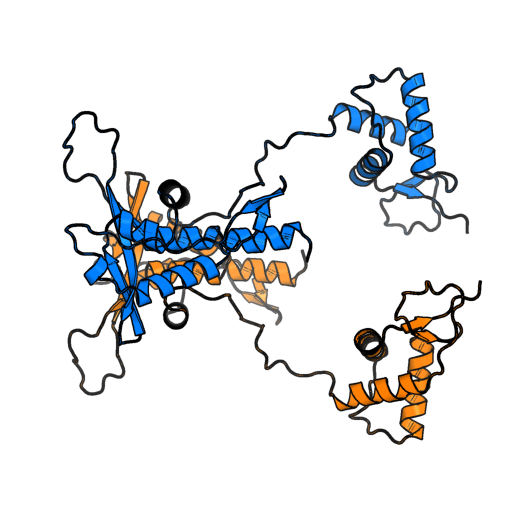 97 PRO B O 1
ATOM 2781 N N . VAL B 1 98 ? 3.451 -14.609 -19.594 1 92.62 98 VAL B N 1
ATOM 2782 C CA . VAL B 1 98 ? 3.299 -14.273 -21 1 92.62 98 VAL B CA 1
ATOM 2783 C C . VAL B 1 98 ? 1.816 -14.227 -21.359 1 92.62 98 VAL B C 1
ATOM 2785 O O . VAL B 1 98 ? 1.06 -15.141 -21.016 1 92.62 98 VAL B O 1
ATOM 2788 N N . THR B 1 99 ? 1.455 -13.18 -21.969 1 88.75 99 THR B N 1
ATOM 2789 C CA . THR B 1 99 ? 0.071 -13.039 -22.406 1 88.75 99 THR B CA 1
ATOM 2790 C C . THR B 1 99 ? -0.167 -13.789 -23.719 1 88.75 99 THR B C 1
ATOM 2792 O O . THR B 1 99 ? 0.546 -13.578 -24.703 1 88.75 99 THR B O 1
ATOM 2795 N N . ARG B 1 100 ? -1.16 -14.617 -23.703 1 85.31 100 ARG B N 1
ATOM 2796 C CA . ARG B 1 100 ? -1.526 -15.352 -24.906 1 85.31 100 ARG B CA 1
ATOM 2797 C C . ARG B 1 100 ? -2.521 -14.562 -25.75 1 85.31 100 ARG B C 1
ATOM 2799 O O . ARG B 1 100 ? -3.008 -13.516 -25.312 1 85.31 100 ARG B O 1
ATOM 2806 N N . ASP B 1 101 ? -2.701 -15.055 -26.891 1 80.81 101 ASP B N 1
ATOM 2807 C CA . ASP B 1 101 ? -3.607 -14.383 -27.812 1 80.81 101 ASP B CA 1
ATOM 2808 C C . ASP B 1 101 ? -5.02 -14.305 -27.25 1 80.81 101 ASP B C 1
ATOM 2810 O O . ASP B 1 101 ? -5.758 -13.359 -27.516 1 80.81 101 ASP B O 1
ATOM 2814 N N . SER B 1 102 ? -5.367 -15.227 -26.375 1 76.94 102 SER B N 1
ATOM 2815 C CA . SER B 1 102 ? -6.691 -15.266 -25.766 1 76.94 102 SER B CA 1
ATOM 2816 C C . SER B 1 102 ? -6.828 -14.219 -24.672 1 76.94 102 SER B C 1
ATOM 2818 O O . SER B 1 102 ? -7.93 -13.977 -24.172 1 76.94 102 SER B O 1
ATOM 2820 N N . GLY B 1 103 ? -5.672 -13.562 -24.328 1 80 103 GLY B N 1
ATOM 2821 C CA . GLY B 1 103 ? -5.691 -12.602 -23.234 1 80 103 GLY B CA 1
ATOM 2822 C C . GLY B 1 103 ? -5.324 -13.203 -21.891 1 80 103 GLY B C 1
ATOM 2823 O O . GLY B 1 103 ? -5.078 -12.484 -20.938 1 80 103 GLY B O 1
ATOM 2824 N N . SER B 1 104 ? -5.273 -14.5 -21.922 1 85.62 104 SER B N 1
ATOM 2825 C CA . SER B 1 104 ? -4.922 -15.188 -20.688 1 85.62 104 SER B CA 1
ATOM 2826 C C . SER B 1 104 ? -3.42 -15.125 -20.422 1 85.62 104 SER B C 1
ATOM 2828 O O . SER B 1 104 ? -2.627 -15 -21.359 1 85.62 104 SER B O 1
ATOM 2830 N N . ILE B 1 105 ? -3.064 -15.117 -19.172 1 90.19 105 ILE B N 1
ATOM 2831 C CA . ILE B 1 105 ? -1.659 -15.062 -18.781 1 90.19 105 ILE B CA 1
ATOM 2832 C C . ILE B 1 105 ? -1.163 -16.469 -18.438 1 90.19 105 ILE B C 1
ATOM 2834 O O . ILE B 1 105 ? -1.771 -17.172 -17.625 1 90.19 105 ILE B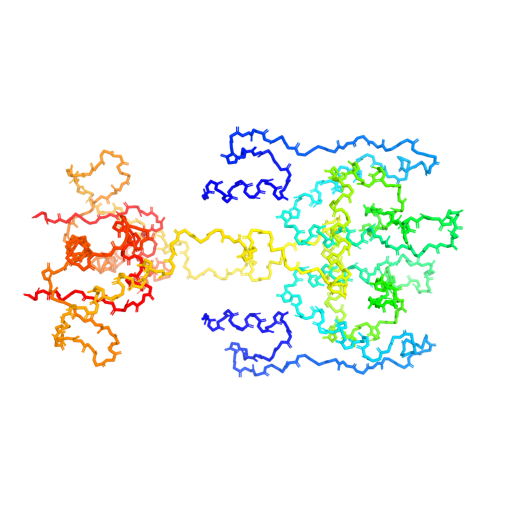 O 1
ATOM 2838 N N . GLU B 1 106 ? -0.116 -16.844 -19.109 1 89.38 106 GLU B N 1
ATOM 2839 C CA . GLU B 1 106 ? 0.446 -18.172 -18.891 1 89.38 106 GLU B CA 1
ATOM 2840 C C . GLU B 1 106 ? 1.853 -18.078 -18.297 1 89.38 106 GLU B C 1
ATOM 2842 O O . GLU B 1 106 ? 2.594 -17.141 -18.594 1 89.38 106 GLU B O 1
ATOM 2847 N N . LYS B 1 107 ? 2.141 -19.078 -17.516 1 92.44 107 LYS B N 1
ATOM 2848 C CA . LYS B 1 107 ? 3.482 -19.203 -16.953 1 92.44 107 LYS B CA 1
ATOM 2849 C C . LYS B 1 107 ? 4.406 -19.953 -17.891 1 92.44 107 LYS B C 1
ATOM 2851 O O . LYS B 1 107 ? 4.109 -21.094 -18.297 1 92.44 107 LYS B O 1
ATOM 2856 N N . VAL B 1 108 ? 5.406 -19.297 -18.266 1 95.38 108 VAL B N 1
ATOM 2857 C CA . VAL B 1 108 ? 6.398 -19.938 -19.125 1 95.38 108 VAL B CA 1
ATOM 2858 C C . VAL B 1 108 ? 7.699 -20.141 -18.359 1 95.38 108 VAL B C 1
ATOM 2860 O O . VAL B 1 108 ? 8.281 -19.172 -17.844 1 95.38 108 VAL B O 1
ATOM 2863 N N . TYR B 1 109 ? 8.148 -21.359 -18.266 1 96.44 109 TYR B N 1
ATOM 2864 C CA . TYR B 1 109 ? 9.359 -21.672 -17.516 1 96.44 109 TYR B CA 1
ATOM 2865 C C . TYR B 1 109 ? 10.602 -21.234 -18.266 1 96.44 109 TYR B C 1
ATOM 2867 O O . TYR B 1 109 ? 10.719 -21.469 -19.469 1 96.44 109 TYR B O 1
ATOM 2875 N N . VAL B 1 110 ? 11.492 -20.578 -17.594 1 97.94 110 VAL B N 1
ATOM 2876 C CA . VAL B 1 110 ? 12.719 -20.047 -18.172 1 97.94 110 VAL B CA 1
ATOM 2877 C C . VAL B 1 110 ? 13.891 -20.312 -17.25 1 97.94 110 VAL B C 1
ATOM 2879 O O . VAL B 1 110 ? 13.703 -20.781 -16.109 1 97.94 110 VAL B O 1
ATOM 2882 N N . CYS B 1 111 ? 15.094 -20.047 -17.734 1 97.25 111 CYS B N 1
ATOM 2883 C CA . CYS B 1 111 ? 16.281 -20.219 -16.906 1 97.25 111 CYS B CA 1
ATOM 2884 C C . CYS B 1 111 ? 16.469 -19.016 -15.984 1 97.25 111 CYS B C 1
ATOM 2886 O O . CYS B 1 111 ? 15.797 -18 -16.125 1 97.25 111 CYS B O 1
ATOM 2888 N N . LYS B 1 112 ? 17.406 -19.125 -15.125 1 97 112 LYS B N 1
ATOM 2889 C CA . LYS B 1 112 ? 17.703 -18.109 -14.133 1 97 112 LYS B CA 1
ATOM 2890 C C . LYS B 1 112 ? 18.156 -16.812 -14.805 1 97 112 LYS B C 1
ATOM 2892 O O . LYS B 1 112 ? 17.688 -15.727 -14.461 1 97 112 LYS B O 1
ATOM 2897 N N . VAL B 1 113 ? 18.969 -16.922 -15.766 1 97.81 113 VAL B N 1
ATOM 2898 C CA . VAL B 1 113 ? 19.547 -15.758 -16.422 1 97.81 113 VAL B CA 1
ATOM 2899 C C . VAL B 1 113 ? 18.453 -14.977 -17.141 1 97.81 113 VAL B C 1
ATOM 2901 O O . VAL B 1 113 ? 18.391 -13.75 -17.047 1 97.81 113 VAL B O 1
ATOM 2904 N N . MET B 1 114 ? 17.578 -15.672 -17.859 1 98 114 MET B N 1
ATOM 2905 C CA . MET B 1 114 ? 16.484 -15.031 -18.562 1 98 114 MET B CA 1
ATOM 2906 C C . MET B 1 114 ? 15.586 -14.258 -17.594 1 98 114 MET B C 1
ATOM 2908 O O . MET B 1 114 ? 15.219 -13.117 -17.859 1 98 114 MET B O 1
ATOM 2912 N N . PHE B 1 115 ? 15.273 -14.859 -16.484 1 98.44 115 PHE B N 1
ATOM 2913 C CA . PHE B 1 115 ? 14.414 -14.25 -15.477 1 98.44 115 PHE B CA 1
ATOM 2914 C C . PHE B 1 115 ? 15.055 -12.984 -14.914 1 98.44 115 PHE B C 1
ATOM 2916 O O . PHE B 1 115 ? 14.438 -11.914 -14.922 1 98.44 115 PHE B O 1
ATOM 2923 N N . LEU B 1 116 ? 16.281 -13.086 -14.484 1 98.62 116 LEU B N 1
ATOM 2924 C CA . LEU B 1 116 ? 16.984 -11.977 -13.859 1 98.62 116 LEU B CA 1
ATOM 2925 C C . LEU B 1 116 ? 17.188 -10.836 -14.852 1 98.62 116 LEU B C 1
ATOM 2927 O O . LEU B 1 116 ? 16.984 -9.672 -14.516 1 98.62 116 LEU B O 1
ATOM 2931 N N . ASN B 1 117 ? 17.531 -11.219 -16.047 1 98.25 117 ASN B N 1
ATOM 2932 C CA . ASN B 1 117 ? 17.828 -10.219 -17.062 1 98.25 117 ASN B CA 1
ATOM 2933 C C . ASN B 1 117 ? 16.578 -9.492 -17.531 1 98.25 117 ASN B C 1
ATOM 2935 O O . ASN B 1 117 ? 16.625 -8.32 -17.891 1 98.25 117 ASN B O 1
ATOM 2939 N N . THR B 1 118 ? 15.5 -10.18 -17.547 1 98 118 THR B N 1
ATOM 2940 C CA . THR B 1 118 ? 14.25 -9.555 -17.953 1 98 118 THR B CA 1
ATOM 2941 C C . THR B 1 118 ? 13.805 -8.508 -16.938 1 98 118 THR B C 1
ATOM 2943 O O . THR B 1 118 ? 13.398 -7.41 -17.297 1 98 118 THR B O 1
ATOM 2946 N N . LEU B 1 119 ? 13.992 -8.82 -15.688 1 97.88 119 LEU B N 1
ATOM 2947 C CA . LEU B 1 119 ? 13.562 -7.914 -14.633 1 97.88 119 LEU B CA 1
ATOM 2948 C C . LEU B 1 119 ? 14.695 -6.977 -14.227 1 97.88 119 LEU B C 1
ATOM 2950 O O . LEU B 1 119 ? 14.469 -5.984 -13.531 1 97.88 119 LEU B O 1
ATOM 2954 N N . SER B 1 120 ? 15.891 -7.312 -14.648 1 98.12 120 SER B N 1
ATOM 2955 C CA . SER B 1 120 ? 17.078 -6.555 -14.281 1 98.12 120 SER B CA 1
ATOM 2956 C C . SER B 1 120 ? 17.266 -6.5 -12.773 1 98.12 120 SER B C 1
ATOM 2958 O O . SER B 1 120 ? 17.438 -5.422 -12.195 1 98.12 120 SER B O 1
ATOM 2960 N N . ILE B 1 121 ? 17.234 -7.699 -12.18 1 97.81 121 ILE B N 1
ATOM 2961 C CA . ILE B 1 121 ? 17.438 -7.828 -10.734 1 97.81 121 ILE B CA 1
ATOM 2962 C C . ILE B 1 121 ? 18.516 -8.875 -10.453 1 97.81 121 ILE B C 1
ATOM 2964 O O . ILE B 1 121 ? 18.906 -9.633 -11.352 1 97.81 121 ILE B O 1
ATOM 2968 N N . SER B 1 122 ? 19.016 -8.82 -9.227 1 97.25 122 SER B N 1
ATOM 2969 C CA . SER B 1 122 ? 20.031 -9.789 -8.828 1 97.25 122 SER B CA 1
ATOM 2970 C C . SER B 1 122 ? 19.406 -11.008 -8.164 1 97.25 122 SER B C 1
ATOM 2972 O O . SER B 1 122 ? 18.219 -10.977 -7.785 1 97.25 122 SER B O 1
ATOM 2974 N N . SER B 1 123 ? 20.188 -12.047 -8.008 1 96.19 123 SER B N 1
ATOM 2975 C CA . SER B 1 123 ? 19.719 -13.281 -7.379 1 96.19 123 SER B CA 1
ATOM 2976 C C . SER B 1 123 ? 19.406 -13.062 -5.902 1 96.19 123 SER B C 1
ATOM 2978 O O . SER B 1 123 ? 18.609 -13.789 -5.316 1 96.19 123 SER B O 1
ATOM 2980 N N . ILE B 1 124 ? 20 -12.055 -5.344 1 96.69 124 ILE B N 1
ATOM 2981 C CA . ILE B 1 124 ? 19.797 -11.773 -3.928 1 96.69 124 ILE B CA 1
ATOM 2982 C C . ILE B 1 124 ? 18.375 -11.289 -3.701 1 96.69 124 ILE B C 1
ATOM 2984 O O . ILE B 1 124 ? 17.75 -11.617 -2.686 1 96.69 124 ILE B O 1
ATOM 2988 N N . VAL B 1 125 ? 17.875 -10.516 -4.699 1 96.56 125 VAL B N 1
ATOM 2989 C CA . VAL B 1 125 ? 16.516 -10.016 -4.605 1 96.56 125 VAL B CA 1
ATOM 2990 C C . VAL B 1 125 ? 15.531 -11.188 -4.617 1 96.56 125 VAL B C 1
ATOM 2992 O O . VAL B 1 125 ? 14.57 -11.203 -3.844 1 96.56 125 VAL B O 1
ATOM 2995 N N . VAL B 1 126 ? 15.773 -12.141 -5.379 1 97.44 126 VAL B N 1
ATOM 2996 C CA . VAL B 1 126 ? 14.93 -13.328 -5.488 1 97.44 126 VAL B CA 1
ATOM 2997 C C . VAL B 1 126 ? 14.992 -14.125 -4.188 1 97.44 126 VAL B C 1
ATOM 2999 O O . VAL B 1 126 ? 13.961 -14.531 -3.646 1 97.44 126 VAL B O 1
ATOM 3002 N N . LYS B 1 127 ? 16.188 -14.281 -3.697 1 95.12 127 LYS B N 1
ATOM 3003 C CA . LYS B 1 127 ? 16.375 -15.031 -2.461 1 95.12 127 LYS B CA 1
ATOM 3004 C C . LYS B 1 127 ? 15.664 -14.359 -1.294 1 95.12 127 LYS B C 1
ATOM 3006 O O . LYS B 1 127 ? 15.008 -15.031 -0.497 1 95.12 127 LYS B O 1
ATOM 3011 N N . THR B 1 128 ? 15.812 -13.109 -1.274 1 95.94 128 THR B N 1
ATOM 3012 C CA . THR B 1 128 ? 15.156 -12.352 -0.219 1 95.94 128 THR B CA 1
ATOM 3013 C C . THR B 1 128 ? 13.641 -12.508 -0.3 1 95.94 128 THR B C 1
ATOM 3015 O O . THR B 1 128 ? 12.977 -12.727 0.717 1 95.94 128 THR B O 1
ATOM 3018 N N . ALA B 1 129 ? 13.117 -12.422 -1.506 1 96.44 129 ALA B N 1
ATOM 3019 C CA . ALA B 1 129 ? 11.672 -12.555 -1.707 1 96.44 129 ALA B CA 1
ATOM 3020 C C . ALA B 1 129 ? 11.188 -13.93 -1.259 1 96.44 129 ALA B C 1
ATOM 3022 O O . ALA B 1 129 ? 10.172 -14.039 -0.559 1 96.44 129 ALA B O 1
ATOM 3023 N N . LEU B 1 130 ? 11.875 -14.922 -1.61 1 94.69 130 LEU B N 1
ATOM 3024 C CA . LEU B 1 130 ? 11.492 -16.297 -1.273 1 94.69 130 LEU B CA 1
ATOM 3025 C C . LEU B 1 130 ? 11.578 -16.531 0.231 1 94.69 130 LEU B C 1
ATOM 3027 O O . LEU B 1 130 ? 10.711 -17.172 0.814 1 94.69 130 LEU B O 1
ATOM 3031 N N . ASP B 1 131 ? 12.648 -16 0.832 1 93.19 131 ASP B N 1
ATOM 3032 C CA . ASP B 1 131 ? 12.805 -16.141 2.277 1 93.19 131 ASP B CA 1
ATOM 3033 C C . ASP B 1 131 ? 11.648 -15.469 3.018 1 93.19 131 ASP B C 1
ATOM 3035 O O . ASP B 1 131 ? 11.086 -16.047 3.955 1 93.19 131 ASP B O 1
ATOM 3039 N N . LYS B 1 132 ? 11.344 -14.32 2.568 1 93.75 132 LYS B N 1
ATOM 3040 C CA . LYS B 1 132 ? 10.227 -13.602 3.182 1 93.75 132 LYS B CA 1
ATOM 3041 C C . LYS B 1 132 ? 8.914 -14.352 2.986 1 93.75 132 LYS B C 1
ATOM 3043 O O . LYS B 1 132 ? 8.078 -14.391 3.889 1 93.75 132 LYS B O 1
ATOM 3048 N N . PHE B 1 133 ? 8.766 -14.891 1.843 1 94.12 133 PHE B N 1
ATOM 3049 C CA . PHE B 1 133 ? 7.566 -15.648 1.498 1 94.12 133 PHE B CA 1
ATOM 3050 C C . PHE B 1 133 ? 7.414 -16.859 2.404 1 94.12 133 PHE B C 1
ATOM 3052 O O . PHE B 1 133 ? 6.328 -17.125 2.92 1 94.12 133 PHE B O 1
ATOM 3059 N N . GLU B 1 134 ? 8.453 -17.5 2.633 1 91.12 134 GLU B N 1
ATOM 3060 C CA . GLU B 1 134 ? 8.43 -18.703 3.451 1 91.12 134 GLU B CA 1
ATOM 3061 C C . GLU B 1 134 ? 8.258 -18.375 4.93 1 91.12 134 GLU B C 1
ATOM 3063 O O . GLU B 1 134 ? 7.5 -19.031 5.637 1 91.12 134 GLU B O 1
ATOM 3068 N N . LYS B 1 135 ? 8.922 -17.344 5.316 1 89.75 135 LYS B N 1
ATOM 3069 C CA . LYS B 1 135 ? 8.797 -16.906 6.703 1 89.75 135 LYS B CA 1
ATOM 3070 C C . LYS B 1 135 ? 7.375 -16.453 7.008 1 89.75 135 LYS B C 1
ATOM 3072 O O . LYS B 1 135 ? 6.891 -16.609 8.133 1 89.75 135 LYS B O 1
ATOM 3077 N N . GLY B 1 136 ? 6.734 -15.953 5.973 1 89.06 136 GLY B N 1
ATOM 3078 C CA . GLY B 1 136 ? 5.379 -15.469 6.137 1 89.06 136 GLY B CA 1
ATOM 3079 C C . GLY B 1 136 ? 4.324 -16.516 5.84 1 89.06 136 GLY B C 1
ATOM 3080 O O . GLY B 1 136 ? 3.152 -16.188 5.641 1 89.06 136 GLY B O 1
ATOM 3081 N N . PHE B 1 137 ? 4.719 -17.734 5.664 1 86.69 137 PHE B N 1
ATOM 3082 C CA . PHE B 1 137 ? 3.816 -18.844 5.426 1 86.69 137 PHE B CA 1
ATOM 3083 C C . PHE B 1 137 ? 2.965 -18.609 4.184 1 86.69 137 PHE B C 1
ATOM 3085 O O . PHE B 1 137 ? 1.753 -18.828 4.203 1 86.69 137 PHE B O 1
ATOM 3092 N N . GLY B 1 138 ? 3.623 -17.984 3.234 1 87.19 138 GLY B N 1
ATOM 3093 C CA . GLY B 1 138 ? 2.941 -17.812 1.959 1 87.19 138 GLY B CA 1
ATOM 3094 C C . GLY B 1 138 ? 2.477 -16.391 1.707 1 87.19 138 GLY B C 1
ATOM 3095 O O . GLY B 1 138 ? 1.834 -16.125 0.691 1 87.19 138 GLY B O 1
ATOM 3096 N N . VAL B 1 139 ? 2.695 -15.562 2.641 1 90.44 139 VAL B N 1
ATOM 3097 C CA . VAL B 1 139 ? 2.324 -14.164 2.477 1 90.44 139 VAL B CA 1
ATOM 3098 C C . VAL B 1 139 ? 3.537 -13.273 2.742 1 90.44 139 VAL B C 1
ATOM 3100 O O . VAL B 1 139 ? 4.25 -13.461 3.732 1 90.44 139 VAL B O 1
ATOM 3103 N N . ILE B 1 140 ? 3.711 -12.344 1.875 1 92.5 140 ILE B N 1
ATOM 3104 C CA . ILE B 1 140 ? 4.832 -11.422 2.033 1 92.5 140 ILE B CA 1
ATOM 3105 C C . ILE B 1 140 ? 4.469 -10.336 3.047 1 92.5 140 ILE B C 1
ATOM 3107 O O . ILE B 1 140 ? 3.418 -9.695 2.932 1 92.5 140 ILE B O 1
ATOM 3111 N N . GLY B 1 141 ? 5.285 -10.195 4.023 1 88.06 141 GLY B N 1
ATOM 3112 C CA . GLY B 1 141 ? 5.07 -9.156 5.008 1 88.06 141 GLY B CA 1
ATOM 3113 C C . GLY B 1 141 ? 5.41 -7.766 4.492 1 88.06 141 GLY B C 1
ATOM 3114 O O . GLY B 1 141 ? 5.98 -7.625 3.41 1 88.06 141 GLY B O 1
ATOM 3115 N N . LYS B 1 142 ? 5.039 -6.84 5.195 1 86.88 142 LYS B N 1
ATOM 3116 C CA . LYS B 1 142 ? 5.293 -5.445 4.852 1 86.88 142 LYS B CA 1
ATOM 3117 C C . LYS B 1 142 ? 6.789 -5.164 4.766 1 86.88 142 LYS B C 1
ATOM 3119 O O . LYS B 1 142 ? 7.582 -5.758 5.504 1 86.88 142 LYS B O 1
ATOM 3124 N N . ASP B 1 143 ? 7.027 -4.332 3.857 1 87.94 143 ASP B N 1
ATOM 3125 C CA . ASP B 1 143 ? 8.414 -3.879 3.723 1 87.94 143 ASP B CA 1
ATOM 3126 C C . ASP B 1 143 ? 8.859 -3.111 4.965 1 87.94 143 ASP B C 1
ATOM 3128 O O . ASP B 1 143 ? 8.297 -2.066 5.293 1 87.94 143 ASP B O 1
ATOM 3132 N N . CYS B 1 144 ? 9.859 -3.549 5.645 1 85.38 144 CYS B N 1
ATOM 3133 C CA . CYS B 1 144 ? 10.32 -2.932 6.883 1 85.38 144 CYS B CA 1
ATOM 3134 C C . CYS B 1 144 ? 11.727 -2.363 6.719 1 85.38 144 CYS B C 1
ATOM 3136 O O . CYS B 1 144 ? 12.453 -2.205 7.703 1 85.38 144 CYS B O 1
ATOM 3138 N N . ARG B 1 145 ? 12.109 -2.154 5.488 1 81.88 145 ARG B N 1
ATOM 3139 C CA . ARG B 1 145 ? 13.398 -1.496 5.293 1 81.88 145 ARG B CA 1
ATOM 3140 C C . ARG B 1 145 ? 13.391 -0.099 5.906 1 81.88 145 ARG B C 1
ATOM 3142 O O . ARG B 1 145 ? 12.43 0.65 5.754 1 81.88 145 ARG B O 1
ATOM 3149 N N . GLY B 1 146 ? 14.344 0.267 6.684 1 76.94 146 GLY B N 1
ATOM 3150 C CA . GLY B 1 146 ? 14.469 1.551 7.355 1 76.94 146 GLY B CA 1
ATOM 3151 C C . GLY B 1 146 ? 13.734 1.603 8.68 1 76.94 146 GLY B C 1
ATOM 3152 O O . GLY B 1 146 ? 13.836 2.588 9.414 1 76.94 146 GLY B O 1
ATOM 3153 N N . LYS B 1 147 ? 13.016 0.557 8.953 1 82.12 147 LYS B N 1
ATOM 3154 C CA . LYS B 1 147 ? 12.242 0.573 10.195 1 82.12 147 LYS B CA 1
ATOM 3155 C C . LYS B 1 147 ? 12.844 -0.368 11.234 1 82.12 147 LYS B C 1
ATOM 3157 O O . LYS B 1 147 ? 12.125 -0.918 12.07 1 82.12 147 LYS B O 1
ATOM 3162 N N . HIS B 1 148 ? 14.078 -0.584 11.086 1 80.88 148 HIS B N 1
ATOM 3163 C CA . HIS B 1 148 ? 14.766 -1.438 12.047 1 80.88 148 HIS B CA 1
ATOM 3164 C C . HIS B 1 148 ? 15 -0.702 13.367 1 80.88 148 HIS B C 1
ATOM 3166 O O . HIS B 1 148 ? 14.922 0.528 13.414 1 80.88 148 HIS B O 1
ATOM 3172 N N . SER B 1 149 ? 15 -1.346 14.383 1 78.06 149 SER B N 1
ATOM 3173 C CA . SER B 1 149 ? 15.078 -0.783 15.727 1 78.06 149 SER B CA 1
ATOM 3174 C C . SER B 1 149 ? 16.5 -0.34 16.062 1 78.06 149 SER B C 1
ATOM 3176 O O . SER B 1 149 ? 16.719 0.316 17.078 1 78.06 149 SER B O 1
ATOM 3178 N N . ASN B 1 150 ? 17.375 -0.654 15.219 1 78.31 150 ASN B N 1
ATOM 3179 C CA . ASN B 1 150 ? 18.766 -0.38 15.547 1 78.31 150 ASN B CA 1
ATOM 3180 C C . ASN B 1 150 ? 19.188 1.023 15.109 1 78.31 150 ASN B C 1
ATOM 3182 O O . ASN B 1 150 ? 20.312 1.235 14.672 1 78.31 150 ASN B O 1
ATOM 3186 N N . HIS B 1 151 ? 18.281 1.971 15.203 1 81.19 151 HIS B N 1
ATOM 3187 C CA . HIS B 1 151 ? 18.641 3.346 14.883 1 81.19 151 HIS B CA 1
ATOM 3188 C C . HIS B 1 151 ? 19.422 3.994 16.016 1 81.19 151 HIS B C 1
ATOM 3190 O O . HIS B 1 151 ? 19.141 3.734 17.188 1 81.19 151 HIS B O 1
ATOM 3196 N N . PRO B 1 152 ? 20.391 4.68 15.617 1 79.94 152 PRO B N 1
ATOM 3197 C CA . PRO B 1 152 ? 21.156 5.34 16.672 1 79.94 152 PRO B CA 1
ATOM 3198 C C . PRO B 1 152 ? 20.297 6.277 17.531 1 79.94 152 PRO B C 1
ATOM 3200 O O . PRO B 1 152 ? 19.406 6.957 17 1 79.94 152 PRO B O 1
ATOM 3203 N N . ILE B 1 153 ? 20.469 6.109 18.797 1 78 153 ILE B N 1
ATOM 3204 C CA . ILE B 1 153 ? 19.766 6.996 19.734 1 78 153 ILE B CA 1
ATOM 3205 C C . ILE B 1 153 ? 20.547 8.312 19.859 1 78 153 ILE B C 1
ATOM 3207 O O . ILE B 1 153 ? 21.688 8.328 20.328 1 78 153 ILE B O 1
ATOM 3211 N N . LYS B 1 154 ? 20 9.367 19.328 1 78.69 154 LYS B N 1
ATOM 3212 C CA . LYS B 1 154 ? 20.672 10.656 19.312 1 78.69 154 LYS B CA 1
ATOM 3213 C C . LYS B 1 154 ? 20.594 11.336 20.672 1 78.69 154 LYS B C 1
ATOM 3215 O O . LYS B 1 154 ? 21.547 12.008 21.094 1 78.69 154 LYS B O 1
ATOM 3220 N N . ILE B 1 155 ? 19.516 11.172 21.406 1 87.5 155 ILE B N 1
ATOM 3221 C CA . ILE B 1 155 ? 19.344 11.781 22.719 1 87.5 155 ILE B CA 1
ATOM 3222 C C . ILE B 1 155 ? 19.344 10.703 23.797 1 87.5 155 ILE B C 1
ATOM 3224 O O . ILE B 1 155 ? 18.391 9.914 23.891 1 87.5 155 ILE B O 1
ATOM 3228 N N . PRO B 1 156 ? 20.469 10.742 24.516 1 88.12 156 PRO B N 1
ATOM 3229 C CA . PRO B 1 156 ? 20.531 9.719 25.547 1 88.12 156 PRO B CA 1
ATOM 3230 C C . PRO B 1 156 ? 19.422 9.867 26.594 1 88.12 156 PRO B C 1
ATOM 3232 O O . PRO B 1 156 ? 18.922 10.969 26.812 1 88.12 156 PRO B O 1
ATOM 3235 N N . ARG B 1 157 ? 19.078 8.742 27.172 1 92.06 157 ARG B N 1
ATOM 3236 C CA . ARG B 1 157 ? 18.031 8.703 28.188 1 92.06 157 ARG B CA 1
ATOM 3237 C C . ARG B 1 157 ? 18.375 9.641 29.344 1 92.06 157 ARG B C 1
ATOM 3239 O O . ARG B 1 157 ? 17.484 10.289 29.891 1 92.06 157 ARG B O 1
ATOM 3246 N N . THR B 1 158 ? 19.594 9.719 29.656 1 93.5 158 THR B N 1
ATOM 3247 C CA . THR B 1 158 ? 20.047 10.547 30.766 1 93.5 158 THR B CA 1
ATOM 3248 C C . THR B 1 158 ? 19.781 12.023 30.484 1 93.5 158 THR B C 1
ATOM 3250 O O . THR B 1 158 ? 19.438 12.781 31.391 1 93.5 158 THR B O 1
ATOM 3253 N N . ALA B 1 159 ? 19.891 12.422 29.297 1 94.94 159 ALA B N 1
ATOM 3254 C CA . ALA B 1 159 ? 19.625 13.805 28.922 1 94.94 159 ALA B CA 1
ATOM 3255 C C . ALA B 1 159 ? 18.141 14.125 29.016 1 94.94 159 ALA B C 1
ATOM 3257 O O . ALA B 1 159 ? 17.766 15.211 29.484 1 94.94 159 ALA B O 1
ATOM 3258 N N . VAL B 1 160 ? 17.375 13.172 28.609 1 96.19 160 VAL B N 1
ATOM 3259 C CA . VAL B 1 160 ? 15.938 13.336 28.734 1 96.19 160 VAL B CA 1
ATOM 3260 C C . VAL B 1 160 ? 15.555 13.5 30.203 1 96.19 160 VAL B C 1
ATOM 3262 O O . VAL B 1 160 ? 14.766 14.383 30.547 1 96.19 160 VAL B O 1
ATOM 3265 N N . GLU B 1 161 ? 16.125 12.703 31.016 1 95.81 161 GLU B N 1
ATOM 3266 C CA . GLU B 1 161 ? 15.844 12.734 32.438 1 95.81 161 GLU B CA 1
ATOM 3267 C C . GLU B 1 161 ? 16.25 14.078 33.062 1 95.81 161 GLU B C 1
ATOM 3269 O O . GLU B 1 161 ? 15.562 14.594 33.938 1 95.81 161 GLU B O 1
ATOM 3274 N N . SER B 1 162 ? 17.344 14.562 32.625 1 96.62 162 SER B N 1
ATOM 3275 C CA . SER B 1 162 ? 17.797 15.852 33.156 1 96.62 162 SER B CA 1
ATOM 3276 C C . SER B 1 162 ? 16.797 16.953 32.812 1 96.62 162 SER B C 1
ATOM 3278 O O . SER B 1 162 ? 16.5 17.797 33.688 1 96.62 162 SER B O 1
ATOM 3280 N N . VAL B 1 163 ? 16.297 16.984 31.625 1 96.94 163 VAL B N 1
ATOM 3281 C CA . VAL B 1 163 ? 15.328 17.984 31.219 1 96.94 163 VAL B CA 1
ATOM 3282 C C . VAL B 1 163 ? 14.055 17.828 32.062 1 96.94 163 VAL B C 1
ATOM 3284 O O . VAL B 1 163 ? 13.516 18.812 32.562 1 96.94 163 VAL B O 1
ATOM 3287 N N . CYS B 1 164 ? 13.609 16.625 32.219 1 96.5 164 CYS B N 1
ATOM 3288 C CA . CYS B 1 164 ? 12.398 16.375 32.969 1 96.5 164 CYS B CA 1
ATOM 3289 C C . CYS B 1 164 ? 12.555 16.812 34.438 1 96.5 164 CYS B C 1
ATOM 3291 O O . CYS B 1 164 ? 11.641 17.406 35 1 96.5 164 CYS B O 1
ATOM 3293 N N . SER B 1 165 ? 13.688 16.516 35 1 95.94 165 SER B N 1
ATOM 3294 C CA . SER B 1 165 ? 13.977 16.953 36.375 1 95.94 165 SER B CA 1
ATOM 3295 C C . SER B 1 165 ? 13.93 18.469 36.5 1 95.94 165 SER B C 1
ATOM 3297 O O . SER B 1 165 ? 13.414 19 37.469 1 95.94 165 SER B O 1
ATOM 3299 N N . HIS B 1 166 ? 14.477 19.125 35.562 1 96.5 166 HIS B N 1
ATOM 3300 C CA . HIS B 1 166 ? 14.469 20.578 35.562 1 96.5 166 HIS B CA 1
ATOM 3301 C C . HIS B 1 166 ? 13.047 21.125 35.5 1 96.5 166 HIS B C 1
ATOM 3303 O O . HIS B 1 166 ? 12.695 22.062 36.219 1 96.5 166 HIS B O 1
ATOM 3309 N N . VAL B 1 167 ? 12.242 20.609 34.594 1 95.19 167 VAL B N 1
ATOM 3310 C CA . VAL B 1 167 ? 10.883 21.094 34.344 1 95.19 167 VAL B CA 1
ATOM 3311 C C . VAL B 1 167 ? 10.047 20.906 35.625 1 95.19 167 VAL B C 1
ATOM 3313 O O . VAL B 1 167 ? 9.211 21.75 35.938 1 95.19 167 VAL B O 1
ATOM 3316 N N . LYS B 1 168 ? 10.344 19.859 36.312 1 94.06 168 LYS B N 1
ATOM 3317 C CA . LYS B 1 168 ? 9.602 19.562 37.531 1 94.06 168 LYS B CA 1
ATOM 3318 C C . LYS B 1 168 ? 9.898 20.578 38.625 1 94.06 168 LYS B C 1
ATOM 3320 O O . LYS B 1 168 ? 9.164 20.672 39.625 1 94.06 168 LYS B O 1
ATOM 3325 N N . THR B 1 169 ? 10.93 21.312 38.5 1 93.06 169 THR B N 1
ATOM 3326 C CA . THR B 1 169 ? 11.273 22.344 39.469 1 93.06 169 THR B CA 1
ATOM 3327 C C . THR B 1 169 ? 10.352 23.547 39.344 1 93.06 169 THR B C 1
ATOM 3329 O O . THR B 1 169 ? 10.234 24.344 40.281 1 93.06 169 THR B O 1
ATOM 3332 N N . PHE B 1 170 ? 9.68 23.688 38.156 1 92.75 170 PHE B N 1
ATOM 3333 C CA . PHE B 1 170 ? 8.797 24.844 37.969 1 92.75 170 PHE B CA 1
ATOM 3334 C C . PHE B 1 170 ? 7.477 24.625 38.719 1 92.75 170 PHE B C 1
ATOM 3336 O O . PHE B 1 170 ? 6.945 23.516 38.75 1 92.75 170 PHE B O 1
ATOM 3343 N N . GLN B 1 171 ? 6.949 25.609 39.344 1 84.75 171 GLN B N 1
ATOM 3344 C CA . GLN B 1 171 ? 5.672 25.578 40.031 1 84.75 171 GLN B CA 1
ATOM 3345 C C . GLN B 1 171 ? 4.512 25.859 39.094 1 84.75 171 GLN B C 1
ATOM 3347 O O . GLN B 1 171 ? 4.5 26.891 38.406 1 84.75 171 GLN B O 1
ATOM 3352 N N . PRO B 1 172 ? 3.592 24.969 39 1 86.25 172 PRO B N 1
ATOM 3353 C CA . PRO B 1 172 ? 2.428 25.234 38.156 1 86.25 172 PRO B CA 1
ATOM 3354 C C . PRO B 1 172 ? 1.564 26.375 38.688 1 86.25 172 PRO B C 1
ATOM 3356 O O . PRO B 1 172 ? 1.537 26.641 39.875 1 86.25 172 PRO B O 1
ATOM 3359 N N . VAL B 1 173 ? 0.983 27.125 37.719 1 82.38 173 VAL B N 1
ATOM 3360 C CA . VAL B 1 173 ? 0.082 28.219 38.094 1 82.38 173 VAL B CA 1
ATOM 3361 C C . VAL B 1 173 ? -1.365 27.797 37.844 1 82.38 173 VAL B C 1
ATOM 3363 O O . VAL B 1 173 ? -1.643 27 36.938 1 82.38 173 VAL B O 1
ATOM 3366 N N . GLU B 1 174 ? -2.275 28.125 38.75 1 72.44 174 GLU B N 1
ATOM 3367 C CA . GLU B 1 174 ? -3.697 27.812 38.625 1 72.44 174 GLU B CA 1
ATOM 3368 C C . GLU B 1 174 ? -4.32 28.562 37.469 1 72.44 174 GLU B C 1
ATOM 3370 O O . GLU B 1 174 ? -4.031 29.734 37.219 1 72.44 174 GLU B O 1
ATOM 3375 N N . SER B 1 175 ? -4.738 27.922 36.5 1 67.5 175 SER B N 1
ATOM 3376 C CA . SER B 1 175 ? -5.422 28.594 35.406 1 67.5 175 SER B CA 1
ATOM 3377 C C . SER B 1 175 ? -6.934 28.625 35.625 1 67.5 175 SER B C 1
ATOM 3379 O O . SER B 1 175 ? -7.523 27.609 36.031 1 67.5 175 SER B O 1
ATOM 3381 N N . HIS B 1 176 ? -7.484 29.641 36 1 60.94 176 HIS B N 1
ATOM 3382 C CA . HIS B 1 176 ? -8.922 29.781 36.156 1 60.94 176 HIS B CA 1
ATOM 3383 C C . HIS B 1 176 ? -9.68 29.234 34.969 1 60.94 176 HIS B C 1
ATOM 3385 O O . HIS B 1 176 ? -10.797 28.734 35.094 1 60.94 176 HIS B O 1
ATOM 3391 N N . ASN B 1 177 ? -9.336 29.656 33.875 1 52.16 177 ASN B N 1
ATOM 3392 C CA . ASN B 1 177 ? -10.117 29.344 32.656 1 52.16 177 ASN B CA 1
ATOM 3393 C C . ASN B 1 177 ? -9.914 27.891 32.25 1 52.16 177 ASN B C 1
ATOM 3395 O O . ASN B 1 177 ? -10.141 27.547 31.078 1 52.16 177 ASN B O 1
ATOM 3399 N N . THR B 1 178 ? -9.195 27.312 33.031 1 54.19 178 THR B N 1
ATOM 3400 C CA . THR B 1 178 ? -8.836 25.969 32.562 1 54.19 178 THR B CA 1
ATOM 3401 C C . THR B 1 178 ? -10.055 25.047 32.562 1 54.19 178 THR B C 1
ATOM 3403 O O . THR B 1 178 ? -10.766 24.969 33.562 1 54.19 178 THR B O 1
ATOM 3406 N N . ARG B 1 179 ? -10.586 25.031 31.547 1 54.38 179 ARG B N 1
ATOM 3407 C CA . ARG B 1 179 ? -11.672 24.062 31.406 1 54.38 179 ARG B CA 1
ATOM 3408 C C . ARG B 1 179 ? -11.406 22.828 32.25 1 54.38 179 ARG B C 1
ATOM 3410 O O . ARG B 1 179 ? -10.258 22.422 32.438 1 54.38 179 ARG B O 1
ATOM 3417 N N . LYS B 1 180 ? -12.203 22.562 33.219 1 54.06 180 LYS B N 1
ATOM 3418 C CA . LYS B 1 180 ? -12.211 21.453 34.188 1 54.06 180 LYS B CA 1
ATOM 3419 C C . LYS B 1 180 ? -11.406 20.281 33.656 1 54.06 180 LYS B C 1
ATOM 3421 O O . LYS B 1 180 ? -10.859 19.5 34.438 1 54.06 180 LYS B O 1
ATOM 3426 N N . LYS B 1 181 ? -11.469 20.031 32.469 1 59.44 181 LYS B N 1
ATOM 3427 C CA . LYS B 1 181 ? -11.086 18.688 32.031 1 59.44 181 LYS B CA 1
ATOM 3428 C C . LYS B 1 181 ? -9.719 18.703 31.359 1 59.44 181 LYS B C 1
ATOM 3430 O O . LYS B 1 181 ? -9.297 17.719 30.766 1 59.44 181 LYS B O 1
ATOM 3435 N N . THR B 1 182 ? -9 19.906 31.5 1 63.09 182 THR B N 1
ATOM 3436 C CA . THR B 1 182 ? -7.781 19.766 30.703 1 63.09 182 THR B CA 1
ATOM 3437 C C . THR B 1 182 ? -6.633 19.25 31.562 1 63.09 182 THR B C 1
ATOM 3439 O O . THR B 1 182 ? -6.551 19.547 32.75 1 63.09 182 THR B O 1
ATOM 3442 N N . SER B 1 183 ? -5.887 18.266 31.359 1 69.12 183 SER B N 1
ATOM 3443 C CA . SER B 1 183 ? -4.699 17.688 31.984 1 69.12 183 SER B CA 1
ATOM 3444 C C . SER B 1 183 ? -3.467 18.547 31.719 1 69.12 183 SER B C 1
ATOM 3446 O O . SER B 1 183 ? -2.344 18.141 32 1 69.12 183 SER B O 1
ATOM 3448 N N . LYS B 1 184 ? -3.805 19.781 31.312 1 80.94 184 LYS B N 1
ATOM 3449 C CA . LYS B 1 184 ? -2.664 20.625 31 1 80.94 184 LYS B CA 1
ATOM 3450 C C . LYS B 1 184 ? -2.102 21.297 32.25 1 80.94 184 LYS B C 1
ATOM 3452 O O . LYS B 1 184 ? -2.857 21.703 33.156 1 80.94 184 LYS B O 1
ATOM 3457 N N . VAL B 1 185 ? -0.791 21.219 32.438 1 83 185 VAL B N 1
ATOM 3458 C CA . VAL B 1 185 ? -0.085 21.938 33.5 1 83 185 VAL B CA 1
ATOM 3459 C C . VAL B 1 185 ? 0.282 23.344 33 1 83 185 VAL B C 1
ATOM 3461 O O . VAL B 1 185 ? 0.936 23.5 31.969 1 83 185 VAL B O 1
ATOM 3464 N N . TYR B 1 186 ? -0.163 24.344 33.719 1 87.56 186 TYR B N 1
ATOM 3465 C CA . TYR B 1 186 ? 0.091 25.719 33.312 1 87.56 186 TYR B CA 1
ATOM 3466 C C . TYR B 1 186 ? 1.251 26.312 34.094 1 87.56 186 TYR B C 1
ATOM 3468 O O . TYR B 1 186 ? 1.305 26.188 35.312 1 87.56 186 TYR B O 1
ATOM 3476 N N . LEU B 1 187 ? 2.131 26.875 33.406 1 90.38 187 LEU B N 1
ATOM 3477 C CA . LEU B 1 187 ? 3.238 27.609 34 1 90.38 187 LEU B CA 1
ATOM 3478 C C . LEU B 1 187 ? 3.031 29.109 33.875 1 90.38 187 LEU B C 1
ATOM 3480 O O . LEU B 1 187 ? 2.098 29.562 33.219 1 90.38 187 LEU B O 1
ATOM 3484 N N . ASP B 1 188 ? 3.832 29.828 34.656 1 87.69 188 ASP B N 1
ATOM 3485 C CA . ASP B 1 188 ? 3.744 31.281 34.656 1 87.69 188 ASP B CA 1
ATOM 3486 C C . ASP B 1 188 ? 3.842 31.844 33.25 1 87.69 188 ASP B C 1
ATOM 3488 O O . ASP B 1 188 ? 4.648 31.359 32.438 1 87.69 188 ASP B O 1
ATOM 3492 N N . GLY B 1 189 ? 3.068 32.812 32.875 1 87.88 189 GLY B N 1
ATOM 3493 C CA . GLY B 1 189 ? 2.98 33.406 31.547 1 87.88 189 GLY B CA 1
ATOM 3494 C C . GLY B 1 189 ? 4.262 34.094 31.125 1 87.88 189 GLY B C 1
ATOM 3495 O O . GLY B 1 189 ? 4.457 34.344 29.938 1 87.88 189 GLY B O 1
ATOM 3496 N N . SER B 1 190 ? 5.125 34.406 32.094 1 88.31 190 SER B N 1
ATOM 3497 C CA . SER B 1 190 ? 6.402 35.062 31.766 1 88.31 190 SER B CA 1
ATOM 3498 C C . SER B 1 190 ? 7.402 34.031 31.234 1 88.31 190 SER B C 1
ATOM 3500 O O . SER B 1 190 ? 8.43 34.406 30.656 1 88.31 190 SER B O 1
ATOM 3502 N N . LEU B 1 191 ? 7.082 32.844 31.422 1 92 191 LEU B N 1
ATOM 3503 C CA . LEU B 1 191 ? 7.984 31.781 30.969 1 92 191 LEU B CA 1
ATOM 3504 C C . LEU B 1 191 ? 7.707 31.422 29.516 1 92 191 LEU B C 1
ATOM 3506 O O . LEU B 1 191 ? 6.57 31.516 29.047 1 92 191 LEU B O 1
ATOM 3510 N N . THR B 1 192 ? 8.758 31.156 28.797 1 93.12 192 THR B N 1
ATOM 3511 C CA . THR B 1 192 ? 8.766 30.594 27.453 1 93.12 192 THR B CA 1
ATOM 3512 C C . THR B 1 192 ? 9.766 29.438 27.375 1 93.12 192 THR B C 1
ATOM 3514 O O . THR B 1 192 ? 10.586 29.25 28.266 1 93.12 192 THR B O 1
ATOM 3517 N N . TYR B 1 193 ? 9.672 28.688 26.359 1 95.62 193 TYR B N 1
ATOM 3518 C CA . TYR B 1 193 ? 10.633 27.609 26.188 1 95.62 193 TYR B CA 1
ATOM 3519 C C . TYR B 1 193 ? 12.055 28.141 26.125 1 95.62 193 TYR B C 1
ATOM 3521 O O . TYR B 1 193 ? 12.984 27.531 26.656 1 95.62 193 TYR B O 1
ATOM 3529 N N . ALA B 1 194 ? 12.125 29.281 25.484 1 96.19 194 ALA B N 1
ATOM 3530 C CA . ALA B 1 194 ? 13.445 29.891 25.391 1 96.19 194 ALA B CA 1
ATOM 3531 C C . ALA B 1 194 ? 13.984 30.25 26.781 1 96.19 194 ALA B C 1
ATOM 3533 O O . ALA B 1 194 ? 15.148 29.984 27.094 1 96.19 194 ALA B O 1
ATOM 3534 N N . ARG B 1 195 ? 13.086 30.875 27.594 1 95.88 195 ARG B N 1
ATOM 3535 C CA . ARG B 1 195 ? 13.484 31.25 28.938 1 95.88 195 ARG B CA 1
ATOM 3536 C C . ARG B 1 195 ? 13.766 30.016 29.797 1 95.88 195 ARG B C 1
ATOM 3538 O O . ARG B 1 195 ? 14.742 29.984 30.547 1 95.88 195 ARG B O 1
ATOM 3545 N N . MET B 1 196 ? 12.977 29.031 29.656 1 96.69 196 MET B N 1
ATOM 3546 C CA . MET B 1 196 ? 13.156 27.797 30.406 1 96.69 196 MET B CA 1
ATOM 3547 C C . MET B 1 196 ? 14.477 27.109 30.031 1 96.69 196 MET B C 1
ATOM 3549 O O . MET B 1 196 ? 15.156 26.562 30.906 1 96.69 196 MET B O 1
ATOM 3553 N N . PHE B 1 197 ? 14.797 27.172 28.797 1 97.56 197 PHE B N 1
ATOM 3554 C CA . PHE B 1 197 ? 16.031 26.547 28.312 1 97.56 197 PHE B CA 1
ATOM 3555 C C . PHE B 1 197 ? 17.25 27.266 28.906 1 97.56 197 PHE B C 1
ATOM 3557 O O . PHE B 1 197 ? 18.219 26.609 29.312 1 97.56 197 PHE B O 1
ATOM 3564 N N . ASN B 1 198 ? 17.156 28.578 28.938 1 97.06 198 ASN B N 1
ATOM 3565 C CA . ASN B 1 198 ? 18.234 29.328 29.578 1 97.06 198 ASN B CA 1
ATOM 3566 C C . ASN B 1 198 ? 18.375 28.969 31.047 1 97.06 198 ASN B C 1
ATOM 3568 O O . ASN B 1 198 ? 19.5 28.797 31.547 1 97.06 198 ASN B O 1
ATOM 3572 N N . LEU B 1 199 ? 17.25 28.828 31.703 1 96.56 199 LEU B N 1
ATOM 3573 C CA . LEU B 1 199 ? 17.25 28.422 33.094 1 96.56 199 LEU B CA 1
ATOM 3574 C C . LEU B 1 199 ? 17.781 27.016 33.281 1 96.56 199 LEU B C 1
ATOM 3576 O O . LEU B 1 199 ? 18.438 26.703 34.281 1 96.56 199 LEU B O 1
ATOM 3580 N N . TYR B 1 200 ? 17.547 26.25 32.25 1 97.75 200 TYR B N 1
ATOM 3581 C CA . TYR B 1 200 ? 18.047 24.875 32.25 1 97.75 200 TYR B CA 1
ATOM 3582 C C . TYR B 1 200 ? 19.562 24.844 32.25 1 97.75 200 TYR B C 1
ATOM 3584 O O . TYR B 1 200 ? 20.188 24.078 32.969 1 97.75 200 TYR B O 1
ATOM 3592 N N . ARG B 1 201 ? 20.125 25.578 31.328 1 96.56 201 ARG B N 1
ATOM 3593 C CA . ARG B 1 201 ? 21.578 25.656 31.219 1 96.56 201 ARG B CA 1
ATOM 3594 C C . ARG B 1 201 ? 22.203 26.062 32.562 1 96.56 201 ARG B C 1
ATOM 3596 O O . ARG B 1 201 ? 23.203 25.484 32.969 1 96.56 201 ARG B O 1
ATOM 3603 N N . GLU B 1 202 ? 21.594 27.016 33.188 1 96.81 202 GLU B N 1
ATOM 3604 C CA . GLU B 1 202 ? 22.062 27.469 34.5 1 96.81 202 GLU B CA 1
ATOM 3605 C C . GLU B 1 202 ? 21.906 26.375 35.531 1 96.81 202 GLU B C 1
ATOM 3607 O O . GLU B 1 202 ? 22.781 26.156 36.375 1 96.81 202 GLU B O 1
ATOM 3612 N N . TRP B 1 203 ? 20.797 25.734 35.438 1 96.75 203 TRP B N 1
ATOM 3613 C CA . TRP B 1 203 ? 20.484 24.656 36.375 1 96.75 203 TRP B CA 1
ATOM 3614 C C . TRP B 1 203 ? 21.469 23.516 36.219 1 96.75 203 TRP B C 1
ATOM 3616 O O . TRP B 1 203 ? 21.875 22.906 37.219 1 96.75 203 TRP B O 1
ATOM 3626 N N . CYS B 1 204 ? 21.891 23.203 35.094 1 96.75 204 CYS B N 1
ATOM 3627 C CA . CYS B 1 204 ? 22.859 22.141 34.844 1 96.75 204 CYS B CA 1
ATOM 3628 C C . CYS B 1 204 ? 24.188 22.453 35.5 1 96.75 204 CYS B C 1
ATOM 3630 O O . CYS B 1 204 ? 24.859 21.547 36.031 1 96.75 204 CYS B O 1
ATOM 3632 N N . VAL B 1 205 ? 24.578 23.734 35.406 1 95.5 205 VAL B N 1
ATOM 3633 C CA . VAL B 1 205 ? 25.828 24.156 36.031 1 95.5 205 VAL B CA 1
ATOM 3634 C C . VAL B 1 205 ? 25.719 24.031 37.531 1 95.5 205 VAL B C 1
ATOM 3636 O O . VAL B 1 205 ? 26.625 23.5 38.188 1 95.5 205 VAL B O 1
ATOM 3639 N N . LYS B 1 206 ? 24.625 24.469 38.062 1 96.06 206 LYS B N 1
ATOM 3640 C CA . LYS B 1 206 ? 24.391 24.469 39.5 1 96.06 206 LYS B CA 1
ATOM 3641 C C . LYS B 1 206 ? 24.375 23.047 40.062 1 96.06 206 LYS B C 1
ATOM 3643 O O . LYS B 1 206 ? 24.953 22.781 41.125 1 96.06 206 LYS B O 1
ATOM 3648 N N . GLU B 1 207 ? 23.734 22.156 39.344 1 95.69 207 GLU B N 1
ATOM 3649 C CA . GLU B 1 207 ? 23.562 20.781 39.781 1 95.69 207 GLU B CA 1
ATOM 3650 C C . GLU B 1 207 ? 24.688 19.875 39.281 1 95.69 207 GLU B C 1
ATOM 3652 O O . GLU B 1 207 ? 24.672 18.672 39.531 1 95.69 207 GLU B O 1
ATOM 3657 N N . ALA B 1 208 ? 25.641 20.391 38.594 1 94.94 208 ALA B N 1
ATOM 3658 C CA . ALA B 1 208 ? 26.797 19.672 38.094 1 94.94 208 ALA B CA 1
ATOM 3659 C C . ALA B 1 208 ? 26.391 18.484 37.219 1 94.94 208 ALA B C 1
ATOM 3661 O O . ALA B 1 208 ? 26.875 17.359 37.406 1 94.94 208 ALA B O 1
ATOM 3662 N N . ILE B 1 209 ? 25.578 18.688 36.281 1 95.06 209 ILE B N 1
ATOM 3663 C CA . ILE B 1 209 ? 25.141 17.656 35.344 1 95.06 209 ILE B CA 1
ATOM 3664 C C . ILE B 1 209 ? 26.203 17.438 34.281 1 95.06 209 ILE B C 1
ATOM 3666 O O . ILE B 1 209 ? 26.688 18.391 33.688 1 95.06 209 ILE B O 1
ATOM 3670 N N . PRO B 1 210 ? 26.578 16.219 34.125 1 94.69 210 PRO B N 1
ATOM 3671 C CA . PRO B 1 210 ? 27.594 15.945 33.094 1 94.69 210 PRO B CA 1
ATOM 3672 C C . PRO B 1 210 ? 27.156 16.406 31.719 1 94.69 210 PRO B C 1
ATOM 3674 O O . PRO B 1 210 ? 25.969 16.328 31.391 1 94.69 210 PRO B O 1
ATOM 3677 N N . VAL B 1 211 ? 28.109 16.797 30.969 1 92 211 VAL B N 1
ATOM 3678 C CA . VAL B 1 211 ? 27.875 17.359 29.641 1 92 211 VAL B CA 1
ATOM 3679 C C . VAL B 1 211 ? 27.141 16.344 28.766 1 92 211 VAL B C 1
ATOM 3681 O O . VAL B 1 211 ? 26.266 16.719 27.984 1 92 211 VAL B O 1
ATOM 3684 N N . ASN B 1 212 ? 27.469 15.117 28.938 1 89.31 212 ASN B N 1
ATOM 3685 C CA . ASN B 1 212 ? 26.859 14.062 28.125 1 89.31 212 ASN B CA 1
ATOM 3686 C C . ASN B 1 212 ? 25.406 13.812 28.516 1 89.31 212 ASN B C 1
ATOM 3688 O O . ASN B 1 212 ? 24.688 13.125 27.797 1 89.31 212 ASN B O 1
ATOM 3692 N N . CYS B 1 213 ? 25 14.453 29.578 1 94 213 CYS B N 1
ATOM 3693 C CA . CYS B 1 213 ? 23.625 14.281 30.062 1 94 213 CYS B CA 1
ATOM 3694 C C . CYS B 1 213 ? 22.828 15.562 29.906 1 94 213 CYS B C 1
ATOM 3696 O O . CYS B 1 213 ? 21.766 15.727 30.531 1 94 213 CYS B O 1
ATOM 3698 N N . GLN B 1 214 ? 23.344 16.469 29.094 1 95.06 214 GLN B N 1
ATOM 3699 C CA . GLN B 1 214 ? 22.672 17.75 28.906 1 95.06 214 GLN B CA 1
ATOM 3700 C C . GLN B 1 214 ? 22.156 17.906 27.469 1 95.06 214 GLN B C 1
ATOM 3702 O O . GLN B 1 214 ? 22.719 17.328 26.531 1 95.06 214 GLN B O 1
ATOM 3707 N N . ILE B 1 215 ? 21.125 18.594 27.344 1 95.5 215 ILE B N 1
ATOM 3708 C CA . ILE B 1 215 ? 20.625 18.984 26.031 1 95.5 215 ILE B CA 1
ATOM 3709 C C . ILE B 1 215 ? 21.219 20.344 25.641 1 95.5 215 ILE B C 1
ATOM 3711 O O . ILE B 1 215 ? 21.234 21.266 26.453 1 95.5 215 ILE B O 1
ATOM 3715 N N . LYS B 1 216 ? 21.656 20.391 24.422 1 91.94 216 LYS B N 1
ATOM 3716 C CA . LYS B 1 216 ? 22.422 21.562 24.031 1 91.94 216 LYS B CA 1
ATOM 3717 C C . LYS B 1 216 ? 21.609 22.484 23.125 1 91.94 216 LYS B C 1
ATOM 3719 O O . LYS B 1 216 ? 21.938 23.641 22.938 1 91.94 216 LYS B O 1
ATOM 3724 N N . ILE B 1 217 ? 20.531 21.938 22.578 1 93.94 217 ILE B N 1
ATOM 3725 C CA . ILE B 1 217 ? 19.781 22.719 21.609 1 93.94 217 ILE B CA 1
ATOM 3726 C C . ILE B 1 217 ? 18.344 22.906 22.062 1 93.94 217 ILE B C 1
ATOM 3728 O O . ILE B 1 217 ? 17.75 21.969 22.625 1 93.94 217 ILE B O 1
ATOM 3732 N N . LEU B 1 218 ? 17.844 24.141 21.938 1 96.25 218 LEU B N 1
ATOM 3733 C CA . LEU B 1 218 ? 16.516 24.531 22.375 1 96.25 218 LEU B CA 1
ATOM 3734 C C . LEU B 1 218 ? 15.445 23.625 21.766 1 96.25 218 LEU B C 1
ATOM 3736 O O . LEU B 1 218 ? 14.5 23.234 22.453 1 96.25 218 LEU B O 1
ATOM 3740 N N . ARG B 1 219 ? 15.648 23.281 20.531 1 95.81 219 ARG B N 1
ATOM 3741 C CA . ARG B 1 219 ? 14.656 22.453 19.844 1 95.81 219 ARG B CA 1
ATOM 3742 C C . ARG B 1 219 ? 14.469 21.125 20.562 1 95.81 219 ARG B C 1
ATOM 3744 O O . ARG B 1 219 ? 13.336 20.688 20.797 1 95.81 219 ARG B O 1
ATOM 3751 N N . HIS B 1 220 ? 15.586 20.5 20.922 1 95.06 220 HIS B N 1
ATOM 3752 C CA . HIS B 1 220 ? 15.508 19.219 21.641 1 95.06 220 HIS B CA 1
ATOM 3753 C C . HIS B 1 220 ? 14.867 19.391 23 1 95.06 220 HIS B C 1
ATOM 3755 O O . HIS B 1 220 ? 14.102 18.531 23.453 1 95.06 220 HIS B O 1
ATOM 3761 N N . TYR B 1 221 ? 15.258 20.516 23.656 1 96.62 221 TYR B N 1
ATOM 3762 C CA . TYR B 1 221 ? 14.688 20.828 24.969 1 96.62 221 TYR B CA 1
ATOM 3763 C C . TYR B 1 221 ? 13.164 20.906 24.875 1 96.62 221 TYR B C 1
ATOM 3765 O O . TYR B 1 221 ? 12.461 20.266 25.656 1 96.62 221 TYR B O 1
ATOM 3773 N N . ARG B 1 222 ? 12.758 21.625 23.938 1 95.88 222 ARG B N 1
ATOM 3774 C CA . ARG B 1 222 ? 11.328 21.797 23.719 1 95.88 222 ARG B CA 1
ATOM 3775 C C . ARG B 1 222 ? 10.648 20.469 23.375 1 95.88 222 ARG B C 1
ATOM 3777 O O . ARG B 1 222 ? 9.594 20.156 23.922 1 95.88 222 ARG B O 1
ATOM 3784 N N . ASP B 1 223 ? 11.242 19.719 22.516 1 95.25 223 ASP B N 1
ATOM 3785 C CA . ASP B 1 223 ? 10.664 18.438 22.078 1 95.25 223 ASP B CA 1
ATOM 3786 C C . ASP B 1 223 ? 10.492 17.484 23.266 1 95.25 223 ASP B C 1
ATOM 3788 O O . ASP B 1 223 ? 9.477 16.812 23.375 1 95.25 223 ASP B O 1
ATOM 3792 N N . ILE B 1 224 ? 11.461 17.453 24.094 1 94.94 224 ILE B N 1
ATOM 3793 C CA . ILE B 1 224 ? 11.43 16.578 25.25 1 94.94 224 ILE B CA 1
ATOM 3794 C C . ILE B 1 224 ? 10.281 16.984 26.172 1 94.94 224 ILE B C 1
ATOM 3796 O O . ILE B 1 224 ? 9.539 16.141 26.672 1 94.94 224 ILE B O 1
ATOM 3800 N N . ILE B 1 225 ? 10.148 18.25 26.359 1 95.12 225 ILE B N 1
ATOM 3801 C CA . ILE B 1 225 ? 9.094 18.75 27.25 1 95.12 225 ILE B CA 1
ATOM 3802 C C . ILE B 1 225 ? 7.727 18.406 26.656 1 95.12 225 ILE B C 1
ATOM 3804 O O . ILE B 1 225 ? 6.855 17.891 27.375 1 95.12 225 ILE B O 1
ATOM 3808 N N . ASN B 1 226 ? 7.59 18.672 25.422 1 94.06 226 ASN B N 1
ATOM 3809 C CA . ASN B 1 226 ? 6.309 18.406 24.766 1 94.06 226 ASN B CA 1
ATOM 3810 C C . ASN B 1 226 ? 5.957 16.922 24.797 1 94.06 226 ASN B C 1
ATOM 3812 O O . ASN B 1 226 ? 4.781 16.562 24.859 1 94.06 226 ASN B O 1
ATOM 3816 N N . LYS B 1 227 ? 6.941 16.156 24.734 1 93.69 227 LYS B N 1
ATOM 3817 C CA . LYS B 1 227 ? 6.734 14.711 24.719 1 93.69 227 LYS B CA 1
ATOM 3818 C C . LYS B 1 227 ? 6.379 14.195 26.109 1 93.69 227 LYS B C 1
ATOM 3820 O O . LYS B 1 227 ? 5.605 13.25 26.25 1 93.69 227 LYS B O 1
ATOM 3825 N N . ASN B 1 228 ? 6.887 14.828 27.141 1 92.94 228 ASN B N 1
ATOM 3826 C CA . ASN B 1 228 ? 6.781 14.258 28.484 1 92.94 228 ASN B CA 1
ATOM 3827 C C . ASN B 1 228 ? 5.805 15.055 29.344 1 92.94 228 ASN B C 1
ATOM 3829 O O . ASN B 1 228 ? 5.363 14.57 30.391 1 92.94 228 ASN B O 1
ATOM 3833 N N . PHE B 1 229 ? 5.562 16.266 28.891 1 92.06 229 PHE B N 1
ATOM 3834 C CA . PHE B 1 229 ? 4.695 17.125 29.688 1 92.06 229 PHE B CA 1
ATOM 3835 C C . PHE B 1 229 ? 3.625 17.781 28.812 1 92.06 229 PHE B C 1
ATOM 3837 O O . PHE B 1 229 ? 3.852 18.031 27.641 1 92.06 229 PHE B O 1
ATOM 3844 N N . ASN B 1 230 ? 2.486 17.922 29.266 1 89.25 230 ASN B N 1
ATOM 3845 C CA . ASN B 1 230 ? 1.428 18.719 28.656 1 89.25 230 ASN B CA 1
ATOM 3846 C C . ASN B 1 230 ? 1.375 20.125 29.234 1 89.25 230 ASN B C 1
ATOM 3848 O O . ASN B 1 230 ? 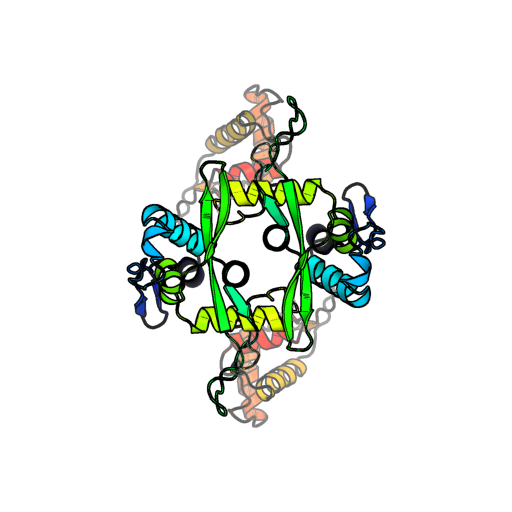0.481 20.453 30.016 1 89.25 230 ASN B O 1
ATOM 3852 N N . LEU B 1 231 ? 2.318 20.922 28.734 1 87.75 231 LEU B N 1
ATOM 3853 C CA . LEU B 1 231 ? 2.557 22.219 29.359 1 87.75 231 LEU B CA 1
ATOM 3854 C C . LEU B 1 231 ? 1.963 23.344 28.516 1 87.75 231 LEU B C 1
ATOM 3856 O O . LEU B 1 231 ? 1.904 23.234 27.281 1 87.75 231 LEU B O 1
ATOM 3860 N N . SER B 1 232 ? 1.423 24.297 29.219 1 88.62 232 SER B N 1
ATOM 3861 C CA . SER B 1 232 ? 1.004 25.562 28.609 1 88.62 232 SER B CA 1
ATOM 3862 C C . SER B 1 232 ? 1.419 26.75 29.453 1 88.62 232 SER B C 1
ATOM 3864 O O . SER B 1 232 ? 1.725 26.609 30.641 1 88.62 232 SER B O 1
ATOM 3866 N N . PHE B 1 233 ? 1.513 27.891 28.734 1 87.69 233 PHE B N 1
ATOM 3867 C CA . PHE B 1 233 ? 1.887 29.109 29.438 1 87.69 233 PHE B CA 1
ATOM 3868 C C . PHE B 1 233 ? 0.675 30.016 29.641 1 87.69 233 PHE B C 1
ATOM 3870 O O . PHE B 1 233 ? -0.092 30.25 28.703 1 87.69 233 PHE B O 1
ATOM 3877 N N . LYS B 1 234 ? 0.459 30.453 30.828 1 80.94 234 LYS B N 1
ATOM 3878 C CA . LYS B 1 234 ? -0.693 31.297 31.156 1 80.94 234 LYS B CA 1
ATOM 3879 C C . LYS B 1 234 ? -0.639 32.625 30.391 1 80.94 234 LYS B C 1
ATOM 3881 O O . LYS B 1 234 ? 0.397 33.281 30.375 1 80.94 234 LYS B O 1
ATOM 3886 N N . LYS B 1 235 ? -1.576 32.844 29.562 1 74.12 235 LYS B N 1
ATOM 3887 C CA . LYS B 1 235 ? -1.685 34.125 28.859 1 74.12 235 LYS B CA 1
ATOM 3888 C C . LYS B 1 235 ? -2.311 35.188 29.75 1 74.12 235 LYS B C 1
ATOM 3890 O O . LYS B 1 235 ? -3.281 34.938 30.469 1 74.12 235 LYS B O 1
ATOM 3895 N N . GLU B 1 236 ? -1.604 36.281 30.203 1 60.47 236 GLU B N 1
ATOM 3896 C CA . GLU B 1 236 ? -2.238 37.375 30.938 1 60.47 236 GLU B CA 1
ATOM 3897 C C . GLU B 1 236 ? -3.412 37.938 30.141 1 60.47 236 GLU B C 1
ATOM 3899 O O . GLU B 1 236 ? -3.33 38.094 28.922 1 60.47 236 GLU B O 1
ATOM 3904 N N . LYS B 1 237 ? -4.68 37.719 30.609 1 50.56 237 LYS B N 1
ATOM 3905 C CA . LYS B 1 237 ? -5.828 38.406 30.062 1 50.56 237 LYS B CA 1
ATOM 3906 C C . LYS B 1 237 ? -5.547 39.906 29.953 1 50.56 237 LYS B C 1
ATOM 3908 O O . LYS B 1 237 ? -4.828 40.469 30.781 1 50.56 237 LYS B O 1
#

Radius of gyration: 31.98 Å; Cα contacts (8 Å, |Δi|>4): 589; chains: 2; bounding box: 60×84×68 Å

Nearest PDB structures (foldseek):
  8esd-assembly1_F  TM=3.413E-01  e=6.231E-01  Homo sapiens
  2mqh-assembly1_A  TM=4.358E-01  e=2.835E+00  Chlamydomonas reinhardtii
  8p0w-assembly1_E  TM=3.487E-01  e=3.216E+00  Homo sapiens
  8wmh-assembly1_A  TM=3.086E-01  e=4.140E+00  Chryseobacterium
  8esd-assembly1_F  TM=3.415E-01  e=6.792E-01  Homo sapiens

Organism: Mythimna separata (NCBI:txid271217)

Foldseek 3Di:
DPLVVVQLQQVLLQDWDADPVGDTDHRFDFADADPDPVPVCVVAPPVQLQVQQNVLSVVSFLQVNLVVLPVFKDWAADPDCPDPPDPDGTDMWGWGWDQDPVRDTDTDTDDPCRRCRSNVHDVVSSVVSVVQCVVVVRHHDHDCVVVDPPDDDPADPLLLVLLVVLVVVFDFDDDPVPDPPDQETEGEQVDDLVNSLVVSVVVCVVVVPDPSNHDDDSVVSVVSCVVPHRYDYDDDD/DPLVVVQLQQVLLQDWDADPVRDTDHRFDQADADPDPVPVCVVAPPVQLQVQQNVLSVVSFLQVNLVVLPVFKDWAADPDPPDPPDPDGTDMWGWGWDQDPVRDTDTDTDDPCRRCRSNVHDVVSSVVSVVQCVVVVRHHDHDCVVVDPPDDDPADPLLLVLLVVLVVVFDFDDDPPPDPPDQETEGEQVDDLVNSLVVSVVVCVVVVPDPSNHDDDSVVSVVSCVVPHRYDYDDDD

Secondary structure (DSSP, 8-state):
--HHHHHHHHHHHT--EE-TTSPEEPPP-PPPPP--TT-HHHHS-HHHHHHHHHHHHHT--HHHHHHHHHHHEEEEE-S---STT----EEEEEEEEEE-TTS-EEEEEE-HHHHHHHHT--HHHHHHHHHHHHHTTTSPPPP-TT--S----SS-HHHHHHHHHHHTTSPP---TT--TT--PEEE-TT--HHHHHHHHHHHHHHTT--GGGS---HHHHHHHHHHH--EEE----/--HHHHHHHHHHHT--EE-TTSPEEPPP-PPPPP--TT-HHHHS-HHHHHHHHHHHHHT--HHHHHHHHHHHEEEEE-S---STT----EEEEEEEEEE-TTS-EEEEEE-HHHHHHHHT--HHHHHHHHHHHHHTTTSPPPP-TT--S----SS-HHHHHHHHHHHTTSPP---TT--TT--PEEE-TT--HHHHHHHHHHHHHHTT--GGGS---HHHHHHHHHHH--EEE----

pLDDT: mean 89.13, std 10.46, range [50.38, 98.62]